Protein AF-0000000076212019 (afdb_homodimer)

Sequence (426 aa):
MCVYHKSEYIRFYCEECRVFICDDCISGNGKHRRCFKTKLSDYGNRTRRLLRERTKRAEDKLSKLSSELDLTMQVQKRFNEAVDESINSVVFRREIIRQKFDDLQKQLITKLDGLRNQANTQYEEFIKLHTNKYCKMKEITETIRTTETDMTEDNMMIYTSKLNTFIDTSEVVPKLEPPSYVTDDKYFSSKYLQQLFGDIEFVEFNYLPIATYMCVYHKSEYIRFYCEECRVFICDDCISGNGKHRRCFKTKLSDYGNRTRRLLRERTKRAEDKLSKLSSELDLTMQVQKRFNEAVDESINSVVFRREIIRQKFDDLQKQLITKLDGLRNQANTQYEEFIKLHTNKYCKMKEITETIRTTETDMTEDNMMIYTSKLNTFIDTSEVVPKLEPPSYVTDDKYFSSKYLQQLFGDIEFVEFNYLPIATY

Nearest PDB structures (foldseek):
  5f4y-assembly1_A  TM=5.709E-01  e=7.487E+00  Homo sapiens
  4afl-assembly1_C  TM=8.986E-01  e=8.924E+00  Homo sapiens
  5f4y-assembly1_A  TM=5.652E-01  e=6.437E+00  Homo sapiens

Solvent-accessible surface area (backbone atoms only — not comparable to full-atom values): 23476 Å² total; per-residue (Å²): 103,15,87,90,41,75,88,35,59,61,50,29,32,30,69,77,76,67,44,70,29,27,68,65,38,48,34,95,86,25,92,45,51,84,48,58,67,37,49,38,69,59,47,44,51,51,46,50,51,50,32,51,53,50,45,53,50,41,53,53,48,48,53,52,49,52,50,51,49,52,49,46,54,51,51,52,51,51,35,52,52,42,41,49,51,28,46,50,50,51,54,49,47,51,52,53,53,52,50,55,51,53,50,49,48,50,51,53,48,50,50,50,51,50,51,50,51,53,51,50,51,55,52,50,52,50,48,51,54,50,49,52,51,46,52,54,51,49,51,53,50,50,51,45,69,76,40,53,91,78,53,49,64,69,54,41,51,52,51,41,54,58,48,54,74,56,58,78,59,76,86,68,78,79,48,76,48,52,52,40,67,45,72,46,68,79,49,67,33,70,68,50,48,38,50,50,69,34,48,79,46,78,50,82,49,70,74,71,74,78,73,82,123,103,15,86,90,41,72,90,36,59,60,50,29,34,30,69,78,77,69,43,69,29,27,69,66,38,47,35,95,87,26,91,46,51,84,48,58,67,37,50,40,68,59,49,44,51,52,47,50,52,51,34,51,52,50,44,52,50,41,52,53,48,46,54,51,50,52,51,50,49,53,48,48,55,50,49,52,50,50,36,52,51,42,40,51,51,27,48,51,49,52,55,48,47,50,53,53,52,51,51,53,51,53,50,50,50,51,51,53,46,50,51,52,49,50,51,49,50,55,50,49,52,55,52,50,52,51,49,53,55,51,50,51,51,48,53,54,52,48,52,52,49,51,51,45,70,75,40,53,92,78,53,50,66,68,54,41,52,51,51,39,54,57,48,54,72,56,59,80,60,81,85,76,77,85,62,74,54,54,53,39,66,44,72,48,69,81,50,68,33,70,68,52,50,37,48,50,69,32,49,78,46,76,48,80,37,66,67,65,72,66,66,80,123

InterPro domains:
  IPR000315 B-box-type zinc finger [PF00643] (1-33)
  IPR000315 B-box-type zinc finger [PS50119] (1-43)
  IPR047153 TRIM45/56/19-like [PTHR25462] (2-142)

Radius of gyration: 57.43 Å; Cα contacts (8 Å, |Δi|>4): 471; chains: 2; bounding box: 39×172×109 Å

Organism: Mytilus galloprovincialis (NCBI:txid29158)

Foldseek 3Di:
DAPVDVVFDFFKAFPVVGDTHGPVLLPDPHPCVPTDIGTPVVVVVVVVVVVVVVVVVVVVVVVVVVVVVVVVVVVVVVVVVVVVVVVVVLVVLVVVVVVVVVVVVVVVVVVLVVLVVVVVVVQVVLCVVVVVLVVVLVVLVVVCVVCVVPDDPVRVVVSVVVNVVNVPDDRDHDDDDHDDDDDDCVCVDPVNVDVSSDDDDDPDDPPPDPPPD/DAPVDVVFDFFKAFPVVGDTHGPVLCPDPHPCVPTDIGTPVVVVVVVVVVVVVVVVVVVVVVVVVVVVVVVVVVVVVVVVVVVVVVVVVLVVLVVVVVVVVVVVVVVVVVVLVVVVVVVVVVQVVLCVVVVVLVVVLVVLVVVCVVCVVPDDPVRVVVSVVVNVVNPPDDRDRDDDDHDDDDDDCVCVDPVNVDVSSDDDDDPDDPCPDPPPD

Secondary structure (DSSP, 8-state):
--SSSTTS---EEETTTTEEE-SGGGSTT-TTTTS-EEEHHHHHHHHHHHHHHHHHHHHHHHHHHHHHHHHHHHHHHHHHHHHHHHHHHHHHHHHHHHHHHHHHHHHHHHHHHHHHHHHHHHHHHHHHHHHHHHHHHHHHHHHHHHHGGG--HHHHHHHHHHHHHHHTPPP-----PPPEEE--GGGGSHHHHHHHH-EEE------------/--SS-TTS---EEETTTTEEE-SGGGSTT-TTSSS-EEEHHHHHHHHHHHHHHHHHHHHHHHHHHHHHHHHHHHHHHHHHHHHHHHHHHHHHHHHHHHHHHHHHHHHHHHHHHHHHHHHHHHHHHHHHHHHHHHHHHHHHHHHHHHHGGG--HHHHHHHHHHHHHHHT--------PPPEEE--GGGGSHHHHHHHH-EEE------------

Structure (mmCIF, N/CA/C/O backbone):
data_AF-0000000076212019-model_v1
#
loop_
_entity.id
_entity.type
_entity.pdbx_description
1 polymer 'B box-type domain-containing protein'
#
loop_
_atom_site.group_PDB
_atom_site.id
_atom_site.type_symbol
_atom_site.label_atom_id
_atom_site.label_alt_id
_atom_site.label_comp_id
_atom_site.label_asym_id
_atom_site.label_entity_id
_atom_site.label_seq_id
_atom_site.pdbx_PDB_ins_code
_atom_site.Cartn_x
_atom_site.Cartn_y
_atom_site.Cartn_z
_atom_site.occupancy
_atom_site.B_iso_or_equiv
_atom_site.auth_seq_id
_atom_site.auth_comp_id
_atom_site.auth_asym_id
_atom_site.auth_atom_id
_atom_site.pdbx_PDB_model_num
ATOM 1 N N . MET A 1 1 ? 1.952 -75.125 -47.031 1 82.5 1 MET A N 1
ATOM 2 C CA . MET A 1 1 ? 2.842 -75.938 -47.812 1 82.5 1 MET A CA 1
ATOM 3 C C . MET A 1 1 ? 4.297 -75.562 -47.625 1 82.5 1 MET A C 1
ATOM 5 O O . MET A 1 1 ? 4.586 -74.438 -47.219 1 82.5 1 MET A O 1
ATOM 9 N N . CYS A 1 2 ? 5.074 -76.625 -47.812 1 89.56 2 CYS A N 1
ATOM 10 C CA . CYS A 1 2 ? 6.496 -76.375 -47.594 1 89.56 2 CYS A CA 1
ATOM 11 C C . CYS A 1 2 ? 7.062 -75.5 -48.719 1 89.56 2 CYS A C 1
ATOM 13 O O . CYS A 1 2 ? 6.762 -75.688 -49.875 1 89.56 2 CYS A O 1
ATOM 15 N N . VAL A 1 3 ? 7.867 -74.5 -48.375 1 86.31 3 VAL A N 1
ATOM 16 C CA . VAL A 1 3 ? 8.43 -73.562 -49.312 1 86.31 3 VAL A CA 1
ATOM 17 C C . VAL A 1 3 ? 9.453 -74.25 -50.219 1 86.31 3 VAL A C 1
ATOM 19 O O . VAL A 1 3 ? 9.586 -73.875 -51.406 1 86.31 3 VAL A O 1
ATOM 22 N N . TYR A 1 4 ? 10.07 -75.25 -49.781 1 85.25 4 TYR A N 1
ATOM 23 C CA . TYR A 1 4 ? 11.133 -75.938 -50.5 1 85.25 4 TYR A CA 1
ATOM 24 C C . TYR A 1 4 ? 10.594 -77.125 -51.25 1 85.25 4 TYR A C 1
ATOM 26 O O . TYR A 1 4 ? 11.195 -77.562 -52.219 1 85.25 4 TYR A O 1
ATOM 34 N N . HIS A 1 5 ? 9.477 -77.562 -50.75 1 89.06 5 HIS A N 1
ATOM 35 C CA . HIS A 1 5 ? 8.82 -78.75 -51.344 1 89.06 5 HIS A CA 1
ATOM 36 C C . HIS A 1 5 ? 7.328 -78.5 -51.562 1 89.06 5 HIS A C 1
ATOM 38 O O . HIS A 1 5 ? 6.516 -78.812 -50.688 1 89.06 5 HIS A O 1
ATOM 44 N N . LYS A 1 6 ? 6.957 -78 -52.594 1 88.38 6 LYS A N 1
ATOM 45 C CA . LYS A 1 6 ? 5.652 -77.375 -52.844 1 88.38 6 LYS A CA 1
ATOM 46 C C . LYS A 1 6 ? 4.531 -78.438 -52.688 1 88.38 6 LYS A C 1
ATOM 48 O O . LYS A 1 6 ? 3.395 -78.062 -52.375 1 88.38 6 LYS A O 1
ATOM 53 N N . SER A 1 7 ? 4.797 -79.625 -52.781 1 88.12 7 SER A N 1
ATOM 54 C CA . SER A 1 7 ? 3.746 -80.625 -52.719 1 88.12 7 SER A CA 1
ATOM 55 C C . SER A 1 7 ? 3.66 -81.25 -51.312 1 88.12 7 SER A C 1
ATOM 57 O O . SER A 1 7 ? 2.795 -82.125 -51.062 1 88.12 7 SER A O 1
ATOM 59 N N . GLU A 1 8 ? 4.551 -80.75 -50.438 1 91.56 8 GLU A N 1
ATOM 60 C CA . GLU A 1 8 ? 4.613 -81.375 -49.125 1 91.56 8 GLU A CA 1
ATOM 61 C C . GLU A 1 8 ? 4.012 -80.5 -48.062 1 91.56 8 GLU A C 1
ATOM 63 O O . GLU A 1 8 ? 4.18 -79.25 -48.094 1 91.56 8 GLU A O 1
ATOM 68 N N . TYR A 1 9 ? 3.369 -81.125 -47.094 1 91.44 9 TYR A N 1
ATOM 69 C CA . TYR A 1 9 ? 2.812 -80.438 -45.938 1 91.44 9 TYR A CA 1
ATOM 70 C C . TYR A 1 9 ? 3.879 -80.188 -44.906 1 91.44 9 TYR A C 1
ATOM 72 O O . TYR A 1 9 ? 4.762 -81 -44.688 1 91.44 9 TYR A O 1
ATOM 80 N N . ILE A 1 10 ? 3.645 -78.938 -44.312 1 90.12 10 ILE A N 1
ATOM 81 C CA . ILE A 1 10 ? 4.527 -78.562 -43.188 1 90.12 10 ILE A CA 1
ATOM 82 C C . ILE A 1 10 ? 4.227 -79.5 -42 1 90.12 10 ILE A C 1
ATOM 84 O O . ILE A 1 10 ? 3.062 -79.688 -41.625 1 90.12 10 ILE A O 1
ATOM 88 N N . ARG A 1 11 ? 5.387 -80.125 -41.312 1 92.94 11 ARG A N 1
ATOM 89 C CA . ARG A 1 11 ? 5.164 -81 -40.188 1 92.94 11 ARG A CA 1
ATOM 90 C C . ARG A 1 11 ? 6.055 -80.625 -39 1 92.94 11 ARG A C 1
ATOM 92 O O . ARG A 1 11 ? 5.797 -81 -37.875 1 92.94 11 ARG A O 1
ATOM 99 N N . PHE A 1 12 ? 7.074 -79.812 -39.375 1 93.44 12 PHE A N 1
ATOM 100 C CA . PHE A 1 12 ? 8.039 -79.5 -38.312 1 93.44 12 PHE A CA 1
ATOM 101 C C . PHE A 1 12 ? 8.43 -78 -38.406 1 93.44 12 PHE A C 1
ATOM 103 O O . PHE A 1 12 ? 8.148 -77.375 -39.406 1 93.44 12 PHE A O 1
ATOM 110 N N . TYR A 1 13 ? 8.883 -77.5 -37.281 1 92.62 13 TYR A N 1
ATOM 111 C CA . TYR A 1 13 ? 9.547 -76.25 -37.219 1 92.62 13 TYR A CA 1
ATOM 112 C C . TYR A 1 13 ? 11.031 -76.375 -36.875 1 92.62 13 TYR A C 1
ATOM 114 O O . TYR A 1 13 ? 11.391 -77.062 -35.906 1 92.62 13 TYR A O 1
ATOM 122 N N . CYS A 1 14 ? 11.82 -75.938 -37.812 1 93.69 14 CYS A N 1
ATOM 123 C CA . CYS A 1 14 ? 13.258 -75.938 -37.562 1 93.69 14 CYS A CA 1
ATOM 124 C C . CYS A 1 14 ? 13.656 -74.812 -36.594 1 93.69 14 CYS A C 1
ATOM 126 O O . CYS A 1 14 ? 13.594 -73.625 -36.938 1 93.69 14 CYS A O 1
ATOM 128 N N . GLU A 1 15 ? 14.18 -75.188 -35.406 1 90.88 15 GLU A N 1
ATOM 129 C CA . GLU A 1 15 ? 14.5 -74.188 -34.344 1 90.88 15 GLU A CA 1
ATOM 130 C C . GLU A 1 15 ? 15.734 -73.375 -34.688 1 90.88 15 GLU A C 1
ATOM 132 O O . GLU A 1 15 ? 15.867 -72.25 -34.25 1 90.88 15 GLU A O 1
ATOM 137 N N . GLU A 1 16 ? 16.594 -74 -35.469 1 91.5 16 GLU A N 1
ATOM 138 C CA . GLU A 1 16 ? 17.875 -73.312 -35.781 1 91.5 16 GLU A CA 1
ATOM 139 C C . GLU A 1 16 ? 17.719 -72.312 -36.906 1 91.5 16 GLU A C 1
ATOM 141 O O . GLU A 1 16 ? 18.25 -71.25 -36.844 1 91.5 16 GLU A O 1
ATOM 146 N N . CYS A 1 17 ? 16.906 -72.75 -37.844 1 90 17 CYS A N 1
ATOM 147 C CA . CYS A 1 17 ? 16.781 -71.875 -39.031 1 90 17 CYS A CA 1
ATOM 148 C C . CYS A 1 17 ? 15.516 -71.062 -38.969 1 90 17 CYS A C 1
ATOM 150 O O . CYS A 1 17 ? 15.297 -70.188 -39.844 1 90 17 CYS A O 1
ATOM 152 N N . ARG A 1 18 ? 14.742 -71.375 -38.062 1 88.81 18 ARG A N 1
ATOM 153 C CA . ARG A 1 18 ? 13.531 -70.625 -37.781 1 88.81 18 ARG A CA 1
ATOM 154 C C . ARG A 1 18 ? 12.609 -70.625 -39 1 88.81 18 ARG A C 1
ATOM 156 O O . ARG A 1 18 ? 12.109 -69.562 -39.375 1 88.81 18 ARG A O 1
ATOM 163 N N . VAL A 1 19 ? 12.383 -71.812 -39.5 1 88.5 19 VAL A N 1
ATOM 164 C CA . VAL A 1 19 ? 11.508 -71.938 -40.656 1 88.5 19 VAL A CA 1
ATOM 165 C C . VAL A 1 19 ? 10.656 -73.25 -40.531 1 88.5 19 VAL A C 1
ATOM 167 O O . VAL A 1 19 ? 11.047 -74.188 -39.812 1 88.5 19 VAL A O 1
ATOM 170 N N . PHE A 1 20 ? 9.531 -73.188 -41.062 1 89.81 20 PHE A N 1
ATOM 171 C CA . PHE A 1 20 ? 8.664 -74.375 -41.156 1 89.81 20 PHE A CA 1
ATOM 172 C C . PHE A 1 20 ? 9.141 -75.312 -42.219 1 89.81 20 PHE A C 1
ATOM 174 O O . PHE A 1 20 ? 9.469 -74.938 -43.344 1 89.81 20 PHE A O 1
ATOM 181 N N . ILE A 1 21 ? 9.141 -76.625 -41.875 1 92.19 21 ILE A N 1
ATOM 182 C CA . ILE A 1 21 ? 9.734 -77.562 -42.781 1 92.19 21 ILE A CA 1
ATOM 183 C C . ILE A 1 21 ? 8.859 -78.812 -42.875 1 92.19 21 ILE A C 1
ATOM 185 O O . ILE A 1 21 ? 8.008 -79.062 -42 1 92.19 21 ILE A O 1
ATOM 189 N N . CYS A 1 22 ? 9.086 -79.562 -43.969 1 92.94 22 CYS A N 1
ATOM 190 C CA . CYS A 1 22 ? 8.359 -80.812 -44.219 1 92.94 22 CYS A CA 1
ATOM 191 C C . CYS A 1 22 ? 9.273 -82.062 -44.031 1 92.94 22 CYS A C 1
ATOM 193 O O . CYS A 1 22 ? 10.406 -81.875 -43.562 1 92.94 22 CYS A O 1
ATOM 195 N N . ASP A 1 23 ? 8.781 -83.25 -44.312 1 92.31 23 ASP A N 1
ATOM 196 C CA . ASP A 1 23 ? 9.516 -84.5 -44.156 1 92.31 23 ASP A CA 1
ATOM 197 C C . ASP A 1 23 ? 10.695 -84.562 -45.125 1 92.31 23 ASP A C 1
ATOM 199 O O . ASP A 1 23 ? 11.773 -85.062 -44.75 1 92.31 23 ASP A O 1
ATOM 203 N N . ASP A 1 24 ? 10.492 -84 -46.25 1 91.56 24 ASP A N 1
ATOM 204 C CA . ASP A 1 24 ? 11.539 -84.062 -47.25 1 91.56 24 ASP A CA 1
ATOM 205 C C . ASP A 1 24 ? 12.719 -83.125 -46.875 1 91.56 24 ASP A C 1
ATOM 207 O O . ASP A 1 24 ? 13.859 -83.438 -47.25 1 91.56 24 ASP A O 1
ATOM 211 N N . CYS A 1 25 ? 12.438 -82.125 -46.188 1 93.38 25 CYS A N 1
ATOM 212 C CA . CYS A 1 25 ? 13.469 -81.188 -45.781 1 93.38 25 CYS A CA 1
ATOM 213 C C . CYS A 1 25 ? 14.438 -81.812 -44.812 1 93.38 25 CYS A C 1
ATOM 215 O O . CYS A 1 25 ? 15.555 -81.375 -44.594 1 93.38 25 CYS A O 1
ATOM 217 N N . ILE A 1 26 ? 13.992 -83 -44.188 1 92.12 26 ILE A N 1
ATOM 218 C CA . ILE A 1 26 ? 14.828 -83.562 -43.156 1 92.12 26 ILE A CA 1
ATOM 219 C C . ILE A 1 26 ? 15.273 -85 -43.594 1 92.12 26 ILE A C 1
ATOM 221 O O . ILE A 1 26 ? 15.891 -85.75 -42.844 1 92.12 26 ILE A O 1
ATOM 225 N N . SER A 1 27 ? 14.828 -85.375 -44.781 1 89.31 27 SER A N 1
ATOM 226 C CA . SER A 1 27 ? 15.18 -86.688 -45.281 1 89.31 27 SER A CA 1
ATOM 227 C C . SER A 1 27 ? 16.297 -86.625 -46.312 1 89.31 27 SER A C 1
ATOM 229 O O . SER A 1 27 ? 16.484 -85.625 -46.969 1 89.31 27 SER A O 1
ATOM 231 N N . GLY A 1 28 ? 16.938 -87.75 -46.438 1 86.62 28 GLY A N 1
ATOM 232 C CA . GLY A 1 28 ? 17.984 -87.875 -47.469 1 86.62 28 GLY A CA 1
ATOM 233 C C . GLY A 1 28 ? 19.031 -86.812 -47.344 1 86.62 28 GLY A C 1
ATOM 234 O O . GLY A 1 28 ? 19.719 -86.688 -46.344 1 86.62 28 GLY A O 1
ATOM 235 N N . ASN A 1 29 ? 19.031 -85.875 -48.406 1 85.12 29 ASN A N 1
ATOM 236 C CA . ASN A 1 29 ? 19.984 -84.75 -48.469 1 85.12 29 ASN A CA 1
ATOM 237 C C . ASN A 1 29 ? 19.328 -83.438 -48.094 1 85.12 29 ASN A C 1
ATOM 239 O O . ASN A 1 29 ? 19.719 -82.375 -48.562 1 85.12 29 ASN A O 1
ATOM 243 N N . GLY A 1 30 ? 18.422 -83.5 -47.281 1 85.94 30 GLY A N 1
ATOM 244 C CA . GLY A 1 30 ? 17.703 -82.312 -46.906 1 85.94 30 GLY A CA 1
ATOM 245 C C . GLY A 1 30 ? 18.547 -81.312 -46.125 1 85.94 30 GLY A C 1
ATOM 246 O O . GLY A 1 30 ? 19.438 -81.688 -45.344 1 85.94 30 GLY A O 1
ATOM 247 N N . LYS A 1 31 ? 18.312 -80.062 -46.25 1 89.69 31 LYS A N 1
ATOM 248 C CA . LYS A 1 31 ? 19.094 -78.938 -45.688 1 89.69 31 LYS A CA 1
ATOM 249 C C . LYS A 1 31 ? 18.938 -78.875 -44.188 1 89.69 31 LYS A C 1
ATOM 251 O O . LYS A 1 31 ? 19.781 -78.25 -43.5 1 89.69 31 LYS A O 1
ATOM 256 N N . HIS A 1 32 ? 17.938 -79.5 -43.594 1 91.44 32 HIS A N 1
ATOM 257 C CA . HIS A 1 32 ? 17.656 -79.375 -42.188 1 91.44 32 HIS A CA 1
ATOM 258 C C . HIS A 1 32 ? 17.781 -80.688 -41.438 1 91.44 32 HIS A C 1
ATOM 260 O O . HIS A 1 32 ? 17.219 -80.875 -40.375 1 91.44 32 HIS A O 1
ATOM 266 N N . ARG A 1 33 ? 18.359 -81.625 -42.094 1 90.75 33 ARG A N 1
ATOM 267 C CA . ARG A 1 33 ? 18.484 -83 -41.531 1 90.75 33 ARG A CA 1
ATOM 268 C C . ARG A 1 33 ? 19.125 -82.938 -40.156 1 90.75 33 ARG A C 1
ATOM 270 O O . ARG A 1 33 ? 18.719 -83.688 -39.25 1 90.75 33 ARG A O 1
ATOM 277 N N . ARG A 1 34 ? 20.125 -82.062 -39.906 1 93.06 34 ARG A N 1
ATOM 278 C CA . ARG A 1 34 ? 20.906 -82.062 -38.688 1 93.06 34 ARG A CA 1
ATOM 279 C C . ARG A 1 34 ? 20.406 -81 -37.719 1 93.06 34 ARG A C 1
ATOM 281 O O . ARG A 1 34 ? 20.906 -80.875 -36.594 1 93.06 34 ARG A O 1
ATOM 288 N N . CYS A 1 35 ? 19.453 -80.25 -38.188 1 92 35 CYS A N 1
ATOM 289 C CA . CYS A 1 35 ? 18.938 -79.188 -37.344 1 92 35 CYS A CA 1
ATOM 290 C C . CYS A 1 35 ? 18.062 -79.75 -36.25 1 92 35 CYS A C 1
ATOM 292 O O . CYS A 1 35 ? 17.531 -80.812 -36.375 1 92 35 CYS A O 1
ATOM 294 N N . PHE A 1 36 ? 18.031 -79.062 -35.125 1 93.81 36 PHE A N 1
ATOM 295 C CA . PHE A 1 36 ? 17.016 -79.375 -34.094 1 93.81 36 PHE A CA 1
ATOM 296 C C . PHE A 1 36 ? 15.633 -78.938 -34.594 1 93.81 36 PHE A C 1
ATOM 298 O O . PHE A 1 36 ? 15.422 -77.812 -34.969 1 93.81 36 PHE A O 1
ATOM 305 N N . LYS A 1 37 ? 14.719 -80 -34.688 1 93.5 37 LYS A N 1
ATOM 306 C CA . LYS A 1 37 ? 13.383 -79.75 -35.219 1 93.5 37 LYS A CA 1
ATOM 307 C C . LYS A 1 37 ? 12.305 -80.062 -34.188 1 93.5 37 LYS A C 1
ATOM 309 O O . LYS A 1 37 ? 12.492 -81 -33.375 1 93.5 37 LYS A O 1
ATOM 314 N N . THR A 1 38 ? 11.266 -79.25 -34.094 1 92.88 38 THR A N 1
ATOM 315 C CA . THR A 1 38 ? 10.102 -79.5 -33.25 1 92.88 38 THR A CA 1
ATOM 316 C C . THR A 1 38 ? 8.875 -79.812 -34.125 1 92.88 38 THR A C 1
ATOM 318 O O . THR A 1 38 ? 8.672 -79.188 -35.156 1 92.88 38 THR A O 1
ATOM 321 N N . LYS A 1 39 ? 8.117 -80.938 -33.656 1 94.06 39 LYS A N 1
ATOM 322 C CA . LYS A 1 39 ? 6.871 -81.188 -34.344 1 94.06 39 LYS A CA 1
ATOM 323 C C . LYS A 1 39 ? 5.973 -80 -34.406 1 94.06 39 LYS A C 1
ATOM 325 O O . LYS A 1 39 ? 5.922 -79.188 -33.469 1 94.06 39 LYS A O 1
ATOM 330 N N . LEU A 1 40 ? 5.297 -79.812 -35.438 1 89.12 40 LEU A N 1
ATOM 331 C CA . LEU A 1 40 ? 4.453 -78.688 -35.656 1 89.12 40 LEU A CA 1
ATOM 332 C C . LEU A 1 40 ? 3.447 -78.5 -34.5 1 89.12 40 LEU A C 1
ATOM 334 O O . LEU A 1 40 ? 3.211 -77.375 -34.031 1 89.12 40 LEU A O 1
ATOM 338 N N . SER A 1 41 ? 2.848 -79.562 -34.094 1 88.19 41 SER A N 1
ATOM 339 C CA . SER A 1 41 ? 1.868 -79.5 -33.031 1 88.19 41 SER A CA 1
ATOM 340 C C . SER A 1 41 ? 2.492 -79 -31.734 1 88.19 41 SER A C 1
ATOM 342 O O . SER A 1 41 ? 1.9 -78.188 -31.047 1 88.19 41 SER A O 1
ATOM 344 N N . ASP A 1 42 ? 3.691 -79.5 -31.406 1 92.06 42 ASP A N 1
ATOM 345 C CA . ASP A 1 42 ? 4.391 -79.062 -30.188 1 92.06 42 ASP A CA 1
ATOM 346 C C . ASP A 1 42 ? 4.789 -77.562 -30.281 1 92.06 42 ASP A C 1
ATOM 348 O O . ASP A 1 42 ? 4.684 -76.875 -29.312 1 92.06 42 ASP A O 1
ATOM 352 N N . TYR A 1 43 ? 5.238 -77.25 -31.453 1 90.56 43 TYR A N 1
ATOM 353 C CA . TYR A 1 43 ? 5.598 -75.875 -31.672 1 90.56 43 TYR A CA 1
ATOM 354 C C . TYR A 1 43 ? 4.391 -74.938 -31.5 1 90.56 43 TYR A C 1
ATOM 356 O O . TYR A 1 43 ? 4.484 -73.938 -30.828 1 90.56 43 TYR A O 1
ATOM 364 N N . GLY A 1 44 ? 3.291 -75.312 -32.062 1 87.94 44 GLY A N 1
ATOM 365 C CA . GLY A 1 44 ? 2.057 -74.562 -31.906 1 87.94 44 GLY A CA 1
ATOM 366 C C . GLY A 1 44 ? 1.618 -74.438 -30.453 1 87.94 44 GLY A C 1
ATOM 367 O O . GLY A 1 44 ? 1.265 -73.312 -30.031 1 87.94 44 GLY A O 1
ATOM 368 N N . ASN A 1 45 ? 1.691 -75.562 -29.719 1 90.81 45 ASN A N 1
ATOM 369 C CA . ASN A 1 45 ? 1.298 -75.5 -28.312 1 90.81 45 ASN A CA 1
ATOM 370 C C . ASN A 1 45 ? 2.209 -74.625 -27.5 1 90.81 45 ASN A C 1
ATOM 372 O O . ASN A 1 45 ? 1.735 -73.812 -26.656 1 90.81 45 ASN A O 1
ATOM 376 N N . ARG A 1 46 ? 3.42 -74.75 -27.75 1 92.06 46 ARG A N 1
ATOM 377 C CA . ARG A 1 46 ? 4.395 -73.938 -27.047 1 92.06 46 ARG A CA 1
ATOM 378 C C . ARG A 1 46 ? 4.176 -72.438 -27.344 1 92.06 46 ARG A C 1
ATOM 380 O O . ARG A 1 46 ? 4.172 -71.625 -26.422 1 92.06 46 ARG A O 1
ATOM 387 N N . THR A 1 47 ? 3.959 -72.062 -28.594 1 91.06 47 THR A N 1
ATOM 388 C CA . THR A 1 47 ? 3.758 -70.688 -29.016 1 91.06 47 THR A CA 1
ATOM 389 C C . THR A 1 47 ? 2.459 -70.125 -28.438 1 91.06 47 THR A C 1
ATOM 391 O O . THR A 1 47 ? 2.41 -69 -28 1 91.06 47 THR A O 1
ATOM 394 N N . ARG A 1 48 ? 1.485 -71 -28.391 1 92.81 48 ARG A N 1
ATOM 395 C CA . ARG A 1 48 ? 0.204 -70.562 -27.828 1 92.81 48 ARG A CA 1
ATOM 396 C C . ARG A 1 48 ? 0.326 -70.312 -26.344 1 92.81 48 ARG A C 1
ATOM 398 O O . ARG A 1 48 ? -0.22 -69.312 -25.828 1 92.81 48 ARG A O 1
ATOM 405 N N . ARG A 1 49 ? 1.047 -71.125 -25.688 1 93.81 49 ARG A N 1
ATOM 406 C CA . ARG A 1 49 ? 1.268 -70.938 -24.266 1 93.81 49 ARG A CA 1
ATOM 407 C C . ARG A 1 49 ? 2.018 -69.688 -24 1 93.81 49 ARG A C 1
ATOM 409 O O . ARG A 1 49 ? 1.656 -68.875 -23.094 1 93.81 49 ARG A O 1
ATOM 416 N N . LEU A 1 50 ? 3.018 -69.375 -24.828 1 94.06 50 LEU A N 1
ATOM 417 C CA . LEU A 1 50 ? 3.805 -68.188 -24.688 1 94.06 50 LEU A CA 1
ATOM 418 C C . LEU A 1 50 ? 2.945 -66.938 -24.938 1 94.06 50 LEU A C 1
ATOM 420 O O . LEU A 1 50 ? 3.027 -66 -24.188 1 94.06 50 LEU A O 1
ATOM 424 N N . LEU A 1 51 ? 2.15 -67 -25.922 1 95.19 51 LEU A N 1
ATOM 425 C CA . LEU A 1 51 ? 1.254 -65.938 -26.25 1 95.19 51 LEU A CA 1
ATOM 426 C C . LEU A 1 51 ? 0.296 -65.625 -25.094 1 95.19 51 LEU A C 1
ATOM 428 O O . LEU A 1 51 ? 0.096 -64.5 -24.719 1 95.19 51 LEU A O 1
ATOM 432 N N . ARG A 1 52 ? -0.23 -66.688 -24.516 1 94.31 52 ARG A N 1
ATOM 433 C CA . ARG A 1 52 ? -1.175 -66.562 -23.422 1 94.31 52 ARG A CA 1
ATOM 434 C C . ARG A 1 52 ? -0.496 -65.938 -22.203 1 94.31 52 ARG A C 1
ATOM 436 O O . ARG A 1 52 ? -1.075 -65.062 -21.516 1 94.31 52 ARG A O 1
ATOM 443 N N . GLU A 1 53 ? 0.718 -66.375 -21.953 1 94.94 53 GLU A N 1
ATOM 444 C CA . GLU A 1 53 ? 1.486 -65.812 -20.844 1 94.94 53 GLU A CA 1
ATOM 445 C C . GLU A 1 53 ? 1.759 -64.312 -21.047 1 94.94 53 GLU A C 1
ATOM 447 O O . GLU A 1 53 ? 1.582 -63.5 -20.125 1 94.94 53 GLU A O 1
ATOM 452 N N . ARG A 1 54 ? 2.18 -63.969 -22.25 1 94.12 54 ARG A N 1
ATOM 453 C CA . ARG A 1 54 ? 2.482 -62.562 -22.547 1 94.12 54 ARG A CA 1
ATOM 454 C C . ARG A 1 54 ? 1.218 -61.719 -22.531 1 94.12 54 ARG A C 1
ATOM 456 O O . ARG A 1 54 ? 1.255 -60.562 -22.125 1 94.12 54 ARG A O 1
ATOM 463 N N . THR A 1 55 ? 0.13 -62.312 -22.969 1 94.88 55 THR A N 1
ATOM 464 C CA . THR A 1 55 ? -1.141 -61.594 -22.938 1 94.88 55 THR A CA 1
ATOM 465 C C . THR A 1 55 ? -1.559 -61.281 -21.5 1 94.88 55 THR A C 1
ATOM 467 O O . THR A 1 55 ? -2 -60.188 -21.203 1 94.88 55 THR A O 1
ATOM 470 N N . LYS A 1 56 ? -1.385 -62.281 -20.641 1 94.62 56 LYS A N 1
ATOM 471 C CA . LYS A 1 56 ? -1.712 -62.062 -19.234 1 94.62 56 LYS A CA 1
ATOM 472 C C . LYS A 1 56 ? -0.841 -60.938 -18.641 1 94.62 56 LYS A C 1
ATOM 474 O O . LYS A 1 56 ? -1.338 -60.094 -17.906 1 94.62 56 LYS A O 1
ATOM 479 N N . ARG A 1 57 ? 0.405 -60.969 -18.906 1 94.31 57 ARG A N 1
ATOM 480 C CA . ARG A 1 57 ? 1.314 -59.938 -18.422 1 94.31 57 ARG A CA 1
ATOM 481 C C . ARG A 1 57 ? 0.927 -58.562 -18.953 1 94.31 57 ARG A C 1
ATOM 483 O O . ARG A 1 57 ? 1.006 -57.562 -18.234 1 94.31 57 ARG A O 1
ATOM 490 N N . ALA A 1 58 ? 0.562 -58.531 -20.219 1 93.81 58 ALA A N 1
ATOM 491 C CA . ALA A 1 58 ? 0.122 -57.281 -20.828 1 93.81 58 ALA A CA 1
ATOM 492 C C . ALA A 1 58 ? -1.126 -56.75 -20.141 1 93.81 58 ALA A C 1
ATOM 494 O O . ALA A 1 58 ? -1.248 -55.531 -19.922 1 93.81 58 ALA A O 1
ATOM 495 N N . GLU A 1 59 ? -2.031 -57.594 -19.766 1 94.12 59 GLU A N 1
ATOM 496 C CA . GLU A 1 59 ? -3.244 -57.188 -19.062 1 94.12 59 GLU A CA 1
ATOM 497 C C . GLU A 1 59 ? -2.914 -56.594 -17.703 1 94.12 59 GLU A C 1
ATOM 499 O O . GLU A 1 59 ? -3.512 -55.625 -17.297 1 94.12 59 GLU A O 1
ATOM 504 N N . ASP A 1 60 ? -1.965 -57.219 -17.047 1 93.56 60 ASP A N 1
ATOM 505 C CA . ASP A 1 60 ? -1.499 -56.688 -15.773 1 93.56 60 ASP A CA 1
ATOM 506 C C . ASP A 1 60 ? -0.89 -55.312 -15.961 1 93.56 60 ASP A C 1
ATOM 508 O O . ASP A 1 60 ? -1.146 -54.406 -15.164 1 93.56 60 ASP A O 1
ATOM 512 N N . LYS A 1 61 ? -0.124 -55.156 -17.016 1 93 61 LYS A N 1
ATOM 513 C CA . LYS A 1 61 ? 0.504 -53.875 -17.312 1 93 61 LYS A CA 1
ATOM 514 C C . LYS A 1 61 ? -0.542 -52.812 -17.672 1 93 61 LYS A C 1
ATOM 516 O O . LYS A 1 61 ? -0.4 -51.656 -17.297 1 93 61 LYS A O 1
ATOM 521 N N . LEU A 1 62 ? -1.572 -53.25 -18.359 1 93.94 62 LEU A N 1
ATOM 522 C CA . LEU A 1 62 ? -2.654 -52.344 -18.703 1 93.94 62 LEU A CA 1
ATOM 523 C C . LEU A 1 62 ? -3.332 -51.812 -17.453 1 93.94 62 LEU A C 1
ATOM 525 O O . LEU A 1 62 ? -3.621 -50.594 -17.359 1 93.94 62 LEU A O 1
ATOM 529 N N . SER A 1 63 ? -3.531 -52.688 -16.531 1 93.44 63 SER A N 1
ATOM 530 C CA . SER A 1 63 ? -4.145 -52.281 -15.266 1 93.44 63 SER A CA 1
ATOM 531 C C . SER A 1 63 ? -3.258 -51.281 -14.516 1 93.44 63 SER A C 1
ATOM 533 O O . SER A 1 63 ? -3.742 -50.281 -14 1 93.44 63 SER A O 1
ATOM 535 N N . LYS A 1 64 ? -1.97 -51.562 -14.492 1 90.69 64 LYS A N 1
ATOM 536 C CA . LYS A 1 64 ? -1.019 -50.688 -13.82 1 90.69 64 LYS A CA 1
ATOM 537 C C . LYS A 1 64 ? -0.955 -49.312 -14.508 1 90.69 64 LYS A C 1
ATOM 539 O O . LYS A 1 64 ? -0.956 -48.281 -13.836 1 90.69 64 LYS A O 1
ATOM 544 N N . LEU A 1 65 ? -0.956 -49.344 -15.867 1 91.5 65 LEU A N 1
ATOM 545 C CA . LEU A 1 65 ? -0.902 -48.125 -16.641 1 91.5 65 LEU A CA 1
ATOM 546 C C . LEU A 1 65 ? -2.141 -47.25 -16.391 1 91.5 65 LEU A C 1
ATOM 548 O O . LEU A 1 65 ? -2.037 -46.031 -16.234 1 91.5 65 LEU A O 1
ATOM 552 N N . SER A 1 66 ? -3.262 -47.906 -16.344 1 93.31 66 SER A N 1
ATOM 553 C CA . SER A 1 66 ? -4.508 -47.188 -16.078 1 93.31 66 SER A CA 1
ATOM 554 C C . SER A 1 66 ? -4.461 -46.5 -14.711 1 93.31 66 SER A C 1
ATOM 556 O O . SER A 1 66 ? -4.855 -45.344 -14.578 1 93.31 66 SER A O 1
ATOM 558 N N . SER A 1 67 ? -3.943 -47.219 -13.734 1 91.94 67 SER A N 1
ATOM 559 C CA . SER A 1 67 ? -3.84 -46.656 -12.383 1 91.94 67 SER A CA 1
ATOM 560 C C . SER A 1 67 ? -2.867 -45.5 -12.336 1 91.94 67 SER A C 1
ATOM 562 O O . SER A 1 67 ? -3.129 -44.5 -11.672 1 91.94 67 SER A O 1
ATOM 564 N N . GLU A 1 68 ? -1.747 -45.594 -13.031 1 90.19 68 GLU A N 1
ATOM 565 C CA . GLU A 1 68 ? -0.75 -44.531 -13.062 1 90.19 68 GLU A CA 1
ATOM 566 C C . GLU A 1 68 ? -1.295 -43.281 -13.758 1 90.19 68 GLU A C 1
ATOM 568 O O . GLU A 1 68 ? -1.002 -42.156 -13.344 1 90.19 68 GLU A O 1
ATOM 573 N N . LEU A 1 69 ? -2.057 -43.531 -14.828 1 93.56 69 LEU A N 1
ATOM 574 C CA . LEU A 1 69 ? -2.684 -42.438 -15.531 1 93.56 69 LEU A CA 1
ATOM 575 C C . LEU A 1 69 ? -3.662 -41.688 -14.617 1 93.56 69 LEU A C 1
ATOM 577 O O . LEU A 1 69 ? -3.648 -40.469 -14.547 1 93.56 69 LEU A O 1
ATOM 581 N N . ASP A 1 70 ? -4.445 -42.438 -13.852 1 93.75 70 ASP A N 1
ATOM 582 C CA . ASP A 1 70 ? -5.379 -41.844 -12.898 1 93.75 70 ASP A CA 1
ATOM 583 C C . ASP A 1 70 ? -4.637 -41.062 -11.82 1 93.75 70 ASP A C 1
ATOM 585 O O . ASP A 1 70 ? -5.035 -39.938 -11.477 1 93.75 70 ASP A O 1
ATOM 589 N N . LEU A 1 71 ? -3.598 -41.625 -11.281 1 92 71 LEU A N 1
ATOM 590 C CA . LEU A 1 71 ? -2.797 -40.938 -10.258 1 92 71 LEU A CA 1
ATOM 591 C C . LEU A 1 71 ? -2.203 -39.656 -10.797 1 92 71 LEU A C 1
ATOM 593 O O . LEU A 1 71 ? -2.209 -38.625 -10.102 1 92 71 LEU A O 1
ATOM 597 N N . THR A 1 72 ? -1.725 -39.688 -12.023 1 93.06 72 THR A N 1
ATOM 598 C CA . THR A 1 72 ? -1.134 -38.5 -12.625 1 93.06 72 THR A CA 1
ATOM 599 C C . THR A 1 72 ? -2.16 -37.375 -12.727 1 93.06 72 THR A C 1
ATOM 601 O O . THR A 1 72 ? -1.855 -36.219 -12.414 1 93.06 72 THR A O 1
ATOM 604 N N . MET A 1 73 ? -3.367 -37.75 -13.133 1 94.75 73 MET A N 1
ATOM 605 C CA . MET A 1 73 ? -4.426 -36.75 -13.258 1 94.75 73 MET A CA 1
ATOM 606 C C . MET A 1 73 ? -4.77 -36.156 -11.906 1 94.75 73 MET A C 1
ATOM 608 O O . MET A 1 73 ? -5.012 -34.938 -11.797 1 94.75 73 MET A O 1
ATOM 612 N N . GLN A 1 74 ? -4.73 -36.969 -10.914 1 93.94 74 GLN A N 1
ATOM 613 C CA . GLN A 1 74 ? -5.023 -36.469 -9.562 1 93.94 74 GLN A CA 1
ATOM 614 C C . GLN A 1 74 ? -3.908 -35.562 -9.055 1 93.94 74 GLN A C 1
ATOM 616 O O . GLN A 1 74 ? -4.18 -34.531 -8.469 1 93.94 74 GLN A O 1
ATOM 621 N N . VAL A 1 75 ? -2.676 -35.938 -9.25 1 92.31 75 VAL A N 1
ATOM 622 C CA . VAL A 1 75 ? -1.53 -35.156 -8.797 1 92.31 75 VAL A CA 1
ATOM 623 C C . VAL A 1 75 ? -1.497 -33.812 -9.523 1 92.31 75 VAL A C 1
ATOM 625 O O . VAL A 1 75 ? -1.219 -32.781 -8.914 1 92.31 75 VAL A O 1
ATOM 628 N N . GLN A 1 76 ? -1.79 -33.875 -10.836 1 94.31 76 GLN A N 1
ATOM 629 C CA . GLN A 1 76 ? -1.875 -32.656 -11.609 1 94.31 76 GLN A CA 1
ATOM 630 C C . GLN A 1 76 ? -2.92 -31.703 -11.023 1 94.31 76 GLN A C 1
ATOM 632 O O . GLN A 1 76 ? -2.664 -30.5 -10.867 1 94.31 76 GLN A O 1
ATOM 637 N N . LYS A 1 77 ? -4.07 -32.25 -10.734 1 95.94 77 LYS A N 1
ATOM 638 C CA . LYS A 1 77 ? -5.137 -31.453 -10.141 1 95.94 77 LYS A CA 1
ATOM 639 C C . LYS A 1 77 ? -4.699 -30.844 -8.805 1 95.94 77 LYS A C 1
ATOM 641 O O . LYS A 1 77 ? -4.914 -29.656 -8.555 1 95.94 77 LYS A O 1
ATOM 646 N N . ARG A 1 78 ? -4.117 -31.625 -7.977 1 94.81 78 ARG A N 1
ATOM 647 C CA . ARG A 1 78 ? -3.648 -31.156 -6.676 1 94.81 78 ARG A CA 1
ATOM 648 C C . ARG A 1 78 ? -2.578 -30.078 -6.836 1 94.81 78 ARG A C 1
ATOM 650 O O . ARG A 1 78 ? -2.537 -29.109 -6.066 1 94.81 78 ARG A O 1
ATOM 657 N N . PHE A 1 79 ? -1.719 -30.281 -7.777 1 94.44 79 PHE A N 1
ATOM 658 C CA . PHE A 1 79 ? -0.687 -29.297 -8.07 1 94.44 79 PHE A CA 1
ATOM 659 C C . PHE A 1 79 ? -1.308 -27.938 -8.414 1 94.44 79 PHE A C 1
ATOM 661 O O . PHE A 1 79 ? -0.924 -26.922 -7.844 1 94.44 79 PHE A O 1
ATOM 668 N N . ASN A 1 80 ? -2.285 -27.969 -9.273 1 96.56 80 ASN A N 1
ATOM 669 C CA . ASN A 1 80 ? -2.953 -26.734 -9.695 1 96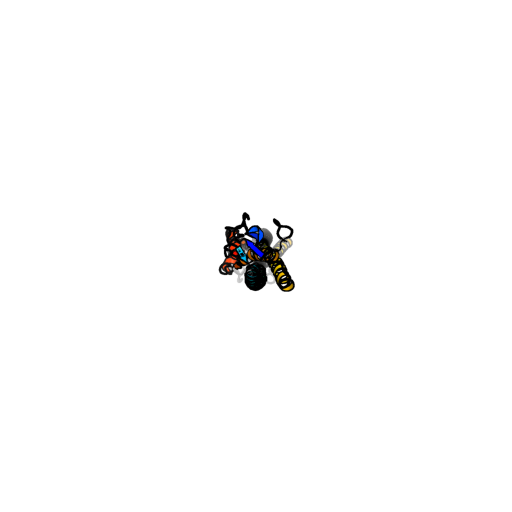.56 80 ASN A CA 1
ATOM 670 C C . ASN A 1 80 ? -3.699 -26.078 -8.539 1 96.56 80 ASN A C 1
ATOM 672 O O . ASN A 1 80 ? -3.699 -24.859 -8.414 1 96.56 80 ASN A O 1
ATOM 676 N N . GLU A 1 81 ? -4.309 -26.844 -7.719 1 97.12 81 GLU A N 1
ATOM 677 C CA . GLU A 1 81 ? -4.996 -26.312 -6.543 1 97.12 81 GLU A CA 1
ATOM 678 C C . GLU A 1 81 ? -4.016 -25.641 -5.586 1 97.12 81 GLU A C 1
ATOM 680 O O . GLU A 1 81 ? -4.332 -24.609 -4.988 1 97.12 81 GLU A O 1
ATOM 685 N N . ALA A 1 82 ? -2.893 -26.25 -5.43 1 95 82 ALA A N 1
ATOM 686 C CA . ALA A 1 82 ? -1.864 -25.688 -4.562 1 95 82 ALA A CA 1
ATOM 687 C C . ALA A 1 82 ? -1.366 -24.344 -5.102 1 95 82 ALA A C 1
ATOM 689 O O . ALA A 1 82 ? -1.139 -23.406 -4.34 1 95 82 ALA A O 1
ATOM 690 N N . VAL A 1 83 ? -1.215 -24.266 -6.359 1 96.06 83 VAL A N 1
ATOM 691 C CA . VAL A 1 83 ? -0.79 -23.016 -6.98 1 96.06 83 VAL A CA 1
ATOM 692 C C . VAL A 1 83 ? -1.866 -21.953 -6.789 1 96.06 83 VAL A C 1
ATOM 694 O O . VAL A 1 83 ? -1.56 -20.797 -6.465 1 96.06 83 VAL A O 1
ATOM 697 N N . ASP A 1 84 ? -3.092 -22.328 -6.965 1 97.69 84 ASP A N 1
ATOM 698 C CA . ASP A 1 84 ? -4.203 -21.406 -6.738 1 97.69 84 ASP A CA 1
ATOM 699 C C . ASP A 1 84 ? -4.184 -20.859 -5.309 1 97.69 84 ASP A C 1
ATOM 701 O O . ASP A 1 84 ? -4.422 -19.672 -5.086 1 97.69 84 ASP A O 1
ATOM 705 N N . GLU A 1 85 ? -3.926 -21.719 -4.41 1 97 85 GLU A N 1
ATOM 706 C CA . GLU A 1 85 ? -3.861 -21.312 -3.014 1 97 85 GLU A CA 1
ATOM 707 C C . GLU A 1 85 ? -2.744 -20.297 -2.789 1 97 85 GLU A C 1
ATOM 709 O O . GLU A 1 85 ? -2.922 -19.312 -2.064 1 97 85 GLU A O 1
ATOM 714 N N . SER A 1 86 ? -1.656 -20.547 -3.402 1 96.38 86 SER A N 1
ATOM 715 C CA . SER A 1 86 ? -0.535 -19.625 -3.291 1 96.38 86 SER A CA 1
ATOM 716 C C . SER A 1 86 ? -0.875 -18.266 -3.908 1 96.38 86 SER A C 1
ATOM 718 O O . SER A 1 86 ? -0.572 -17.219 -3.328 1 96.38 86 SER A O 1
ATOM 720 N N . ILE A 1 87 ? -1.539 -18.281 -5.055 1 97.88 87 ILE A N 1
ATOM 721 C CA . ILE A 1 87 ? -1.937 -17.047 -5.715 1 97.88 87 ILE A CA 1
ATOM 722 C C . ILE A 1 87 ? -2.912 -16.281 -4.828 1 97.88 87 ILE A C 1
ATOM 724 O O . ILE A 1 87 ? -2.781 -15.062 -4.656 1 97.88 87 ILE A O 1
ATOM 728 N N . ASN A 1 88 ? -3.818 -16.953 -4.242 1 97.88 88 ASN A N 1
ATOM 729 C CA . ASN A 1 88 ? -4.773 -16.328 -3.336 1 97.88 88 ASN A CA 1
ATOM 730 C C . ASN A 1 88 ? -4.074 -15.711 -2.125 1 97.88 88 ASN A C 1
ATOM 732 O O . ASN A 1 88 ? -4.457 -14.633 -1.665 1 97.88 88 ASN A O 1
ATOM 736 N N . SER A 1 89 ? -3.111 -16.422 -1.656 1 96.88 89 SER A N 1
ATOM 737 C CA . SER A 1 89 ? -2.359 -15.922 -0.511 1 96.88 89 SER A CA 1
ATOM 738 C C . SER A 1 89 ? -1.602 -14.648 -0.862 1 96.88 89 SER A C 1
ATOM 740 O O . SER A 1 89 ? -1.513 -13.727 -0.046 1 96.88 89 SER A O 1
ATOM 742 N N . VAL A 1 90 ? -1.096 -14.594 -2.043 1 97.12 90 VAL A N 1
ATOM 743 C CA . VAL A 1 90 ? -0.4 -13.406 -2.525 1 97.12 90 VAL A CA 1
ATOM 744 C C . VAL A 1 90 ? -1.368 -12.227 -2.58 1 97.12 90 VAL A C 1
ATOM 746 O O . VAL A 1 90 ? -1.054 -11.133 -2.104 1 97.12 90 VAL A O 1
ATOM 749 N N . VAL A 1 91 ? -2.555 -12.406 -3.131 1 97.81 91 VAL A N 1
ATOM 750 C CA . VAL A 1 91 ? -3.564 -11.367 -3.273 1 97.81 91 VAL A CA 1
ATOM 751 C C . VAL A 1 91 ? -4.016 -10.891 -1.895 1 97.81 91 VAL A C 1
ATOM 753 O O . VAL A 1 91 ? -4.148 -9.688 -1.659 1 97.81 91 VAL A O 1
ATOM 756 N N . PHE A 1 92 ? -4.176 -11.828 -1.033 1 97.06 92 PHE A N 1
ATOM 757 C CA . PHE A 1 92 ? -4.613 -11.508 0.319 1 97.06 92 PHE A CA 1
ATOM 758 C C . PHE A 1 92 ? -3.561 -10.672 1.044 1 97.06 92 PHE A C 1
ATOM 760 O O . PHE A 1 92 ? -3.891 -9.695 1.716 1 97.06 92 PHE A O 1
ATOM 767 N N . ARG A 1 93 ? -2.363 -11.055 0.904 1 95.88 93 ARG A N 1
ATOM 768 C CA . ARG A 1 93 ? -1.261 -10.32 1.514 1 95.88 93 ARG A CA 1
ATOM 769 C C . ARG A 1 93 ? -1.232 -8.875 1.026 1 95.88 93 ARG A C 1
ATOM 771 O O . ARG A 1 93 ? -1.056 -7.945 1.822 1 95.88 93 ARG A O 1
ATOM 778 N N . ARG A 1 94 ? -1.425 -8.727 -0.224 1 96.12 94 ARG A N 1
ATOM 779 C CA . ARG A 1 94 ? -1.449 -7.391 -0.816 1 96.12 94 ARG A CA 1
ATOM 780 C C . ARG A 1 94 ? -2.578 -6.551 -0.229 1 96.12 94 ARG A C 1
ATOM 782 O O . ARG A 1 94 ? -2.395 -5.371 0.064 1 96.12 94 ARG A O 1
ATOM 789 N N . GLU A 1 95 ? -3.689 -7.152 -0.051 1 96.69 95 GLU A N 1
ATOM 790 C CA . GLU A 1 95 ? -4.84 -6.438 0.49 1 96.69 95 GLU A CA 1
ATOM 791 C C . GLU A 1 95 ? -4.594 -6.008 1.934 1 96.69 95 GLU A C 1
ATOM 793 O O . GLU A 1 95 ? -4.926 -4.883 2.316 1 96.69 95 GLU A O 1
ATOM 798 N N . ILE A 1 96 ? -3.992 -6.859 2.674 1 95.38 96 ILE A N 1
ATOM 799 C CA . ILE A 1 96 ? -3.688 -6.527 4.062 1 95.38 96 ILE A CA 1
ATOM 800 C C . ILE A 1 96 ? -2.705 -5.359 4.109 1 95.38 96 ILE A C 1
ATOM 802 O O . ILE A 1 96 ? -2.879 -4.426 4.895 1 95.38 96 ILE A O 1
ATOM 806 N N . ILE A 1 97 ? -1.707 -5.418 3.281 1 94.38 97 ILE A N 1
ATOM 807 C CA . ILE A 1 97 ? -0.692 -4.371 3.215 1 94.38 97 ILE A CA 1
ATOM 808 C C . ILE A 1 97 ? -1.342 -3.047 2.818 1 94.38 97 ILE A C 1
ATOM 810 O O . ILE A 1 97 ? -1.085 -2.012 3.438 1 94.38 97 ILE A O 1
ATOM 814 N N . ARG A 1 98 ? -2.172 -3.078 1.829 1 95.75 98 ARG A N 1
ATOM 815 C CA . ARG A 1 98 ? -2.881 -1.884 1.381 1 95.75 98 ARG A CA 1
ATOM 816 C C . ARG A 1 98 ? -3.676 -1.258 2.523 1 95.75 98 ARG A C 1
ATOM 818 O O . ARG A 1 98 ? -3.604 -0.048 2.746 1 95.75 98 ARG A O 1
ATOM 825 N N . GLN A 1 99 ? -4.371 -2.072 3.238 1 96.31 99 GLN A N 1
ATOM 826 C CA . GLN A 1 99 ? -5.207 -1.58 4.328 1 96.31 99 GLN A CA 1
ATOM 827 C C . GLN A 1 99 ? -4.359 -0.944 5.43 1 96.31 99 GLN A C 1
ATOM 829 O O . GLN A 1 99 ? -4.719 0.106 5.965 1 96.31 99 GLN A O 1
ATOM 834 N N . LYS A 1 100 ? -3.297 -1.546 5.738 1 95 100 LYS A N 1
ATOM 835 C CA . LYS A 1 100 ? -2.426 -1.031 6.789 1 95 100 LYS A CA 1
ATOM 836 C C . LYS A 1 100 ? -1.864 0.338 6.418 1 95 100 LYS A C 1
ATOM 838 O O . LYS A 1 100 ? -1.837 1.25 7.246 1 95 100 LYS A O 1
ATOM 843 N N . PHE A 1 101 ? -1.491 0.486 5.219 1 96 101 PHE A N 1
ATOM 844 C CA . PHE A 1 101 ? -0.914 1.757 4.797 1 96 101 PHE A CA 1
ATOM 845 C C . PHE A 1 101 ? -2 2.811 4.613 1 96 101 PHE A C 1
ATOM 847 O O . PHE A 1 101 ? -1.765 3.998 4.844 1 96 101 PHE A O 1
ATOM 854 N N . ASP A 1 102 ? -3.256 2.418 4.23 1 96.81 102 ASP A N 1
ATOM 855 C CA . ASP A 1 102 ? -4.387 3.344 4.219 1 96.81 102 ASP A CA 1
ATOM 856 C C . ASP A 1 102 ? -4.664 3.891 5.617 1 96.81 102 ASP A C 1
ATOM 858 O O . ASP A 1 102 ? -4.906 5.086 5.785 1 96.81 102 ASP A O 1
ATOM 862 N N . ASP A 1 103 ? -4.547 3.014 6.539 1 96.56 103 ASP A N 1
ATOM 863 C CA . ASP A 1 103 ? -4.773 3.414 7.926 1 96.56 103 ASP A CA 1
ATOM 864 C C . ASP A 1 103 ? -3.678 4.363 8.406 1 96.56 103 ASP A C 1
ATOM 866 O O . ASP A 1 103 ? -3.961 5.355 9.078 1 96.56 103 ASP A O 1
ATOM 870 N N . LEU A 1 104 ? -2.484 4.09 8.109 1 95.94 104 LEU A N 1
ATOM 871 C CA . LEU A 1 104 ? -1.36 4.938 8.5 1 95.94 104 LEU A CA 1
ATOM 872 C C . LEU A 1 104 ? -1.479 6.32 7.871 1 95.94 104 LEU A C 1
ATOM 874 O O . LEU A 1 104 ? -1.241 7.332 8.539 1 95.94 104 LEU A O 1
ATOM 878 N N . GLN A 1 105 ? -1.847 6.371 6.605 1 97.44 105 GLN A N 1
ATOM 879 C CA . GLN A 1 105 ? -2.066 7.645 5.926 1 97.44 105 GLN A CA 1
ATOM 880 C C . GLN A 1 105 ? -3.123 8.477 6.648 1 97.44 105 GLN A C 1
ATOM 882 O O . GLN A 1 105 ? -2.916 9.664 6.906 1 97.44 105 GLN A O 1
ATOM 887 N N . LYS A 1 106 ? -4.211 7.836 6.93 1 97.88 106 LYS A N 1
ATOM 888 C CA . LYS A 1 106 ? -5.309 8.523 7.605 1 97.88 106 LYS A CA 1
ATOM 889 C C . LYS A 1 106 ? -4.867 9.07 8.961 1 97.88 106 LYS A C 1
ATOM 891 O O . LYS A 1 106 ? -5.195 10.203 9.312 1 97.88 106 LYS A O 1
ATOM 896 N N . GLN A 1 107 ? -4.137 8.273 9.641 1 96.56 107 GLN A N 1
ATOM 897 C CA . GLN A 1 107 ? -3.66 8.672 10.961 1 96.56 107 GLN A CA 1
ATOM 898 C C . GLN A 1 107 ? -2.73 9.883 10.859 1 96.56 107 GLN A C 1
ATOM 900 O O . GLN A 1 107 ? -2.875 10.844 11.617 1 96.56 107 GLN A O 1
ATOM 905 N N . LEU A 1 108 ? -1.81 9.844 9.969 1 96.56 108 LEU A N 1
ATOM 906 C CA . LEU A 1 108 ? -0.838 10.922 9.828 1 96.56 108 LEU A CA 1
ATOM 907 C C . LEU A 1 108 ? -1.516 12.203 9.352 1 96.56 108 LEU A C 1
ATOM 909 O O . LEU A 1 108 ? -1.225 13.289 9.867 1 96.56 108 LEU A O 1
ATOM 913 N N . ILE A 1 109 ? -2.496 12.07 8.406 1 97.88 109 ILE A N 1
ATOM 914 C CA . ILE A 1 109 ? -3.205 13.242 7.895 1 97.88 109 ILE A CA 1
ATOM 915 C C . ILE A 1 109 ? -4.047 13.859 9.008 1 97.88 109 ILE A C 1
ATOM 917 O O . ILE A 1 109 ? -4.086 15.078 9.164 1 97.88 109 ILE A O 1
ATOM 921 N N . THR A 1 110 ? -4.66 13.008 9.844 1 97.44 110 THR A N 1
ATOM 922 C CA . THR A 1 110 ? -5.449 13.484 10.977 1 97.44 110 THR A CA 1
ATOM 923 C C . THR A 1 110 ? -4.562 14.227 11.977 1 97.44 110 THR A C 1
ATOM 925 O O . THR A 1 110 ? -4.945 15.281 12.484 1 97.44 110 THR A O 1
ATOM 928 N N . LYS A 1 111 ? -3.424 13.711 12.203 1 95.56 111 LYS A N 1
ATOM 929 C CA . LYS A 1 111 ? -2.477 14.352 13.117 1 95.56 111 LYS A CA 1
ATOM 930 C C . LYS A 1 111 ? -2.025 15.703 12.578 1 95.56 111 LYS A C 1
ATOM 932 O O . LYS A 1 111 ? -1.986 16.688 13.312 1 95.56 111 LYS A O 1
ATOM 937 N N . LEU A 1 112 ? -1.727 15.742 11.312 1 95.94 112 LEU A N 1
ATOM 938 C CA . LEU A 1 112 ? -1.302 16.984 10.672 1 95.94 112 LEU A CA 1
ATOM 939 C C . LEU A 1 112 ? -2.408 18.031 10.719 1 95.94 112 LEU A C 1
ATOM 941 O O . LEU A 1 112 ? -2.156 19.188 11.055 1 95.94 112 LEU A O 1
ATOM 945 N N . ASP A 1 113 ? -3.592 17.641 10.477 1 96.25 113 ASP A N 1
ATOM 946 C CA . ASP A 1 113 ? -4.738 18.547 10.539 1 96.25 113 ASP A CA 1
ATOM 947 C C . ASP A 1 113 ? -4.98 19.031 11.961 1 96.25 113 ASP A C 1
ATOM 949 O O . ASP A 1 113 ? -5.355 20.188 12.172 1 96.25 113 ASP A O 1
ATOM 953 N N . GLY A 1 114 ? -4.777 18.094 12.883 1 95 114 GLY A N 1
ATOM 954 C CA . GLY A 1 114 ? -4.898 18.5 14.273 1 95 114 GLY A CA 1
ATOM 955 C C . GLY A 1 114 ? -3.904 19.578 14.672 1 95 114 GLY A C 1
ATOM 956 O O . GLY A 1 114 ? -4.27 20.547 15.328 1 95 114 GLY A O 1
ATOM 957 N N . LEU A 1 115 ? -2.738 19.438 14.242 1 92.56 115 LEU A N 1
ATOM 958 C CA . LEU A 1 115 ? -1.689 20.406 14.523 1 92.56 115 LEU A CA 1
ATOM 959 C C . LEU A 1 115 ? -1.978 21.734 13.82 1 92.56 115 LEU A C 1
ATOM 961 O O . LEU A 1 115 ? -1.773 22.797 14.398 1 92.56 115 LEU A O 1
ATOM 965 N N . ARG A 1 116 ? -2.465 21.656 12.602 1 94.38 116 ARG A N 1
ATOM 966 C CA . ARG A 1 116 ? -2.865 22.859 11.859 1 94.38 116 ARG A CA 1
ATOM 967 C C . ARG A 1 116 ? -3.934 23.641 12.617 1 94.38 116 ARG A C 1
ATOM 969 O O . ARG A 1 116 ? -3.812 24.844 12.789 1 94.38 116 ARG A O 1
ATOM 976 N N . ASN A 1 117 ? -4.895 22.938 13.086 1 95.44 117 ASN A N 1
ATOM 977 C CA . ASN A 1 117 ? -6.004 23.578 13.789 1 95.44 117 ASN A CA 1
ATOM 978 C C . ASN A 1 117 ? -5.543 24.219 15.094 1 95.44 117 ASN A C 1
ATOM 980 O O . ASN A 1 117 ? -5.977 25.312 15.438 1 95.44 117 ASN A O 1
ATOM 984 N N . GLN A 1 118 ? -4.727 23.547 15.781 1 93.31 118 GLN A N 1
ATOM 985 C CA . GLN A 1 118 ? -4.184 24.094 17.016 1 93.31 118 GLN A CA 1
ATOM 986 C C . GLN A 1 118 ? -3.4 25.375 16.766 1 93.31 118 GLN A C 1
ATOM 988 O O . GLN A 1 118 ? -3.588 26.375 17.469 1 93.31 118 GLN A O 1
ATOM 993 N N . ALA A 1 119 ? -2.549 25.344 15.773 1 92.56 119 ALA A N 1
ATOM 994 C CA . ALA A 1 119 ? -1.75 26.516 15.422 1 92.56 119 ALA A CA 1
ATOM 995 C C . ALA A 1 119 ? -2.639 27.672 14.977 1 92.56 119 ALA A C 1
ATOM 997 O O . ALA A 1 119 ? -2.457 28.812 15.43 1 92.56 119 ALA A O 1
ATOM 998 N N . ASN A 1 120 ? -3.566 27.359 14.148 1 94.25 120 ASN A N 1
ATOM 999 C CA . ASN A 1 120 ? -4.449 28.406 13.641 1 94.25 120 ASN A CA 1
ATOM 1000 C C . ASN A 1 120 ? -5.27 29.031 14.758 1 94.25 120 ASN A C 1
ATOM 1002 O O . ASN A 1 120 ? -5.543 30.234 14.727 1 94.25 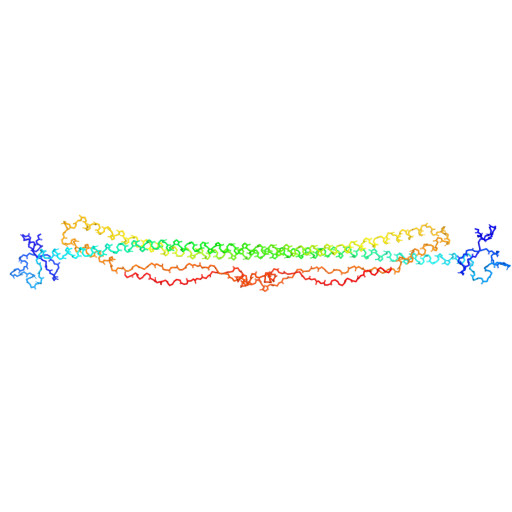120 ASN A O 1
ATOM 1006 N N . THR A 1 121 ? -5.66 28.219 15.742 1 94.5 121 THR A N 1
ATOM 1007 C CA . THR A 1 121 ? -6.371 28.766 16.906 1 94.5 121 THR A CA 1
ATOM 1008 C C . THR A 1 121 ? -5.5 29.781 17.641 1 94.5 121 THR A C 1
ATOM 1010 O O . THR A 1 121 ? -5.973 30.859 18.016 1 94.5 121 THR A O 1
ATOM 1013 N N . GLN A 1 122 ? -4.25 29.547 17.797 1 91.69 122 GLN A N 1
ATOM 1014 C CA . GLN A 1 122 ? -3.32 30.438 18.469 1 91.69 122 GLN A CA 1
ATOM 1015 C C . GLN A 1 122 ? -3.107 31.719 17.672 1 91.69 122 GLN A C 1
ATOM 1017 O O . GLN A 1 122 ? -3.133 32.812 18.234 1 91.69 122 GLN A O 1
ATOM 1022 N N . TYR A 1 123 ? -2.934 31.562 16.344 1 93.12 123 TYR A N 1
ATOM 1023 C CA . TYR A 1 123 ? -2.77 32.75 15.484 1 93.12 123 TYR A CA 1
ATOM 1024 C C . TYR A 1 123 ? -4.012 33.625 15.523 1 93.12 123 TYR A C 1
ATOM 1026 O O . TYR A 1 123 ? -3.908 34.844 15.648 1 93.12 123 TYR A O 1
ATOM 1034 N N . GLU A 1 124 ? -5.164 33.031 15.453 1 94.81 124 GLU A N 1
ATOM 1035 C CA . GLU A 1 124 ? -6.422 33.75 15.422 1 94.81 124 GLU A CA 1
ATOM 1036 C C . GLU A 1 124 ? -6.664 34.5 16.734 1 94.81 124 GLU A C 1
ATOM 1038 O O . GLU A 1 124 ? -7.137 35.625 16.734 1 94.81 124 GLU A O 1
ATOM 1043 N N . GLU A 1 125 ? -6.34 33.875 17.844 1 92.75 125 GLU A N 1
ATOM 1044 C CA . GLU A 1 125 ? -6.453 34.531 19.141 1 92.75 125 GLU A CA 1
ATOM 1045 C C . GLU A 1 125 ? -5.535 35.75 19.234 1 92.75 125 GLU A C 1
ATOM 1047 O O . GLU A 1 125 ? -5.945 36.812 19.703 1 92.75 125 GLU A O 1
ATOM 1052 N N . PHE A 1 126 ? -4.316 35.656 18.781 1 91.94 126 PHE A N 1
ATOM 1053 C CA . PHE A 1 126 ? -3.361 36.75 18.734 1 91.94 126 PHE A CA 1
ATOM 1054 C C . PHE A 1 126 ? -3.885 37.875 17.875 1 91.94 126 PHE A C 1
ATOM 1056 O O . PHE A 1 126 ? -3.873 39.062 18.297 1 91.94 126 PHE A O 1
ATOM 1063 N N . ILE A 1 127 ? -4.324 37.531 16.656 1 94.25 127 ILE A N 1
ATOM 1064 C CA . ILE A 1 127 ? -4.797 38.531 15.695 1 94.25 127 ILE A CA 1
ATOM 1065 C C . ILE A 1 127 ? -6 39.25 16.266 1 94.25 127 ILE A C 1
ATOM 1067 O O . ILE A 1 127 ? -6.07 40.5 16.188 1 94.25 127 ILE A O 1
ATOM 1071 N N . LYS A 1 128 ? -6.895 38.531 16.891 1 95.06 128 LYS A N 1
ATOM 1072 C CA . LYS A 1 128 ? -8.094 39.156 17.469 1 95.06 128 LYS A CA 1
ATOM 1073 C C . LYS A 1 128 ? -7.73 40.094 18.609 1 95.06 128 LYS A C 1
ATOM 1075 O O . LYS A 1 128 ? -8.195 41.25 18.625 1 95.06 128 LYS A O 1
ATOM 1080 N N . LEU A 1 129 ? -6.902 39.656 19.484 1 92.56 129 LEU A N 1
ATOM 1081 C CA . LEU A 1 129 ? -6.496 40.469 20.641 1 92.56 129 LEU A CA 1
ATOM 1082 C C . LEU A 1 129 ? -5.797 41.75 20.203 1 92.56 129 LEU A C 1
ATOM 1084 O O . LEU A 1 129 ? -6.141 42.844 20.656 1 92.56 129 LEU A O 1
ATOM 1088 N N . HIS A 1 130 ? -4.922 41.656 19.266 1 92 130 HIS A N 1
ATOM 1089 C CA . HIS A 1 130 ? -4.09 42.781 18.891 1 92 130 HIS A CA 1
ATOM 1090 C C . HIS A 1 130 ? -4.824 43.719 17.922 1 92 130 HIS A C 1
ATOM 1092 O O . HIS A 1 130 ? -4.586 44.938 17.906 1 92 130 HIS A O 1
ATOM 1098 N N . THR A 1 131 ? -5.723 43.125 17.125 1 94.75 131 THR A N 1
ATOM 1099 C CA . THR A 1 131 ? -6.59 43.969 16.297 1 94.75 131 THR A CA 1
ATOM 1100 C C . THR A 1 131 ? -7.473 44.844 17.172 1 94.75 131 THR A C 1
ATOM 1102 O O . THR A 1 131 ? -7.641 46.031 16.906 1 94.75 131 THR A O 1
ATOM 1105 N N . ASN A 1 132 ? -8.008 44.25 18.266 1 94.06 132 ASN A N 1
ATOM 1106 C CA . ASN A 1 132 ? -8.812 45.031 19.203 1 94.06 132 ASN A CA 1
ATOM 1107 C C . ASN A 1 132 ? -8 46.156 19.859 1 94.06 132 ASN A C 1
ATOM 1109 O O . ASN A 1 132 ? -8.461 47.281 19.938 1 94.06 132 ASN A O 1
ATOM 1113 N N . LYS A 1 133 ? -6.82 45.844 20.234 1 92 133 LYS A N 1
ATOM 1114 C CA . LYS A 1 133 ? -5.922 46.844 20.812 1 92 133 LYS A CA 1
ATOM 1115 C C . LYS A 1 133 ? -5.625 47.969 19.828 1 92 133 LYS A C 1
ATOM 1117 O O . LYS A 1 133 ? -5.664 49.156 20.172 1 92 133 LYS A O 1
ATOM 1122 N N . TYR A 1 134 ? -5.316 47.5 18.625 1 94.31 134 TYR A N 1
ATOM 1123 C CA . TYR A 1 134 ? -5.031 48.469 17.547 1 94.31 134 TYR A CA 1
ATOM 1124 C C . TYR A 1 134 ? -6.199 49.406 17.344 1 94.31 134 TYR A C 1
ATOM 1126 O O . TYR A 1 134 ? -6.008 50.625 17.297 1 94.31 134 TYR A O 1
ATOM 1134 N N . CYS A 1 135 ? -7.43 48.938 17.281 1 95.94 135 CYS A N 1
ATOM 1135 C CA . CYS A 1 135 ? -8.617 49.719 17.016 1 95.94 135 CYS A CA 1
ATOM 1136 C C . CYS A 1 135 ? -8.875 50.719 18.156 1 95.94 135 CYS A C 1
ATOM 1138 O O . CYS A 1 135 ? -9.141 51.875 17.922 1 95.94 135 CYS A O 1
ATOM 1140 N N . LYS A 1 136 ? -8.727 50.281 19.375 1 94.5 136 LYS A N 1
ATOM 1141 C CA . LYS A 1 136 ? -8.961 51.125 20.531 1 94.5 136 LYS A CA 1
ATOM 1142 C C . LYS A 1 136 ? -7.938 52.25 20.594 1 94.5 136 LYS A C 1
ATOM 1144 O O . LYS A 1 136 ? -8.297 53.406 20.797 1 94.5 136 LYS A O 1
ATOM 1149 N N . MET A 1 137 ? -6.715 51.938 20.359 1 94.12 137 MET A N 1
ATOM 1150 C CA . MET A 1 137 ? -5.648 52.938 20.375 1 94.12 137 MET A CA 1
ATOM 1151 C C . MET A 1 137 ? -5.824 53.938 19.25 1 94.12 137 MET A C 1
ATOM 1153 O O . MET A 1 137 ? -5.637 55.156 19.453 1 94.12 137 MET A O 1
ATOM 1157 N N . LYS A 1 138 ? -6.145 53.469 18.156 1 95.81 138 LYS A N 1
ATOM 1158 C CA . LYS A 1 138 ? -6.367 54.312 17.016 1 95.81 138 LYS A CA 1
ATOM 1159 C C . LYS A 1 138 ? -7.516 55.281 17.266 1 95.81 138 LYS A C 1
ATOM 1161 O O . LYS A 1 138 ? -7.418 56.469 16.953 1 95.81 138 LYS A O 1
ATOM 1166 N N . GLU A 1 139 ? -8.562 54.781 17.812 1 95.75 139 GLU A N 1
ATOM 1167 C CA . GLU A 1 139 ? -9.711 55.625 18.125 1 95.75 139 GLU A CA 1
ATOM 1168 C C . GLU A 1 139 ? -9.328 56.75 19.094 1 95.75 139 GLU A C 1
ATOM 1170 O O . GLU A 1 139 ? -9.695 57.906 18.875 1 95.75 139 GLU A O 1
ATOM 1175 N N . ILE A 1 140 ? -8.578 56.406 20.094 1 95.25 140 ILE A N 1
ATOM 1176 C CA . ILE A 1 140 ? -8.164 57.375 21.094 1 95.25 140 ILE A CA 1
ATOM 1177 C C . ILE A 1 140 ? -7.254 58.438 20.453 1 95.25 140 ILE A C 1
ATOM 1179 O O . ILE A 1 140 ? -7.445 59.625 20.641 1 95.25 140 ILE A O 1
ATOM 1183 N N . THR A 1 141 ? -6.309 58 19.656 1 95.25 141 THR A N 1
ATOM 1184 C CA . THR A 1 141 ? -5.359 58.906 19.016 1 95.25 141 THR A CA 1
ATOM 1185 C C . THR A 1 141 ? -6.07 59.844 18.047 1 95.25 141 THR A C 1
ATOM 1187 O O . THR A 1 141 ? -5.77 61.031 18 1 95.25 141 THR A O 1
ATOM 1190 N N . GLU A 1 142 ? -7.004 59.312 17.344 1 95.38 142 GLU A N 1
ATOM 1191 C CA . GLU A 1 142 ? -7.762 60.125 16.406 1 95.38 142 GLU A CA 1
ATOM 1192 C C . GLU A 1 142 ? -8.617 61.156 17.141 1 95.38 142 GLU A C 1
ATOM 1194 O O . GLU A 1 142 ? -8.711 62.312 16.719 1 95.38 142 GLU A O 1
ATOM 1199 N N . THR A 1 143 ? -9.219 60.75 18.234 1 94.62 143 THR A N 1
ATOM 1200 C CA . THR A 1 143 ? -10.008 61.656 19.047 1 94.62 143 THR A CA 1
ATOM 1201 C C . THR A 1 143 ? -9.148 62.812 19.578 1 94.62 143 THR A C 1
ATOM 1203 O O . THR A 1 143 ? -9.547 63.969 19.516 1 94.62 143 THR A O 1
ATOM 1206 N N . ILE A 1 144 ? -7.977 62.5 20 1 94.69 144 ILE A N 1
ATOM 1207 C CA . ILE A 1 144 ? -7.059 63.5 20.531 1 94.69 144 ILE A CA 1
ATOM 1208 C C . ILE A 1 144 ? -6.672 64.5 19.422 1 94.69 144 ILE A C 1
ATOM 1210 O O . ILE A 1 144 ? -6.699 65.688 19.609 1 94.69 144 ILE A O 1
ATOM 1214 N N . ARG A 1 145 ? -6.406 64 18.281 1 91.69 145 ARG A N 1
ATOM 1215 C CA . ARG A 1 145 ? -5.984 64.812 17.156 1 91.69 145 ARG A CA 1
ATOM 1216 C C . ARG A 1 145 ? -7.086 65.812 16.734 1 91.69 145 ARG A C 1
ATOM 1218 O O . ARG A 1 145 ? -6.816 66.938 16.406 1 91.69 145 ARG A O 1
ATOM 1225 N N . THR A 1 146 ? -8.234 65.375 16.812 1 93.19 146 THR A N 1
ATOM 1226 C CA . THR A 1 146 ? -9.336 66.125 16.297 1 93.19 146 THR A CA 1
ATOM 1227 C C . THR A 1 146 ? -9.844 67.125 17.344 1 93.19 146 THR A C 1
ATOM 1229 O O . THR A 1 146 ? -10.43 68.188 17.016 1 93.19 146 THR A O 1
ATOM 1232 N N . THR A 1 147 ? -9.578 66.875 18.688 1 91.94 147 THR A N 1
ATOM 1233 C CA . THR A 1 147 ? -10.211 67.688 19.734 1 91.94 147 THR A CA 1
ATOM 1234 C C . THR A 1 147 ? -9.156 68.375 20.578 1 91.94 147 THR A C 1
ATOM 1236 O O . THR A 1 147 ? -9.492 69.062 21.547 1 91.94 147 THR A O 1
ATOM 1239 N N . GLU A 1 148 ? -7.863 68.25 20.203 1 87.12 148 GLU A N 1
ATOM 1240 C CA . GLU A 1 148 ? -6.785 68.688 21.078 1 87.12 148 GLU A CA 1
ATOM 1241 C C . GLU A 1 148 ? -6.914 70.188 21.359 1 87.12 148 GLU A C 1
ATOM 1243 O O . GLU A 1 148 ? -6.727 70.625 22.5 1 87.12 148 GLU A O 1
ATOM 1248 N N . THR A 1 149 ? -7.316 71 20.391 1 86.31 149 THR A N 1
ATOM 1249 C CA . THR A 1 149 ? -7.34 72.438 20.5 1 86.31 149 THR A CA 1
ATOM 1250 C C . THR A 1 149 ? -8.367 72.875 21.531 1 86.31 149 THR A C 1
ATOM 1252 O O . THR A 1 149 ? -8.164 73.875 22.234 1 86.31 149 THR A O 1
ATOM 1255 N N . ASP A 1 150 ? -9.406 72.188 21.781 1 89.38 150 ASP A N 1
ATOM 1256 C CA . ASP A 1 150 ? -10.492 72.562 22.672 1 89.38 150 ASP A CA 1
ATOM 1257 C C . ASP A 1 150 ? -10.562 71.688 23.891 1 89.38 150 ASP A C 1
ATOM 1259 O O . ASP A 1 150 ? -11.547 71.688 24.625 1 89.38 150 ASP A O 1
ATOM 1263 N N . MET A 1 151 ? -9.5 70.938 24.141 1 89.19 151 MET A N 1
ATOM 1264 C CA . MET A 1 151 ? -9.547 69.938 25.188 1 89.19 151 MET A CA 1
ATOM 1265 C C . MET A 1 151 ? -9.234 70.562 26.547 1 89.19 151 MET A C 1
ATOM 1267 O O . MET A 1 151 ? -8.32 71.375 26.672 1 89.19 151 MET A O 1
ATOM 1271 N N . THR A 1 152 ? -10.117 70.188 27.469 1 86.75 152 THR A N 1
ATOM 1272 C CA . THR A 1 152 ? -9.875 70.625 28.828 1 86.75 152 THR A CA 1
ATOM 1273 C C . THR A 1 152 ? -8.688 69.875 29.438 1 86.75 152 THR A C 1
ATOM 1275 O O . THR A 1 152 ? -8.289 68.812 28.969 1 86.75 152 THR A O 1
ATOM 1278 N N . GLU A 1 153 ? -8.109 70.438 30.422 1 82.88 153 GLU A N 1
ATOM 1279 C CA . GLU A 1 153 ? -6.98 69.875 31.109 1 82.88 153 GLU A CA 1
ATOM 1280 C C . GLU A 1 153 ? -7.359 68.5 31.688 1 82.88 153 GLU A C 1
ATOM 1282 O O . GLU A 1 153 ? -6.559 67.562 31.656 1 82.88 153 GLU A O 1
ATOM 1287 N N . ASP A 1 154 ? -8.539 68.375 32.219 1 82.88 154 ASP A N 1
ATOM 1288 C CA . ASP A 1 154 ? -9.039 67.125 32.75 1 82.88 154 ASP A CA 1
ATOM 1289 C C . ASP A 1 154 ? -9.07 66 31.688 1 82.88 154 ASP A C 1
ATOM 1291 O O . ASP A 1 154 ? -8.617 64.875 31.922 1 82.88 154 ASP A O 1
ATOM 1295 N N . ASN A 1 155 ? -9.555 66.375 30.531 1 89.38 155 ASN A N 1
ATOM 1296 C CA . ASN A 1 155 ? -9.625 65.438 29.422 1 89.38 155 ASN A CA 1
ATOM 1297 C C . ASN A 1 155 ? -8.234 65.062 28.938 1 89.38 155 ASN A C 1
ATOM 1299 O O . ASN A 1 155 ? -8 63.875 28.594 1 89.38 155 ASN A O 1
ATOM 1303 N N . MET A 1 156 ? -7.352 66 28.938 1 91.06 156 MET A N 1
ATOM 1304 C CA . MET A 1 156 ? -5.984 65.688 28.531 1 91.06 156 MET A CA 1
ATOM 1305 C C . MET A 1 156 ? -5.363 64.625 29.438 1 91.06 156 MET A C 1
ATOM 1307 O O . MET A 1 156 ? -4.672 63.75 28.969 1 91.06 156 MET A O 1
ATOM 1311 N N . MET A 1 157 ? -5.648 64.688 30.672 1 88.06 157 MET A N 1
ATOM 1312 C CA . MET A 1 157 ? -5.121 63.75 31.641 1 88.06 157 MET A CA 1
ATOM 1313 C C . MET A 1 157 ? -5.734 62.375 31.422 1 88.06 157 MET A C 1
ATOM 1315 O O . MET A 1 157 ? -5.039 61.375 31.5 1 88.06 157 MET A O 1
ATOM 1319 N N . ILE A 1 158 ? -7.027 62.375 31.234 1 91.56 158 ILE A N 1
ATOM 1320 C CA . ILE A 1 158 ? -7.746 61.125 31.031 1 91.56 158 ILE A CA 1
ATOM 1321 C C . ILE A 1 158 ? -7.191 60.406 29.797 1 91.56 158 ILE A C 1
ATOM 1323 O O . ILE A 1 158 ? -6.867 59.219 29.859 1 91.56 158 ILE A O 1
ATOM 1327 N N . TYR A 1 159 ? -7.039 61.156 28.719 1 93.62 159 TYR A N 1
ATOM 1328 C CA . TYR A 1 159 ? -6.547 60.562 27.484 1 93.62 159 TYR A CA 1
ATOM 1329 C C . TYR A 1 159 ? -5.094 60.125 27.641 1 93.62 159 TYR A C 1
ATOM 1331 O O . TYR A 1 159 ? -4.688 59.094 27.094 1 93.62 159 TYR A O 1
ATOM 1339 N N . THR A 1 160 ? -4.336 60.906 28.328 1 91 160 THR A N 1
ATOM 1340 C CA . THR A 1 160 ? -2.957 60.5 28.594 1 91 160 THR A CA 1
ATOM 1341 C C . THR A 1 160 ? -2.902 59.188 29.328 1 91 160 THR A C 1
ATOM 1343 O O . THR A 1 160 ? -2.111 58.312 28.984 1 91 160 THR A O 1
ATOM 1346 N N . SER A 1 161 ? -3.764 59 30.297 1 90.38 161 SER A N 1
ATOM 1347 C CA . SER A 1 161 ? -3.84 57.781 31.078 1 90.38 161 SER A CA 1
ATOM 1348 C C . SER A 1 161 ? -4.262 56.594 30.203 1 90.38 161 SER A C 1
ATOM 1350 O O . SER A 1 161 ? -3.686 55.5 30.281 1 90.38 161 SER A O 1
ATOM 1352 N N . LYS A 1 162 ? -5.207 56.781 29.359 1 90.75 162 LYS A N 1
ATOM 1353 C CA . LYS A 1 162 ? -5.684 55.75 28.453 1 90.75 162 LYS A CA 1
ATOM 1354 C C . LYS A 1 162 ? -4.578 55.281 27.516 1 90.75 162 LYS A C 1
ATOM 1356 O O . LYS A 1 162 ? -4.391 54.094 27.297 1 90.75 162 LYS A O 1
ATOM 1361 N N . LEU A 1 163 ? -3.857 56.25 27 1 92.25 163 LEU A N 1
ATOM 1362 C CA . LEU A 1 163 ? -2.777 55.938 26.078 1 92.25 163 LEU A CA 1
ATOM 1363 C C . LEU A 1 163 ? -1.683 55.125 26.781 1 92.25 163 LEU A C 1
ATOM 1365 O O . LEU A 1 163 ? -1.085 54.219 26.188 1 92.25 163 LEU A O 1
ATOM 1369 N N . ASN A 1 164 ? -1.418 55.438 28.047 1 88.75 164 ASN A N 1
ATOM 1370 C CA . ASN A 1 164 ? -0.371 54.781 28.812 1 88.75 164 ASN A CA 1
ATOM 1371 C C . ASN A 1 164 ? -0.658 53.281 28.969 1 88.75 164 ASN A C 1
ATOM 1373 O O . ASN A 1 164 ? 0.267 52.469 29.016 1 88.75 164 ASN A O 1
ATOM 1377 N N . THR A 1 165 ? -1.886 52.875 28.984 1 86.75 165 THR A N 1
ATOM 1378 C CA . THR A 1 165 ? -2.258 51.469 29.141 1 86.75 165 THR A CA 1
ATOM 1379 C C . THR A 1 165 ? -1.886 50.688 27.906 1 86.75 165 THR A C 1
ATOM 1381 O O . THR A 1 165 ? -1.722 49.438 27.969 1 86.75 165 THR A O 1
ATOM 1384 N N . PHE A 1 166 ? -1.726 51.406 26.812 1 85.38 166 PHE A N 1
ATOM 1385 C CA . PHE A 1 166 ? -1.462 50.75 25.562 1 85.38 166 PHE A CA 1
ATOM 1386 C C . PHE A 1 166 ? 0.027 50.75 25.234 1 85.38 166 PHE A C 1
ATOM 1388 O O . PHE A 1 166 ? 0.551 49.812 24.625 1 85.38 166 PHE A O 1
ATOM 1395 N N . ILE A 1 167 ? 0.719 51.781 25.531 1 82.06 167 ILE A N 1
ATOM 1396 C CA . ILE A 1 167 ? 2.07 52.062 25.062 1 82.06 167 ILE A CA 1
ATOM 1397 C C . ILE A 1 167 ? 3.057 51.094 25.703 1 82.06 167 ILE A C 1
ATOM 1399 O O . ILE A 1 167 ? 4 50.656 25.062 1 82.06 167 ILE A O 1
ATOM 1403 N N . ASP A 1 168 ? 2.889 50.625 26.859 1 74.88 168 ASP A N 1
ATOM 1404 C CA . ASP A 1 168 ? 3.91 49.875 27.578 1 74.88 168 ASP A CA 1
ATOM 1405 C C . ASP A 1 168 ? 3.725 48.375 27.391 1 74.88 168 ASP A C 1
ATOM 1407 O O . ASP A 1 168 ? 4.492 47.562 27.938 1 74.88 168 ASP A O 1
ATOM 1411 N N . THR A 1 169 ? 2.951 47.969 26.438 1 72.56 169 THR A N 1
ATOM 1412 C CA . THR A 1 169 ? 2.721 46.531 26.266 1 72.56 169 THR A CA 1
ATOM 1413 C C . THR A 1 169 ? 3.553 45.969 25.125 1 72.56 169 THR A C 1
ATOM 1415 O O . THR A 1 169 ? 3.811 46.688 24.141 1 72.56 169 THR A O 1
ATOM 1418 N N . SER A 1 170 ? 4.324 44.906 25.391 1 69.06 170 SER A N 1
ATOM 1419 C CA . SER A 1 170 ? 5.098 44.25 24.344 1 69.06 170 SER A CA 1
ATOM 1420 C C . SER A 1 170 ? 4.285 43.156 23.672 1 69.06 170 SER A C 1
ATOM 1422 O O . SER A 1 170 ? 3.479 42.469 24.328 1 69.06 170 SER A O 1
ATOM 1424 N N . GLU A 1 171 ? 4.32 43.219 22.266 1 70.75 171 GLU A N 1
ATOM 1425 C CA . GLU A 1 171 ? 3.623 42.188 21.484 1 70.75 171 GLU A CA 1
ATOM 1426 C C . GLU A 1 171 ? 4.59 41.125 20.984 1 70.75 171 GLU A C 1
ATOM 1428 O O . GLU A 1 171 ? 5.68 41.438 20.5 1 70.75 171 GLU A O 1
ATOM 1433 N N . VAL A 1 172 ? 4.383 39.906 21.422 1 73.94 172 VAL A N 1
ATOM 1434 C CA . VAL A 1 172 ? 5.223 38.844 20.859 1 73.94 172 VAL A CA 1
ATOM 1435 C C . VAL A 1 172 ? 4.395 37.969 19.922 1 73.94 172 VAL A C 1
ATOM 1437 O O . VAL A 1 172 ? 3.371 37.406 20.328 1 73.94 172 VAL A O 1
ATOM 1440 N N . VAL A 1 173 ? 4.777 37.875 18.641 1 76.94 173 VAL A N 1
ATOM 1441 C CA . VAL A 1 173 ? 4.145 37.031 17.641 1 76.94 173 VAL A CA 1
ATOM 1442 C C . VAL A 1 173 ? 4.402 35.562 17.969 1 76.94 173 VAL A C 1
ATOM 1444 O O . VAL A 1 173 ? 5.539 35.188 18.25 1 76.94 173 VAL A O 1
ATOM 1447 N N . PRO A 1 174 ? 3.393 34.75 17.953 1 76.44 174 PRO A N 1
ATOM 1448 C CA . PRO A 1 174 ? 3.609 33.312 18.188 1 76.44 174 PRO A CA 1
ATOM 1449 C C . PRO A 1 174 ? 4.543 32.688 17.172 1 76.44 174 PRO A C 1
ATOM 1451 O O . PRO A 1 174 ? 4.43 32.969 15.969 1 76.44 174 PRO A O 1
ATOM 1454 N N . LYS A 1 175 ? 5.555 32.062 17.688 1 80.12 175 LYS A N 1
ATOM 1455 C CA . LYS A 1 175 ? 6.465 31.312 16.812 1 80.12 175 LYS A CA 1
ATOM 1456 C C . LYS A 1 175 ? 6.137 29.828 16.828 1 80.12 175 LYS A C 1
ATOM 1458 O O . LYS A 1 175 ? 6.473 29.125 17.781 1 80.12 175 LYS A O 1
ATOM 1463 N N . LEU A 1 176 ? 5.402 29.391 15.781 1 81.38 176 LEU A N 1
ATOM 1464 C CA . LEU A 1 176 ? 5.02 27.984 15.648 1 81.38 176 LEU A CA 1
ATOM 1465 C C . LEU A 1 176 ? 5.715 27.344 14.453 1 81.38 176 LEU A C 1
ATOM 1467 O O . LEU A 1 176 ? 5.75 27.922 13.367 1 81.38 176 LEU A O 1
ATOM 1471 N N . GLU A 1 177 ? 6.422 26.266 14.727 1 85.38 177 GLU A N 1
ATOM 1472 C CA . GLU A 1 177 ? 7.059 25.516 13.648 1 85.38 177 GLU A CA 1
ATOM 1473 C C . GLU A 1 177 ? 6.098 24.484 13.047 1 85.38 177 GLU A C 1
ATOM 1475 O O . GLU A 1 177 ? 5.484 23.703 13.773 1 85.38 177 GLU A O 1
ATOM 1480 N N . PRO A 1 178 ? 6.059 24.578 11.75 1 87.25 178 PRO A N 1
ATOM 1481 C CA . PRO A 1 178 ? 5.168 23.594 11.133 1 87.25 178 PRO A CA 1
ATOM 1482 C C . PRO A 1 178 ? 5.711 22.156 11.227 1 87.25 178 PRO A C 1
ATOM 1484 O O . PRO A 1 178 ? 6.926 21.953 11.25 1 87.25 178 PRO A O 1
ATOM 1487 N N . PRO A 1 179 ? 4.746 21.219 11.367 1 88.12 179 PRO A N 1
ATOM 1488 C CA . PRO A 1 179 ? 5.164 19.812 11.312 1 88.12 179 PRO A CA 1
ATOM 1489 C C . PRO A 1 179 ? 5.684 19.406 9.938 1 88.12 179 PRO A C 1
ATOM 1491 O O . PRO A 1 179 ? 5.285 19.984 8.93 1 88.12 179 PRO A O 1
ATOM 1494 N N . SER A 1 180 ? 6.688 18.469 10.047 1 91.25 180 SER A N 1
ATOM 1495 C CA . SER A 1 180 ? 7.242 17.984 8.789 1 91.25 180 SER A CA 1
ATOM 1496 C C . SER A 1 180 ? 7.133 16.469 8.695 1 91.25 180 SER A C 1
ATOM 1498 O O . SER A 1 180 ? 7.293 15.758 9.695 1 91.25 180 SER A O 1
ATOM 1500 N N . TYR A 1 181 ? 6.758 16.094 7.492 1 94.25 181 TYR A N 1
ATOM 1501 C CA . TYR A 1 181 ? 6.742 14.656 7.195 1 94.25 181 TYR A CA 1
ATOM 1502 C C . TYR A 1 181 ? 8.133 14.164 6.824 1 94.25 181 TYR A C 1
ATOM 1504 O O . TYR A 1 181 ? 8.789 14.727 5.941 1 94.25 181 TYR A O 1
ATOM 1512 N N . VAL A 1 182 ? 8.57 13.094 7.566 1 93.44 182 VAL A N 1
ATOM 1513 C CA . VAL A 1 182 ? 9.914 12.57 7.355 1 93.44 182 VAL A CA 1
ATOM 1514 C C . VAL A 1 182 ? 9.844 11.086 7.016 1 93.44 182 VAL A C 1
ATOM 1516 O O . VAL A 1 182 ? 9.055 10.344 7.602 1 93.44 182 VAL A O 1
ATOM 1519 N N . THR A 1 183 ? 10.656 10.766 5.992 1 92.5 183 THR A N 1
ATOM 1520 C CA . THR A 1 183 ? 10.75 9.367 5.578 1 92.5 183 THR A CA 1
ATOM 1521 C C . THR A 1 183 ? 12.203 8.898 5.586 1 92.5 183 THR A C 1
ATOM 1523 O O . THR A 1 183 ? 13.125 9.719 5.609 1 92.5 183 THR A O 1
ATOM 1526 N N . ASP A 1 184 ? 12.375 7.613 5.711 1 87.88 184 ASP A N 1
ATOM 1527 C CA . ASP A 1 184 ? 13.68 6.965 5.57 1 87.88 184 ASP A CA 1
ATOM 1528 C C . ASP A 1 184 ? 13.695 6.027 4.363 1 87.88 184 ASP A C 1
ATOM 1530 O O . ASP A 1 184 ? 13.102 4.949 4.398 1 87.88 184 ASP A O 1
ATOM 1534 N N . ASP A 1 185 ? 14.477 6.285 3.393 1 85.56 185 ASP A N 1
ATOM 1535 C CA . ASP A 1 185 ? 14.445 5.598 2.105 1 85.56 185 ASP A CA 1
ATOM 1536 C C . ASP A 1 185 ? 15.117 4.23 2.195 1 85.56 185 ASP A C 1
ATOM 1538 O O . ASP A 1 185 ? 14.961 3.393 1.306 1 85.56 185 ASP A O 1
ATOM 1542 N N . LYS A 1 186 ? 15.844 4.059 3.26 1 84.38 186 LYS A N 1
ATOM 1543 C CA . LYS A 1 186 ? 16.5 2.76 3.404 1 84.38 186 LYS A CA 1
ATOM 1544 C C . LYS A 1 186 ? 15.469 1.634 3.463 1 84.38 186 LYS A C 1
ATOM 1546 O O . LYS A 1 186 ? 15.734 0.515 3.021 1 84.38 186 LYS A O 1
ATOM 1551 N N . TYR A 1 187 ? 14.289 1.96 3.912 1 81.5 187 TYR A N 1
ATOM 1552 C CA . TYR A 1 187 ? 13.25 0.948 4.062 1 81.5 187 TYR A CA 1
ATOM 1553 C C . TYR A 1 187 ? 12.477 0.758 2.762 1 81.5 187 TYR A C 1
ATOM 1555 O O . TYR A 1 187 ? 11.641 -0.142 2.654 1 81.5 187 TYR A O 1
ATOM 1563 N N . PHE A 1 188 ? 12.891 1.477 1.779 1 85.38 188 PHE A N 1
ATOM 1564 C CA . PHE A 1 188 ? 12.219 1.408 0.487 1 85.38 188 PHE A CA 1
ATOM 1565 C C . PHE A 1 188 ? 13.039 0.602 -0.51 1 85.38 188 PHE A C 1
ATOM 1567 O O . PHE A 1 188 ? 12.734 0.579 -1.703 1 85.38 188 PHE A O 1
ATOM 1574 N N . SER A 1 189 ? 13.867 -0.073 0.041 1 85.56 189 SER A N 1
ATOM 1575 C CA . SER A 1 189 ? 14.672 -0.926 -0.833 1 85.56 189 SER A CA 1
ATOM 1576 C C . SER A 1 189 ? 13.875 -2.143 -1.296 1 85.56 189 SER A C 1
ATOM 1578 O O . SER A 1 189 ? 12.969 -2.598 -0.599 1 85.56 189 SER A O 1
ATOM 1580 N N . SER A 1 190 ? 14.344 -2.65 -2.49 1 85.31 190 SER A N 1
ATOM 1581 C CA . SER A 1 190 ? 13.672 -3.811 -3.066 1 85.31 190 SER A CA 1
ATOM 1582 C C . SER A 1 190 ? 13.742 -5.012 -2.129 1 85.31 190 SER A C 1
ATOM 1584 O O . SER A 1 190 ? 12.773 -5.766 -2.01 1 85.31 190 SER A O 1
ATOM 1586 N N . LYS A 1 191 ? 14.812 -5.156 -1.515 1 85.94 191 LYS A N 1
ATOM 1587 C CA . LYS A 1 191 ? 15.008 -6.273 -0.594 1 85.94 191 LYS A CA 1
ATOM 1588 C C . LYS A 1 191 ? 14.023 -6.207 0.568 1 85.94 191 LYS A C 1
ATOM 1590 O O . LYS A 1 191 ? 13.383 -7.203 0.906 1 85.94 191 LYS A O 1
ATOM 1595 N N . TYR A 1 192 ? 13.867 -5.02 1.096 1 87.19 192 TYR A N 1
ATOM 1596 C CA . TYR A 1 192 ? 12.977 -4.852 2.238 1 87.19 192 TYR A CA 1
ATOM 1597 C C . TYR A 1 192 ? 11.523 -5.051 1.83 1 87.19 192 TYR A C 1
ATOM 1599 O O . TYR A 1 192 ? 10.758 -5.707 2.537 1 87.19 192 TYR A O 1
ATOM 1607 N N . LEU A 1 193 ? 11.188 -4.555 0.717 1 91.25 193 LEU A N 1
ATOM 1608 C CA . LEU A 1 193 ? 9.812 -4.668 0.233 1 91.25 193 LEU A CA 1
ATOM 1609 C C . LEU A 1 193 ? 9.461 -6.121 -0.064 1 91.25 193 LEU A C 1
ATOM 1611 O O . LEU A 1 193 ? 8.344 -6.562 0.225 1 91.25 193 LEU A O 1
ATOM 1615 N N . GLN A 1 194 ? 10.492 -6.754 -0.552 1 91.31 194 GLN A N 1
ATOM 1616 C CA . GLN A 1 194 ? 10.281 -8.172 -0.839 1 91.31 194 GLN A CA 1
ATOM 1617 C C . GLN A 1 194 ? 10.102 -8.969 0.447 1 91.31 194 GLN A C 1
ATOM 1619 O O . GLN A 1 194 ? 9.266 -9.875 0.509 1 91.31 194 GLN A O 1
ATOM 1624 N N . GLN A 1 195 ? 10.812 -8.695 1.366 1 89.75 195 GLN A N 1
ATOM 1625 C CA . GLN A 1 195 ? 10.711 -9.375 2.65 1 89.75 195 GLN A CA 1
ATOM 1626 C C . GLN A 1 195 ? 9.336 -9.148 3.281 1 89.75 195 GLN A C 1
ATOM 1628 O O . GLN A 1 195 ? 8.758 -10.07 3.865 1 89.75 195 GLN A O 1
ATOM 1633 N N . LEU A 1 196 ? 8.867 -7.941 3.16 1 91.31 196 LEU A N 1
ATOM 1634 C CA . LEU A 1 196 ? 7.555 -7.605 3.705 1 91.31 196 LEU A CA 1
ATOM 1635 C C . LEU A 1 196 ? 6.445 -8.32 2.936 1 91.31 196 LEU A C 1
ATOM 1637 O O . LEU A 1 196 ? 5.477 -8.789 3.531 1 91.31 196 LEU A O 1
ATOM 1641 N N . PHE A 1 197 ? 6.57 -8.414 1.66 1 94.38 197 PHE A N 1
ATOM 1642 C CA . PHE A 1 197 ? 5.52 -8.953 0.805 1 94.38 197 PHE A CA 1
ATOM 1643 C C . PHE A 1 197 ? 5.527 -10.477 0.827 1 94.38 197 PHE A C 1
ATOM 1645 O O . PHE A 1 197 ? 4.465 -11.102 0.833 1 94.38 197 PHE A O 1
ATOM 1652 N N . GLY A 1 198 ? 6.695 -11.07 0.82 1 92.81 198 GLY A N 1
ATOM 1653 C CA . GLY A 1 198 ? 6.848 -12.508 0.708 1 92.81 198 GLY A CA 1
ATOM 1654 C C . GLY A 1 198 ? 7.445 -12.945 -0.617 1 92.81 198 GLY A C 1
ATOM 1655 O O . GLY A 1 198 ? 7.703 -12.117 -1.49 1 92.81 198 GLY A O 1
ATOM 1656 N N . ASP A 1 199 ? 7.82 -14.266 -0.656 1 92.5 199 ASP A N 1
ATOM 1657 C CA . ASP A 1 199 ? 8.438 -14.836 -1.851 1 92.5 199 ASP A CA 1
ATOM 1658 C C . ASP A 1 199 ? 7.902 -16.25 -2.121 1 92.5 199 ASP A C 1
ATOM 1660 O O . ASP A 1 199 ? 7.105 -16.781 -1.343 1 92.5 199 ASP A O 1
ATOM 1664 N N . ILE A 1 200 ? 8.312 -16.656 -3.344 1 90.81 200 ILE A N 1
ATOM 1665 C CA . ILE A 1 200 ? 7.941 -18.016 -3.729 1 90.81 200 ILE A CA 1
ATOM 1666 C C . ILE A 1 200 ? 9.086 -18.969 -3.4 1 90.81 200 ILE A C 1
ATOM 1668 O O . ILE A 1 200 ? 10.242 -18.688 -3.709 1 90.81 200 ILE A O 1
ATOM 1672 N N . GLU A 1 201 ? 8.875 -20.062 -2.686 1 85.12 201 GLU A N 1
ATOM 1673 C CA . GLU A 1 201 ? 9.836 -21.141 -2.42 1 85.12 201 GLU A CA 1
ATOM 1674 C C . GLU A 1 201 ? 9.531 -22.375 -3.254 1 85.12 201 GLU A C 1
ATOM 1676 O O . GLU A 1 201 ? 8.359 -22.719 -3.471 1 85.12 201 GLU A O 1
ATOM 1681 N N . PHE A 1 202 ? 10.734 -22.797 -4.047 1 72 202 PHE A N 1
ATOM 1682 C CA . PHE A 1 202 ? 10.633 -24 -4.855 1 72 202 PHE A CA 1
ATOM 1683 C C . PHE A 1 202 ? 11.016 -25.234 -4.039 1 72 202 PHE A C 1
ATOM 1685 O O . PHE A 1 202 ? 11.922 -25.172 -3.201 1 72 202 PHE A O 1
ATOM 1692 N N . VAL A 1 203 ? 10.219 -26.141 -3.936 1 56.38 203 VAL A N 1
ATOM 1693 C CA . VAL A 1 203 ? 10.75 -27.453 -3.537 1 56.38 203 VAL A CA 1
ATOM 1694 C C . VAL A 1 203 ? 11.258 -28.203 -4.766 1 56.38 203 VAL A C 1
ATOM 1696 O O . VAL A 1 203 ? 10.586 -28.234 -5.801 1 56.38 203 VAL A O 1
ATOM 1699 N N . GLU A 1 204 ? 12.609 -28.203 -5.016 1 48.88 204 GLU A N 1
ATOM 1700 C CA . GLU A 1 204 ? 13.32 -28.844 -6.125 1 48.88 204 GLU A CA 1
ATOM 1701 C C . GLU A 1 204 ? 12.602 -30.109 -6.586 1 48.88 204 GLU A C 1
ATOM 1703 O O . GLU A 1 204 ? 12.273 -30.969 -5.773 1 48.88 204 GLU A O 1
ATOM 1708 N N . PHE A 1 205 ? 12.016 -30.031 -7.633 1 42.59 205 PHE A N 1
ATOM 1709 C CA . PHE A 1 205 ? 11.562 -31.25 -8.273 1 42.59 205 PHE A CA 1
ATOM 1710 C C . PHE A 1 205 ? 12.734 -32.031 -8.859 1 42.59 205 PHE A C 1
ATOM 1712 O O . PHE A 1 205 ? 13.57 -31.469 -9.57 1 42.59 205 PHE A O 1
ATOM 1719 N N . ASN A 1 206 ? 13.266 -32.969 -8.18 1 41.44 206 ASN A N 1
ATOM 1720 C CA . ASN A 1 206 ? 14.156 -33.906 -8.844 1 41.44 206 ASN A CA 1
ATOM 1721 C C . ASN A 1 206 ? 13.523 -34.5 -10.102 1 41.44 206 ASN A C 1
ATOM 1723 O O . ASN A 1 206 ? 12.469 -35.156 -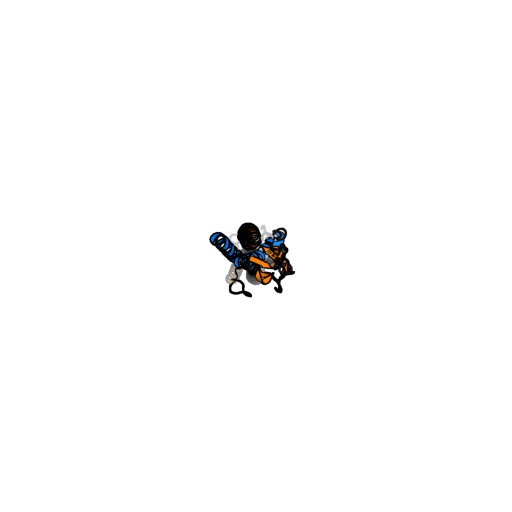10.031 1 41.44 206 ASN A O 1
ATOM 1727 N N . TYR A 1 207 ? 13.672 -33.938 -11.195 1 38.34 207 TYR A N 1
ATOM 1728 C CA . TYR A 1 207 ? 13.328 -34.438 -12.523 1 38.34 207 TYR A CA 1
ATOM 1729 C C . TYR A 1 207 ? 13.883 -35.844 -12.734 1 38.34 207 TYR A C 1
ATOM 1731 O O . TYR A 1 207 ? 15.102 -36.031 -12.766 1 38.34 207 TYR A O 1
ATOM 1739 N N . LEU A 1 208 ? 13.469 -36.812 -12.172 1 40.59 208 LEU A N 1
ATOM 1740 C CA . LEU A 1 208 ? 14.008 -38.031 -12.781 1 40.59 208 LEU A CA 1
ATOM 1741 C C . LEU A 1 208 ? 13.555 -38.156 -14.234 1 40.59 208 LEU A C 1
ATOM 1743 O O . LEU A 1 208 ? 12.352 -38.125 -14.516 1 40.59 208 LEU A O 1
ATOM 1747 N N . PRO A 1 209 ? 14.414 -37.875 -15.164 1 40.59 209 PRO A N 1
ATOM 1748 C CA . PRO A 1 209 ? 14.141 -38.062 -16.594 1 40.59 209 PRO A CA 1
ATOM 1749 C C . PRO A 1 209 ? 13.453 -39.375 -16.891 1 40.59 209 PRO A C 1
ATOM 1751 O O . PRO A 1 209 ? 13.664 -40.375 -16.188 1 40.59 209 PRO A O 1
ATOM 1754 N N . ILE A 1 210 ? 12.289 -39.344 -17.484 1 39.69 210 ILE A N 1
ATOM 1755 C CA . ILE A 1 210 ? 11.68 -40.562 -18.078 1 39.69 210 ILE A CA 1
ATOM 1756 C C . ILE A 1 210 ? 12.711 -41.312 -18.906 1 39.69 210 ILE A C 1
ATOM 1758 O O . ILE A 1 210 ? 13.289 -40.75 -19.844 1 39.69 210 ILE A O 1
ATOM 1762 N N . ALA A 1 211 ? 13.352 -42.25 -18.375 1 38.78 211 ALA A N 1
ATOM 1763 C CA . ALA A 1 211 ? 14.234 -43.094 -19.172 1 38.78 211 ALA A CA 1
ATOM 1764 C C . ALA A 1 211 ? 13.477 -43.75 -20.328 1 38.78 211 ALA A C 1
ATOM 1766 O O . ALA A 1 211 ? 12.469 -44.438 -20.109 1 38.78 211 ALA A O 1
ATOM 1767 N N . THR A 1 212 ? 13.414 -43.125 -21.484 1 34.53 212 THR A N 1
ATOM 1768 C CA . THR A 1 212 ? 13.039 -43.844 -22.703 1 34.53 212 THR A CA 1
ATOM 1769 C C . THR A 1 212 ? 14.031 -44.938 -23 1 34.53 212 THR A C 1
ATOM 1771 O O . THR A 1 212 ? 15.195 -44.688 -23.328 1 34.53 212 THR A O 1
ATOM 1774 N N . TYR A 1 213 ? 14.008 -46.031 -22.375 1 29.11 213 TYR A N 1
ATOM 1775 C CA . TYR A 1 213 ? 14.773 -47.125 -22.953 1 29.11 213 TYR A CA 1
ATOM 1776 C C . TYR A 1 213 ? 14.117 -47.625 -24.234 1 29.11 213 TYR A C 1
ATOM 1778 O O . TYR A 1 213 ? 12.898 -47.562 -24.391 1 29.11 213 TYR A O 1
ATOM 1786 N N . MET B 1 1 ? -15.242 77.25 37.469 1 82.38 1 MET B N 1
ATOM 1787 C CA . MET B 1 1 ? -15.289 77.938 38.75 1 82.38 1 MET B CA 1
ATOM 1788 C C . MET B 1 1 ? -14.742 77 39.875 1 82.38 1 MET B C 1
ATOM 1790 O O . MET B 1 1 ? -14.695 75.812 39.688 1 82.38 1 MET B O 1
ATOM 1794 N N . CYS B 1 2 ? -14.25 77.812 40.875 1 89.56 2 CYS B N 1
ATOM 1795 C CA . CYS B 1 2 ? -13.656 77 41.969 1 89.56 2 CYS B CA 1
ATOM 1796 C C . CYS B 1 2 ? -14.727 76.25 42.75 1 89.56 2 CYS B C 1
ATOM 1798 O O . CYS B 1 2 ? -15.797 76.812 43.031 1 89.56 2 CYS B O 1
ATOM 1800 N N . VAL B 1 3 ? -14.508 75 43.094 1 86 3 VAL B N 1
ATOM 1801 C CA . VAL B 1 3 ? -15.453 74.188 43.781 1 86 3 VAL B CA 1
ATOM 1802 C C . VAL B 1 3 ? -15.648 74.688 45.219 1 86 3 VAL B C 1
ATOM 1804 O O . VAL B 1 3 ? -16.75 74.562 45.781 1 86 3 VAL B O 1
ATOM 1807 N N . TYR B 1 4 ? -14.688 75.25 45.781 1 85.38 4 TYR B N 1
ATOM 1808 C CA . TYR B 1 4 ? -14.719 75.688 47.156 1 85.38 4 TYR B CA 1
ATOM 1809 C C . TYR B 1 4 ? -15.156 77.125 47.281 1 85.38 4 TYR B C 1
ATOM 1811 O O . TYR B 1 4 ? -15.648 77.562 48.344 1 85.38 4 TYR B O 1
ATOM 1819 N N . HIS B 1 5 ? -14.938 77.875 46.188 1 89.12 5 HIS B N 1
ATOM 1820 C CA . HIS B 1 5 ? -15.305 79.25 46.125 1 89.12 5 HIS B CA 1
ATOM 1821 C C . HIS B 1 5 ? -16.094 79.562 44.844 1 89.12 5 HIS B C 1
ATOM 1823 O O . HIS B 1 5 ? -15.508 79.938 43.844 1 89.12 5 HIS B O 1
ATOM 1829 N N . LYS B 1 6 ? -17.266 79.5 44.875 1 88.5 6 LYS B N 1
ATOM 1830 C CA . LYS B 1 6 ? -18.156 79.438 43.719 1 88.5 6 LYS B CA 1
ATOM 1831 C C . LYS B 1 6 ? -18.078 80.688 42.875 1 88.5 6 LYS B C 1
ATOM 1833 O O . LYS B 1 6 ? -18.328 80.688 41.688 1 88.5 6 LYS B O 1
ATOM 1838 N N . SER B 1 7 ? -17.641 81.75 43.438 1 88 7 SER B N 1
ATOM 1839 C CA . SER B 1 7 ? -17.609 83 42.719 1 88 7 SER B CA 1
ATOM 1840 C C . SER B 1 7 ? -16.219 83.312 42.156 1 88 7 SER B C 1
ATOM 1842 O O . SER B 1 7 ? -16 84.312 41.469 1 88 7 SER B O 1
ATOM 1844 N N . GLU B 1 8 ? -15.297 82.375 42.438 1 91.44 8 GLU B N 1
ATOM 1845 C CA . GLU B 1 8 ? -13.914 82.625 42.031 1 91.44 8 GLU B CA 1
ATOM 1846 C C . GLU B 1 8 ? -13.516 81.75 40.844 1 91.44 8 GLU B C 1
ATOM 1848 O O . GLU B 1 8 ? -13.922 80.562 40.75 1 91.44 8 GLU B O 1
ATOM 1853 N N . TYR B 1 9 ? -12.672 82.312 40 1 91.38 9 TYR B N 1
ATOM 1854 C CA . TYR B 1 9 ? -12.133 81.562 38.844 1 91.38 9 TYR B CA 1
ATOM 1855 C C . TYR B 1 9 ? -10.93 80.75 39.281 1 91.38 9 TYR B C 1
ATOM 1857 O O . TYR B 1 9 ? -10.133 81.188 40.125 1 91.38 9 TYR B O 1
ATOM 1865 N N . ILE B 1 10 ? -10.914 79.562 38.562 1 89.94 10 ILE B N 1
ATOM 1866 C CA . ILE B 1 10 ? -9.758 78.688 38.75 1 89.94 10 ILE B CA 1
ATOM 1867 C C . ILE B 1 10 ? -8.516 79.375 38.156 1 89.94 10 ILE B C 1
ATOM 1869 O O . ILE B 1 10 ? -8.539 79.812 37.031 1 89.94 10 ILE B O 1
ATOM 1873 N N . ARG B 1 11 ? -7.293 79.375 39.031 1 92.75 11 ARG B N 1
ATOM 1874 C CA . ARG B 1 11 ? -6.078 80 38.531 1 92.75 11 ARG B CA 1
ATOM 1875 C C . ARG B 1 11 ? -4.871 79.062 38.688 1 92.75 11 ARG B C 1
ATOM 1877 O O . ARG B 1 11 ? -3.836 79.312 38.062 1 92.75 11 ARG B O 1
ATOM 1884 N N . PHE B 1 12 ? -5.09 78.125 39.562 1 93.25 12 PHE B N 1
ATOM 1885 C CA . PHE B 1 12 ? -3.959 77.25 39.875 1 93.25 12 PHE B CA 1
ATOM 1886 C C . PHE B 1 12 ? -4.395 75.812 39.938 1 93.25 12 PHE B C 1
ATOM 1888 O O . PHE B 1 12 ? -5.59 75.5 39.969 1 93.25 12 PHE B O 1
ATOM 1895 N N . TYR B 1 13 ? -3.42 74.938 39.75 1 92.62 13 TYR B N 1
ATOM 1896 C CA . TYR B 1 13 ? -3.557 73.5 40 1 92.62 13 TYR B CA 1
ATOM 1897 C C . TYR B 1 13 ? -2.703 73.062 41.188 1 92.62 13 TYR B C 1
ATOM 1899 O O . TYR B 1 13 ? -1.498 73.375 41.219 1 92.62 13 TYR B O 1
ATOM 1907 N N . CYS B 1 14 ? -3.371 72.562 42.188 1 93.5 14 CYS B N 1
ATOM 1908 C CA . CYS B 1 14 ? -2.645 72.062 43.344 1 93.5 14 CYS B CA 1
ATOM 1909 C C . CYS B 1 14 ? -2.033 70.688 43.031 1 93.5 14 CYS B C 1
ATOM 1911 O O . CYS B 1 14 ? -2.752 69.688 42.875 1 93.5 14 CYS B O 1
ATOM 1913 N N . GLU B 1 15 ? -0.736 70.562 43.062 1 90.81 15 GLU B N 1
ATOM 1914 C CA . GLU B 1 15 ? -0.029 69.375 42.656 1 90.81 15 GLU B CA 1
ATOM 1915 C C . GLU B 1 15 ? -0.173 68.25 43.719 1 90.81 15 GLU B C 1
AT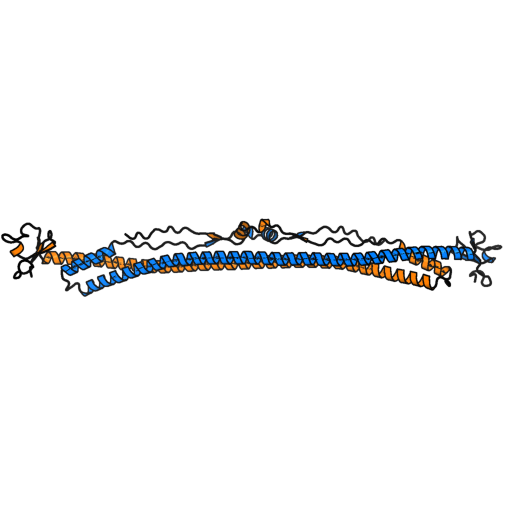OM 1917 O O . GLU B 1 15 ? -0.156 67.062 43.375 1 90.81 15 GLU B O 1
ATOM 1922 N N . GLU B 1 16 ? -0.306 68.688 44.906 1 91.31 16 GLU B N 1
ATOM 1923 C CA . GLU B 1 16 ? -0.34 67.75 46.031 1 91.31 16 GLU B CA 1
ATOM 1924 C C . GLU B 1 16 ? -1.727 67.125 46.188 1 91.31 16 GLU B C 1
ATOM 1926 O O . GLU B 1 16 ? -1.854 65.875 46.375 1 91.31 16 GLU B O 1
ATOM 1931 N N . CYS B 1 17 ? -2.707 67.938 45.969 1 89.94 17 CYS B N 1
ATOM 1932 C CA . CYS B 1 17 ? -4.07 67.5 46.188 1 89.94 17 CYS B CA 1
ATOM 1933 C C . CYS B 1 17 ? -4.758 67.125 44.875 1 89.94 17 CYS B C 1
ATOM 1935 O O . CYS B 1 17 ? -5.883 66.625 44.875 1 89.94 17 CYS B O 1
ATOM 1937 N N . ARG B 1 18 ? -4.129 67.5 43.875 1 88.88 18 ARG B N 1
ATOM 1938 C CA . ARG B 1 18 ? -4.586 67.188 42.531 1 88.88 18 ARG B CA 1
ATOM 1939 C C . ARG B 1 18 ? -5.973 67.75 42.281 1 88.88 18 ARG B C 1
ATOM 1941 O O . ARG B 1 18 ? -6.859 67.062 41.781 1 88.88 18 ARG B O 1
ATOM 1948 N N . VAL B 1 19 ? -6.09 69.062 42.562 1 88.31 19 VAL B N 1
ATOM 1949 C CA . VAL B 1 19 ? -7.355 69.75 42.344 1 88.31 19 VAL B CA 1
ATOM 1950 C C . VAL B 1 19 ? -7.094 71.125 41.812 1 88.31 19 VAL B C 1
ATOM 1952 O O . VAL B 1 19 ? -6.023 71.688 42.031 1 88.31 19 VAL B O 1
ATOM 1955 N N . PHE B 1 20 ? -7.992 71.625 41.062 1 89.62 20 PHE B N 1
ATOM 1956 C CA . PHE B 1 20 ? -7.953 73 40.562 1 89.62 20 PHE B CA 1
ATOM 1957 C C . PHE B 1 20 ? -8.406 73.938 41.656 1 89.62 20 PHE B C 1
ATOM 1959 O O . PHE B 1 20 ? -9.398 73.688 42.344 1 89.62 20 PHE B O 1
ATOM 1966 N N . ILE B 1 21 ? -7.66 75.062 41.781 1 92.06 21 ILE B N 1
ATOM 1967 C CA . ILE B 1 21 ? -7.922 75.938 42.938 1 92.06 21 ILE B CA 1
ATOM 1968 C C . ILE B 1 21 ? -7.867 77.438 42.469 1 92.06 21 ILE B C 1
ATOM 1970 O O . ILE B 1 21 ? -7.336 77.688 41.375 1 92.06 21 ILE B O 1
ATOM 1974 N N . CYS B 1 22 ? -8.5 78.25 43.281 1 92.81 22 CYS B N 1
ATOM 1975 C CA . CYS B 1 22 ? -8.531 79.688 43.031 1 92.81 22 CYS B CA 1
ATOM 1976 C C . CYS B 1 22 ? -7.629 80.5 44 1 92.81 22 CYS B C 1
ATOM 1978 O O . CYS B 1 22 ? -6.875 79.875 44.75 1 92.81 22 CYS B O 1
ATOM 1980 N N . ASP B 1 23 ? -7.656 81.812 43.969 1 92.31 23 ASP B N 1
ATOM 1981 C CA . ASP B 1 23 ? -6.828 82.688 44.812 1 92.31 23 ASP B CA 1
ATOM 1982 C C . ASP B 1 23 ? -7.23 82.562 46.281 1 92.31 23 ASP B C 1
ATOM 1984 O O . ASP B 1 23 ? -6.375 82.562 47.156 1 92.31 23 ASP B O 1
ATOM 1988 N N . ASP B 1 24 ? -8.484 82.375 46.438 1 91.38 24 ASP B N 1
ATOM 1989 C CA . ASP B 1 24 ? -8.977 82.312 47.812 1 91.38 24 ASP B CA 1
ATOM 1990 C C . ASP B 1 24 ? -8.555 81 48.5 1 91.38 24 ASP B C 1
ATOM 1992 O O . ASP B 1 24 ? -8.391 80.938 49.719 1 91.38 24 ASP B O 1
ATOM 1996 N N . CYS B 1 25 ? -8.383 79.938 47.719 1 93.44 25 CYS B N 1
ATOM 1997 C CA . CYS B 1 25 ? -7.969 78.688 48.25 1 93.44 25 CYS B CA 1
ATOM 1998 C C . CYS B 1 25 ? -6.559 78.75 48.812 1 93.44 25 CYS B C 1
ATOM 2000 O O . CYS B 1 25 ? -6.156 77.875 49.594 1 93.44 25 CYS B O 1
ATOM 2002 N N . ILE B 1 26 ? -5.777 79.812 48.406 1 92 26 ILE B N 1
ATOM 2003 C CA . ILE B 1 26 ? -4.379 79.875 48.812 1 92 26 ILE B CA 1
ATOM 2004 C C . ILE B 1 26 ? -4.148 81.062 49.719 1 92 26 ILE B C 1
ATOM 2006 O O . ILE B 1 26 ? -3.012 81.375 50.094 1 92 26 ILE B O 1
ATOM 2010 N N . SER B 1 27 ? -5.188 81.875 49.906 1 89.25 27 SER B N 1
ATOM 2011 C CA . SER B 1 27 ? -5.055 83.062 50.719 1 89.25 27 SER B CA 1
ATOM 2012 C C . SER B 1 27 ? -5.578 82.875 52.156 1 89.25 27 SER B C 1
ATOM 2014 O O . SER B 1 27 ? -6.418 82 52.375 1 89.25 27 SER B O 1
ATOM 2016 N N . GLY B 1 28 ? -5.078 83.688 53 1 86.5 28 GLY B N 1
ATOM 2017 C CA . GLY B 1 28 ? -5.547 83.625 54.375 1 86.5 28 GLY B CA 1
ATOM 2018 C C . GLY B 1 28 ? -5.473 82.25 55 1 86.5 28 GLY B C 1
ATOM 2019 O O . GLY B 1 28 ? -4.387 81.688 55.125 1 86.5 28 GLY B O 1
ATOM 2020 N N . ASN B 1 29 ? -6.719 81.625 55.25 1 84.75 29 ASN B N 1
ATOM 2021 C CA . ASN B 1 29 ? -6.816 80.312 55.875 1 84.75 29 ASN B CA 1
ATOM 2022 C C . ASN B 1 29 ? -7.168 79.25 54.844 1 84.75 29 ASN B C 1
ATOM 2024 O O . ASN B 1 29 ? -7.828 78.25 55.156 1 84.75 29 ASN B O 1
ATOM 2028 N N . GLY B 1 30 ? -6.746 79.438 53.719 1 85.69 30 GLY B N 1
ATOM 2029 C CA . GLY B 1 30 ? -7.074 78.5 52.656 1 85.69 30 GLY B CA 1
ATOM 2030 C C . GLY B 1 30 ? -6.434 77.125 52.844 1 85.69 30 GLY B C 1
ATOM 2031 O O . GLY B 1 30 ? -5.32 77.062 53.375 1 85.69 30 GLY B O 1
ATOM 2032 N N . LYS B 1 31 ? -7.051 76.125 52.406 1 89.56 31 LYS B N 1
ATOM 2033 C CA . LYS B 1 31 ? -6.676 74.75 52.625 1 89.56 31 LYS B CA 1
ATOM 2034 C C . LYS B 1 31 ? -5.43 74.375 51.812 1 89.56 31 LYS B C 1
ATOM 2036 O O . LYS B 1 31 ? -4.734 73.375 52.125 1 89.56 31 LYS B O 1
ATOM 2041 N N . HIS B 1 32 ? -5.059 75.188 50.844 1 91.31 32 HIS B N 1
ATOM 2042 C CA . HIS B 1 32 ? -3.969 74.812 49.938 1 91.31 32 HIS B CA 1
ATOM 2043 C C . HIS B 1 32 ? -2.828 75.812 50 1 91.31 32 HIS B C 1
ATOM 2045 O O . HIS B 1 32 ? -2.035 75.938 49.062 1 91.31 32 HIS B O 1
ATOM 2051 N N . ARG B 1 33 ? -2.836 76.625 51 1 90.44 33 ARG B N 1
ATOM 2052 C CA . ARG B 1 33 ? -1.857 77.688 51.156 1 90.44 33 ARG B CA 1
ATOM 2053 C C . ARG B 1 33 ? -0.435 77.125 51.125 1 90.44 33 ARG B C 1
ATOM 2055 O O . ARG B 1 33 ? 0.454 77.75 50.531 1 90.44 33 ARG B O 1
ATOM 2062 N N . ARG B 1 34 ? -0.163 75.875 51.656 1 92.31 34 ARG B N 1
ATOM 2063 C CA . ARG B 1 34 ? 1.187 75.312 51.812 1 92.31 34 ARG B CA 1
ATOM 2064 C C . ARG B 1 34 ? 1.49 74.312 50.719 1 92.31 34 ARG B C 1
ATOM 2066 O O . ARG B 1 34 ? 2.611 73.812 50.625 1 92.31 34 ARG B O 1
ATOM 2073 N N . CYS B 1 35 ? 0.453 74.062 49.969 1 92 35 CYS B N 1
ATOM 2074 C CA . CYS B 1 35 ? 0.65 73.062 48.906 1 92 35 CYS B CA 1
ATOM 2075 C C . CYS B 1 35 ? 1.493 73.625 47.781 1 92 35 CYS B C 1
ATOM 2077 O O . CYS B 1 35 ? 1.56 74.875 47.594 1 92 35 CYS B O 1
ATOM 2079 N N . PHE B 1 36 ? 2.232 72.812 47.094 1 93.69 36 PHE B N 1
ATOM 2080 C CA . PHE B 1 36 ? 2.857 73.25 45.844 1 93.69 36 PHE B CA 1
ATOM 2081 C C . PHE B 1 36 ? 1.812 73.438 44.75 1 93.69 36 PHE B C 1
ATOM 2083 O O . PHE B 1 36 ? 1.014 72.5 44.5 1 93.69 36 PHE B O 1
ATOM 2090 N N . LYS B 1 37 ? 1.736 74.688 44.219 1 93.38 37 LYS B N 1
ATOM 2091 C CA . LYS B 1 37 ? 0.72 75 43.219 1 93.38 37 LYS B CA 1
ATOM 2092 C C . LYS B 1 37 ? 1.357 75.5 41.906 1 93.38 37 LYS B C 1
ATOM 2094 O O . LYS B 1 37 ? 2.43 76.062 41.938 1 93.38 37 LYS B O 1
ATOM 2099 N N . THR B 1 38 ? 0.793 75.062 40.812 1 92.69 38 THR B N 1
ATOM 2100 C CA . THR B 1 38 ? 1.197 75.5 39.469 1 92.69 38 THR B CA 1
ATOM 2101 C C . THR B 1 38 ? 0.119 76.375 38.844 1 92.69 38 THR B C 1
ATOM 2103 O O . THR B 1 38 ? -1.074 76.125 38.969 1 92.69 38 THR B O 1
ATOM 2106 N N . LYS B 1 39 ? 0.634 77.562 38.188 1 93.94 39 LYS B N 1
ATOM 2107 C CA . LYS B 1 39 ? -0.321 78.375 37.469 1 93.94 39 LYS B CA 1
ATOM 2108 C C . LYS B 1 39 ? -1.104 77.562 36.469 1 93.94 39 LYS B C 1
ATOM 2110 O O . LYS B 1 39 ? -0.556 76.688 35.844 1 93.94 39 LYS B O 1
ATOM 2115 N N . LEU B 1 40 ? -2.271 77.875 36.281 1 88.69 40 LEU B N 1
ATOM 2116 C CA . LEU B 1 40 ? -3.146 77.125 35.375 1 88.69 40 LEU B CA 1
ATOM 2117 C C . LEU B 1 40 ? -2.562 77.062 33.969 1 88.69 40 LEU B C 1
ATOM 2119 O O . LEU B 1 40 ? -2.609 76 33.312 1 88.69 40 LEU B O 1
ATOM 2123 N N . SER B 1 41 ? -2.049 78.125 33.5 1 88.12 41 SER B N 1
ATOM 2124 C CA . SER B 1 41 ? -1.46 78.188 32.188 1 88.12 41 SER B CA 1
ATOM 2125 C C . SER B 1 41 ? -0.296 77.188 32.062 1 88.12 41 SER B C 1
ATOM 2127 O O . SER B 1 41 ? -0.184 76.5 31.047 1 88.12 41 SER B O 1
ATOM 2129 N N . ASP B 1 42 ? 0.588 77.188 33.062 1 92 42 ASP B N 1
ATOM 2130 C CA . ASP B 1 42 ? 1.739 76.312 33.062 1 92 42 ASP B CA 1
ATOM 2131 C C . ASP B 1 42 ? 1.297 74.812 33.156 1 92 42 ASP B C 1
ATOM 2133 O O . ASP B 1 42 ? 1.864 74 32.469 1 92 42 ASP B O 1
ATOM 2137 N N . TYR B 1 43 ? 0.312 74.625 33.969 1 90.5 43 TYR B N 1
ATOM 2138 C CA . TYR B 1 43 ? -0.236 73.25 34.094 1 90.5 43 TYR B CA 1
ATOM 2139 C C . TYR B 1 43 ? -0.808 72.812 32.75 1 90.5 43 TYR B C 1
ATOM 2141 O O . TYR B 1 43 ? -0.546 71.688 32.344 1 90.5 43 TYR B O 1
ATOM 2149 N N . GLY B 1 44 ? -1.556 73.625 32.125 1 87.88 44 GLY B N 1
ATOM 2150 C CA . GLY B 1 44 ? -2.117 73.312 30.812 1 87.88 44 GLY B CA 1
ATOM 2151 C C . GLY B 1 44 ? -1.063 73 29.766 1 87.88 44 GLY B C 1
ATOM 2152 O O . GLY B 1 44 ? -1.179 72.062 29.031 1 87.88 44 GLY B O 1
ATOM 2153 N N . ASN B 1 45 ? -0.008 73.875 29.734 1 90.81 45 ASN B N 1
ATOM 2154 C CA . ASN B 1 45 ? 1.07 73.688 28.766 1 90.81 45 ASN B CA 1
ATOM 2155 C C . ASN B 1 45 ? 1.801 72.375 29.016 1 90.81 45 ASN B C 1
ATOM 2157 O O . ASN B 1 45 ? 2.111 71.625 28.062 1 90.81 45 ASN B O 1
ATOM 2161 N N . ARG B 1 46 ? 2.035 72.125 30.234 1 92.25 46 ARG B N 1
ATOM 2162 C CA . ARG B 1 46 ? 2.721 70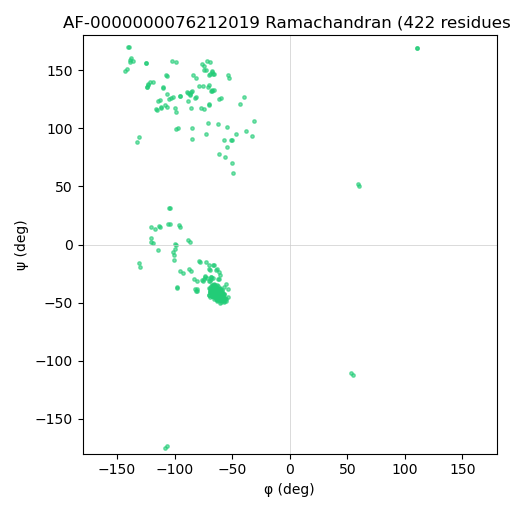.875 30.594 1 92.25 46 ARG B CA 1
ATOM 2163 C C . ARG B 1 46 ? 1.886 69.688 30.203 1 92.25 46 ARG B C 1
ATOM 2165 O O . ARG B 1 46 ? 2.402 68.688 29.625 1 92.25 46 ARG B O 1
ATOM 2172 N N . THR B 1 47 ? 0.592 69.688 30.5 1 91.12 47 THR B N 1
ATOM 2173 C CA . THR B 1 47 ? -0.31 68.562 30.219 1 91.12 47 THR B CA 1
ATOM 2174 C C . THR B 1 47 ? -0.458 68.375 28.719 1 91.12 47 THR B C 1
ATOM 2176 O O . THR B 1 47 ? -0.491 67.25 28.234 1 91.12 47 THR B O 1
ATOM 2179 N N . ARG B 1 48 ? -0.472 69.5 28.016 1 92.81 48 ARG B N 1
ATOM 2180 C CA . ARG B 1 48 ? -0.578 69.375 26.562 1 92.81 48 ARG B CA 1
ATOM 2181 C C . ARG B 1 48 ? 0.677 68.812 25.953 1 92.81 48 ARG B C 1
ATOM 2183 O O . ARG B 1 48 ? 0.59 67.938 25.047 1 92.81 48 ARG B O 1
ATOM 2190 N N . ARG B 1 49 ? 1.794 69.188 26.484 1 93.81 49 ARG B N 1
ATOM 2191 C CA . ARG B 1 49 ? 3.053 68.625 26.016 1 93.81 49 ARG B CA 1
ATOM 2192 C C . ARG B 1 49 ? 3.113 67.125 26.266 1 93.81 49 ARG B C 1
ATOM 2194 O O . ARG B 1 49 ? 3.518 66.375 25.391 1 93.81 49 ARG B O 1
ATOM 2201 N N . LEU B 1 50 ? 2.641 66.75 27.453 1 94.12 50 LEU B N 1
ATOM 2202 C CA . LEU B 1 50 ? 2.637 65.312 27.812 1 94.12 50 LEU B CA 1
ATOM 2203 C C . LEU B 1 50 ? 1.702 64.5 26.906 1 94.12 50 LEU B C 1
ATOM 2205 O O . LEU B 1 50 ? 2.057 63.438 26.438 1 94.12 50 LEU B O 1
ATOM 2209 N N . LEU B 1 51 ? 0.575 65.062 26.672 1 95.31 51 LEU B N 1
ATOM 2210 C CA . LEU B 1 51 ? -0.396 64.438 25.797 1 95.31 51 LEU B CA 1
ATOM 2211 C C . LEU B 1 51 ? 0.175 64.25 24.391 1 95.31 51 LEU B C 1
ATOM 2213 O O . LEU B 1 51 ? 0.05 63.156 23.812 1 95.31 51 LEU B O 1
ATOM 2217 N N . ARG B 1 52 ? 0.854 65.25 23.906 1 94.44 52 ARG B N 1
ATOM 2218 C CA . ARG B 1 52 ? 1.426 65.188 22.562 1 94.44 52 ARG B CA 1
ATOM 2219 C C . ARG B 1 52 ? 2.527 64.125 22.484 1 94.44 52 ARG B C 1
ATOM 2221 O O . ARG B 1 52 ? 2.627 63.406 21.5 1 94.44 52 ARG B O 1
ATOM 2228 N N . GLU B 1 53 ? 3.32 64.062 23.531 1 95 53 GLU B N 1
ATOM 2229 C CA . GLU B 1 53 ? 4.375 63.062 23.594 1 95 53 GLU B CA 1
ATOM 2230 C C . GLU B 1 53 ? 3.793 61.656 23.609 1 95 53 GLU B C 1
ATOM 2232 O O . GLU B 1 53 ? 4.27 60.781 22.891 1 95 53 GLU B O 1
ATOM 2237 N N . ARG B 1 54 ? 2.775 61.469 24.422 1 94.38 54 ARG B N 1
ATOM 2238 C CA . ARG B 1 54 ? 2.154 60.125 24.516 1 94.38 54 ARG B CA 1
ATOM 2239 C C . ARG B 1 54 ? 1.44 59.781 23.219 1 94.38 54 ARG B C 1
ATOM 2241 O O . ARG B 1 54 ? 1.418 58.594 22.828 1 94.38 54 ARG B O 1
ATOM 2248 N N . THR B 1 55 ? 0.856 60.781 22.594 1 95.12 55 THR B N 1
ATOM 2249 C CA . THR B 1 55 ? 0.188 60.531 21.328 1 95.12 55 THR B CA 1
ATOM 2250 C C . THR B 1 55 ? 1.19 60.094 20.266 1 95.12 55 THR B C 1
ATOM 2252 O O . THR B 1 55 ? 0.924 59.125 19.5 1 95.12 55 THR B O 1
ATOM 2255 N N . LYS B 1 56 ? 2.328 60.75 20.25 1 94.94 56 LYS B N 1
ATOM 2256 C CA . LYS B 1 56 ? 3.367 60.344 19.297 1 94.94 56 LYS B CA 1
ATOM 2257 C C . LYS B 1 56 ? 3.834 58.906 19.547 1 94.94 56 LYS B C 1
ATOM 2259 O O . LYS B 1 56 ? 3.998 58.125 18.609 1 94.94 56 LYS B O 1
ATOM 2264 N N . ARG B 1 57 ? 4.027 58.562 20.766 1 94.56 57 ARG B N 1
ATOM 2265 C CA . ARG B 1 57 ? 4.438 57.188 21.125 1 94.56 57 ARG B CA 1
ATOM 2266 C C . ARG B 1 57 ? 3.373 56.188 20.719 1 94.56 57 ARG B C 1
ATOM 2268 O O . ARG B 1 57 ? 3.695 55.094 20.266 1 94.56 57 ARG B O 1
ATOM 2275 N N . ALA B 1 58 ? 2.145 56.562 20.953 1 94.19 58 ALA B N 1
ATOM 2276 C CA . ALA B 1 58 ? 1.033 55.688 20.578 1 94.19 58 ALA B CA 1
ATOM 2277 C C . ALA B 1 58 ? 1.009 55.469 19.062 1 94.19 58 ALA B C 1
ATOM 2279 O O . ALA B 1 58 ? 0.749 54.344 18.609 1 94.19 58 ALA B O 1
ATOM 2280 N N . GLU B 1 59 ? 1.282 56.5 18.297 1 94.38 59 GLU B N 1
ATOM 2281 C CA . GLU B 1 59 ? 1.328 56.375 16.844 1 94.38 59 GLU B CA 1
ATOM 2282 C C . GLU B 1 59 ? 2.436 55.438 16.406 1 94.38 59 GLU B C 1
ATOM 2284 O O . GLU B 1 59 ? 2.242 54.625 15.484 1 94.38 59 GLU B O 1
ATOM 2289 N N . ASP B 1 60 ? 3.555 55.531 17.094 1 93.75 60 ASP B N 1
ATOM 2290 C CA . ASP B 1 60 ? 4.648 54.594 16.828 1 93.75 60 ASP B CA 1
ATOM 2291 C C . ASP B 1 60 ? 4.234 53.156 17.141 1 93.75 60 ASP B C 1
ATOM 2293 O O . ASP B 1 60 ? 4.531 52.25 16.359 1 93.75 60 ASP B O 1
ATOM 2297 N N . LYS B 1 61 ? 3.543 53 18.25 1 93.19 61 LYS B N 1
ATOM 2298 C CA . LYS B 1 61 ? 3.074 51.688 18.641 1 93.19 61 LYS B CA 1
ATOM 2299 C C . LYS B 1 61 ? 2.045 51.125 17.656 1 93.19 61 LYS B C 1
ATOM 2301 O O . LYS B 1 61 ? 2.025 49.938 17.375 1 93.19 61 LYS B O 1
ATOM 2306 N N . LEU B 1 62 ? 1.214 52.031 17.172 1 94.12 62 LEU B N 1
ATOM 2307 C CA . LEU B 1 62 ? 0.219 51.625 16.172 1 94.12 62 LEU B CA 1
ATOM 2308 C C . LEU B 1 62 ? 0.89 51.094 14.922 1 94.12 62 LEU B C 1
ATOM 2310 O O . LEU B 1 62 ? 0.464 50.062 14.375 1 94.12 62 LEU B O 1
ATOM 2314 N N . SER B 1 63 ? 1.931 51.75 14.508 1 93.56 63 SER B N 1
ATOM 2315 C CA . SER B 1 63 ? 2.674 51.312 13.336 1 93.56 63 SER B CA 1
ATOM 2316 C C . SER B 1 63 ? 3.307 49.938 13.57 1 93.56 63 SER B C 1
ATOM 2318 O O . SER B 1 63 ? 3.24 49.062 12.703 1 93.56 63 SER B O 1
ATOM 2320 N N . LYS B 1 64 ? 3.855 49.75 14.758 1 90.75 64 LYS B N 1
ATOM 2321 C CA . LYS B 1 64 ? 4.48 48.469 15.102 1 90.75 64 LYS B CA 1
ATOM 2322 C C . LYS B 1 64 ? 3.445 47.344 15.172 1 90.75 64 LYS B C 1
ATOM 2324 O O . LYS B 1 64 ? 3.674 46.25 14.648 1 90.75 64 LYS B O 1
ATOM 2329 N N . LEU B 1 65 ? 2.277 47.688 15.781 1 91.38 65 LEU B N 1
ATOM 2330 C CA . LEU B 1 65 ? 1.205 46.688 15.914 1 91.38 65 LEU B CA 1
ATOM 2331 C C . LEU B 1 65 ? 0.692 46.281 14.539 1 91.38 65 LEU B C 1
ATOM 2333 O O . LEU B 1 65 ? 0.445 45.094 14.305 1 91.38 65 LEU B O 1
ATOM 2337 N N . SER B 1 66 ? 0.558 47.219 13.688 1 93.38 66 SER B N 1
ATOM 2338 C CA . SER B 1 66 ? 0.113 46.938 12.328 1 93.38 66 SER B CA 1
ATOM 2339 C C . SER B 1 66 ? 1.082 46 11.617 1 93.38 66 SER B C 1
ATOM 2341 O O . SER B 1 66 ? 0.661 45.031 10.977 1 93.38 66 SER B O 1
ATOM 2343 N N . SER B 1 67 ? 2.34 46.25 11.781 1 91.75 67 SER B N 1
ATOM 2344 C CA . SER B 1 67 ? 3.367 45.438 11.156 1 91.75 67 SER B CA 1
ATOM 2345 C C . SER B 1 67 ? 3.365 44 11.742 1 91.75 67 SER B C 1
ATOM 2347 O O . SER B 1 67 ? 3.514 43.031 11.008 1 91.75 67 SER B O 1
ATOM 2349 N N . GLU B 1 68 ? 3.195 43.906 13.039 1 90.12 68 GLU B N 1
ATOM 2350 C CA . GLU B 1 68 ? 3.17 42.594 13.703 1 90.12 68 GLU B CA 1
ATOM 2351 C C . GLU B 1 68 ? 1.953 41.781 13.266 1 90.12 68 GLU B C 1
ATOM 2353 O O . GLU B 1 68 ? 2.041 40.562 13.109 1 90.12 68 GLU B O 1
ATOM 2358 N N . LEU B 1 69 ? 0.837 42.5 13.141 1 93.31 69 LEU B N 1
ATOM 2359 C CA . LEU B 1 69 ? -0.37 41.844 12.664 1 93.31 69 LEU B CA 1
ATOM 2360 C C . LEU B 1 69 ? -0.173 41.281 11.258 1 93.31 69 LEU B C 1
ATOM 2362 O O . LEU B 1 69 ? -0.518 40.125 10.977 1 93.31 69 LEU B O 1
ATOM 2366 N N . ASP B 1 70 ? 0.459 42.062 10.391 1 93.5 70 ASP B N 1
ATOM 2367 C CA . ASP B 1 70 ? 0.755 41.625 9.031 1 93.5 70 ASP B CA 1
ATOM 2368 C C . ASP B 1 70 ? 1.696 40.406 9.031 1 93.5 70 ASP B C 1
ATOM 2370 O O . ASP B 1 70 ? 1.478 39.438 8.305 1 93.5 70 ASP B O 1
ATOM 2374 N N . LEU B 1 71 ? 2.719 40.469 9.828 1 91.75 71 LEU B N 1
ATOM 2375 C CA . LEU B 1 71 ? 3.68 39.375 9.93 1 91.75 71 LEU B CA 1
ATOM 2376 C C . LEU B 1 71 ? 2.998 38.094 10.406 1 91.75 71 LEU B C 1
ATOM 2378 O O . LEU B 1 71 ? 3.258 37.031 9.883 1 91.75 71 LEU B O 1
ATOM 2382 N N . THR B 1 72 ? 2.123 38.25 11.383 1 92.56 72 THR B N 1
ATOM 2383 C CA . THR B 1 72 ? 1.414 37.094 11.914 1 92.56 72 THR B CA 1
ATOM 2384 C C . THR B 1 72 ? 0.581 36.438 10.828 1 92.56 72 THR B C 1
ATOM 2386 O O . THR B 1 72 ? 0.58 35.188 10.703 1 92.56 72 THR B O 1
ATOM 2389 N N . MET B 1 73 ? -0.087 37.25 10.039 1 94.44 73 MET B N 1
ATOM 2390 C CA . MET B 1 73 ? -0.913 36.719 8.969 1 94.44 73 MET B CA 1
ATOM 2391 C C . MET B 1 73 ? -0.057 36 7.941 1 94.44 73 MET B C 1
ATOM 2393 O O . MET B 1 73 ? -0.456 34.938 7.43 1 94.44 73 MET B O 1
ATOM 2397 N N . GLN B 1 74 ? 1.095 36.5 7.688 1 93.56 74 GLN B N 1
ATOM 2398 C CA . GLN B 1 74 ? 2.002 35.844 6.738 1 93.56 74 GLN B CA 1
ATOM 2399 C C . GLN B 1 74 ? 2.543 34.531 7.293 1 93.56 74 GLN B C 1
ATOM 2401 O O . GLN B 1 74 ? 2.609 33.531 6.574 1 93.56 74 GLN B O 1
ATOM 2406 N N . VAL B 1 75 ? 2.918 34.531 8.531 1 92.12 75 VAL B N 1
ATOM 2407 C CA . VAL B 1 75 ? 3.469 33.312 9.164 1 92.12 75 VAL B CA 1
ATOM 2408 C C . VAL B 1 75 ? 2.4 32.219 9.234 1 92.12 75 VAL B C 1
ATOM 2410 O O . VAL B 1 75 ? 2.686 31.062 8.992 1 92.12 75 VAL B O 1
ATOM 2413 N N . GLN B 1 76 ? 1.181 32.688 9.594 1 93.88 76 GLN B N 1
ATOM 2414 C CA . GLN B 1 76 ? 0.066 31.734 9.594 1 93.88 76 GLN B CA 1
ATOM 2415 C C . GLN B 1 76 ? -0.11 31.094 8.227 1 93.88 76 GLN B C 1
ATOM 2417 O O . GLN B 1 76 ? -0.281 29.875 8.133 1 93.88 76 GLN B O 1
ATOM 2422 N N . LYS B 1 77 ? -0.093 31.906 7.184 1 95.62 77 LYS B N 1
ATOM 2423 C CA . LYS B 1 77 ? -0.222 31.391 5.824 1 95.62 77 LYS B CA 1
ATOM 2424 C C . LYS B 1 77 ? 0.896 30.406 5.496 1 95.62 77 LYS B C 1
ATOM 2426 O O . LYS B 1 77 ? 0.643 29.328 4.949 1 95.62 77 LYS B O 1
ATOM 2431 N N . ARG B 1 78 ? 2.084 30.766 5.797 1 94.62 78 ARG B N 1
ATOM 2432 C CA . ARG B 1 78 ? 3.229 29.891 5.531 1 94.62 78 ARG B CA 1
ATOM 2433 C C . ARG B 1 78 ? 3.119 28.578 6.309 1 94.62 78 ARG B C 1
ATOM 2435 O O . ARG B 1 78 ? 3.488 27.531 5.801 1 94.62 78 ARG B O 1
ATOM 2442 N N . PHE B 1 79 ? 2.668 28.672 7.523 1 93.94 79 PHE B N 1
ATOM 2443 C CA . PHE B 1 79 ? 2.457 27.5 8.344 1 93.94 79 PHE B CA 1
ATOM 2444 C C . PHE B 1 79 ? 1.487 26.531 7.668 1 93.94 79 PHE B C 1
ATOM 2446 O O . PHE B 1 79 ? 1.776 25.344 7.539 1 93.94 79 PHE B O 1
ATOM 2453 N N . ASN B 1 80 ? 0.401 27.062 7.211 1 96.31 80 ASN B N 1
ATOM 2454 C CA . ASN B 1 80 ? -0.613 26.234 6.555 1 96.31 80 ASN B CA 1
ATOM 2455 C C . ASN B 1 80 ? -0.088 25.625 5.258 1 96.31 80 ASN B C 1
ATOM 2457 O O . ASN B 1 80 ? -0.383 24.469 4.945 1 96.31 80 ASN B O 1
ATOM 2461 N N . GLU B 1 81 ? 0.654 26.359 4.504 1 97 81 GLU B N 1
ATOM 2462 C CA . GLU B 1 81 ? 1.26 25.844 3.279 1 97 81 GLU B CA 1
ATOM 2463 C C . GLU B 1 81 ? 2.225 24.703 3.574 1 97 81 GLU B C 1
ATOM 2465 O O . GLU B 1 81 ? 2.291 23.734 2.82 1 97 81 GLU B O 1
ATOM 2470 N N . ALA B 1 82 ? 2.973 24.859 4.629 1 94.62 82 ALA B N 1
ATOM 2471 C CA . ALA B 1 82 ? 3.91 23.812 5.023 1 94.62 82 ALA B CA 1
ATOM 2472 C C . ALA B 1 82 ? 3.172 22.531 5.41 1 94.62 82 ALA B C 1
ATOM 2474 O O . ALA B 1 82 ? 3.609 21.438 5.07 1 94.62 82 ALA B O 1
ATOM 2475 N N . VAL B 1 83 ? 2.1 22.688 6.078 1 96 83 VAL B N 1
ATOM 2476 C CA . VAL B 1 83 ? 1.296 21.531 6.453 1 96 83 VAL B CA 1
ATOM 2477 C C . VAL B 1 83 ? 0.729 20.859 5.203 1 96 83 VAL B C 1
ATOM 2479 O O . VAL B 1 83 ? 0.743 19.625 5.082 1 96 83 VAL B O 1
ATOM 2482 N N . ASP B 1 84 ? 0.26 21.641 4.289 1 97.69 84 ASP B N 1
ATOM 2483 C CA . ASP B 1 84 ? -0.243 21.109 3.027 1 97.69 84 ASP B CA 1
ATOM 2484 C C . ASP B 1 84 ? 0.832 20.297 2.303 1 97.69 84 ASP B C 1
ATOM 2486 O O . ASP B 1 84 ? 0.549 19.234 1.748 1 97.69 84 ASP B O 1
ATOM 2490 N N . GLU B 1 85 ? 1.986 20.828 2.322 1 97 85 GLU B N 1
ATOM 2491 C CA . GLU B 1 85 ? 3.092 20.125 1.678 1 97 85 GLU B CA 1
ATOM 2492 C C . GLU B 1 85 ? 3.354 18.766 2.344 1 97 85 GLU B C 1
ATOM 2494 O O . GLU B 1 85 ? 3.592 17.781 1.66 1 97 85 GLU B O 1
ATOM 2499 N N . SER B 1 86 ? 3.295 18.781 3.605 1 96.44 86 SER B N 1
ATOM 2500 C CA . SER B 1 86 ? 3.488 17.531 4.34 1 96.44 86 SER B CA 1
ATOM 2501 C C . SER B 1 86 ? 2.383 16.531 4.027 1 96.44 86 SER B C 1
ATOM 2503 O O . SER B 1 86 ? 2.654 15.344 3.814 1 96.44 86 SER B O 1
ATOM 2505 N N . ILE B 1 87 ? 1.15 17 3.967 1 97.94 87 ILE B N 1
ATOM 2506 C CA . ILE B 1 87 ? 0.024 16.125 3.648 1 97.94 87 ILE B CA 1
ATOM 2507 C C . ILE B 1 87 ? 0.199 15.547 2.246 1 97.94 87 ILE B C 1
ATOM 2509 O O . ILE B 1 87 ? -0.001 14.352 2.033 1 97.94 87 ILE B O 1
ATOM 2513 N N . ASN B 1 88 ? 0.602 16.359 1.326 1 97.94 88 ASN B N 1
ATOM 2514 C CA . ASN B 1 88 ? 0.846 15.891 -0.035 1 97.94 88 ASN B CA 1
ATOM 2515 C C . ASN B 1 88 ? 1.95 14.836 -0.08 1 97.94 88 ASN B C 1
ATOM 2517 O O . ASN B 1 88 ? 1.857 13.867 -0.834 1 97.94 88 ASN B O 1
ATOM 2521 N N . SER B 1 89 ? 2.945 15.078 0.696 1 97.06 89 SER B N 1
ATOM 2522 C CA . SER B 1 89 ? 4.051 14.125 0.744 1 97.06 89 SER B CA 1
ATOM 2523 C C . SER B 1 89 ? 3.6 12.773 1.292 1 97.06 89 SER B C 1
ATOM 2525 O O . SER B 1 89 ? 4.043 11.727 0.818 1 97.06 89 SER B O 1
ATOM 2527 N N . VAL B 1 90 ? 2.734 12.805 2.248 1 97.25 90 VAL B N 1
ATOM 2528 C CA . VAL B 1 90 ? 2.178 11.586 2.816 1 97.25 90 VAL B CA 1
ATOM 2529 C C . VAL B 1 90 ? 1.396 10.828 1.745 1 97.25 90 VAL B C 1
ATOM 2531 O O . VAL B 1 90 ? 1.572 9.617 1.579 1 97.25 90 VAL B O 1
ATOM 2534 N N . VAL B 1 91 ? 0.542 11.5 1 1 97.88 91 VAL B N 1
ATOM 2535 C CA . VAL B 1 91 ? -0.285 10.898 -0.04 1 97.88 91 VAL B CA 1
ATOM 2536 C C . VAL B 1 91 ? 0.605 10.312 -1.135 1 97.88 91 VAL B C 1
ATOM 2538 O O . VAL B 1 91 ? 0.369 9.203 -1.606 1 97.88 91 VAL B O 1
ATOM 2541 N N . PHE B 1 92 ? 1.615 11.047 -1.462 1 97.25 92 PHE B N 1
ATOM 2542 C CA . PHE B 1 92 ? 2.533 10.602 -2.506 1 97.25 92 PHE B CA 1
ATOM 2543 C C . PHE B 1 92 ? 3.277 9.344 -2.074 1 97.25 92 PHE B C 1
ATOM 2545 O O . PHE B 1 92 ? 3.428 8.406 -2.859 1 97.25 92 PHE B O 1
ATOM 2552 N N . ARG B 1 93 ? 3.713 9.352 -0.883 1 95.81 93 ARG B N 1
ATOM 2553 C CA . ARG B 1 93 ? 4.402 8.18 -0.344 1 95.81 93 ARG B CA 1
ATOM 2554 C C . ARG B 1 93 ? 3.514 6.945 -0.409 1 95.81 93 ARG B C 1
ATOM 2556 O O . ARG B 1 93 ? 3.971 5.867 -0.797 1 95.81 93 ARG B O 1
ATOM 2563 N N . ARG B 1 94 ? 2.301 7.133 -0.056 1 96.12 94 ARG B N 1
ATOM 2564 C CA . ARG B 1 94 ? 1.342 6.035 -0.101 1 96.12 94 ARG B CA 1
ATOM 2565 C C . ARG B 1 94 ? 1.176 5.512 -1.523 1 96.12 94 ARG B C 1
ATOM 2567 O O . ARG B 1 94 ? 1.112 4.297 -1.741 1 96.12 94 ARG B O 1
ATOM 2574 N N . GLU B 1 95 ? 1.104 6.391 -2.447 1 96.75 95 GLU B N 1
ATOM 2575 C CA . GLU B 1 95 ? 0.925 5.992 -3.84 1 96.75 95 GLU B CA 1
ATOM 2576 C C . GLU B 1 95 ? 2.133 5.211 -4.352 1 96.75 95 GLU B C 1
ATOM 2578 O O . GLU B 1 95 ? 1.98 4.207 -5.047 1 96.75 95 GLU B O 1
ATOM 2583 N N . ILE B 1 96 ? 3.291 5.66 -3.971 1 95.38 96 ILE B N 1
ATOM 2584 C CA . ILE B 1 96 ? 4.504 4.961 -4.383 1 95.38 96 ILE B CA 1
ATOM 2585 C C . ILE B 1 96 ? 4.516 3.555 -3.791 1 95.38 96 ILE B C 1
ATOM 2587 O O . ILE B 1 96 ? 4.836 2.586 -4.484 1 95.38 96 ILE B O 1
ATOM 2591 N N . ILE B 1 97 ? 4.176 3.428 -2.545 1 94.31 97 ILE B N 1
ATOM 2592 C CA . ILE B 1 97 ? 4.141 2.146 -1.852 1 94.31 97 ILE B CA 1
ATOM 2593 C C . ILE B 1 97 ? 3.125 1.224 -2.523 1 94.31 97 ILE B C 1
ATOM 2595 O O . ILE B 1 97 ? 3.418 0.056 -2.791 1 94.31 97 ILE B O 1
ATOM 2599 N N . ARG B 1 98 ? 1.971 1.73 -2.793 1 95.75 98 ARG B N 1
ATOM 2600 C CA . ARG B 1 98 ? 0.935 0.953 -3.467 1 95.75 98 ARG B CA 1
ATOM 2601 C C . ARG B 1 98 ? 1.443 0.396 -4.793 1 95.75 98 ARG B C 1
ATOM 2603 O O . ARG B 1 98 ? 1.271 -0.791 -5.078 1 95.75 98 ARG B O 1
ATOM 2610 N N . GLN B 1 99 ? 2.074 1.224 -5.555 1 96.31 99 GLN B N 1
ATOM 2611 C CA . GLN B 1 99 ? 2.562 0.813 -6.867 1 96.31 99 GLN B CA 1
ATOM 2612 C C . GLN B 1 99 ? 3.619 -0.28 -6.746 1 96.31 99 GLN B C 1
ATOM 2614 O O . GLN B 1 99 ? 3.617 -1.243 -7.512 1 96.31 99 GLN B O 1
ATOM 2619 N N . LYS B 1 100 ? 4.473 -0.133 -5.828 1 94.81 100 LYS B N 1
ATOM 2620 C CA . LYS B 1 100 ? 5.539 -1.114 -5.641 1 94.81 100 LYS B CA 1
ATOM 2621 C C . LYS B 1 100 ? 4.965 -2.48 -5.27 1 94.81 100 LYS B C 1
ATOM 2623 O O . LYS B 1 100 ? 5.398 -3.506 -5.801 1 94.81 100 LYS B O 1
ATOM 2628 N N . PHE B 1 101 ? 4.023 -2.477 -4.441 1 95.94 101 PHE B N 1
ATOM 2629 C CA . PHE B 1 101 ? 3.443 -3.746 -4.02 1 95.94 101 PHE B CA 1
ATOM 2630 C C . PHE B 1 101 ? 2.551 -4.324 -5.113 1 95.94 101 PHE B C 1
ATOM 2632 O O . PHE B 1 101 ? 2.447 -5.543 -5.258 1 95.94 101 PHE B O 1
ATOM 2639 N N . ASP B 1 102 ? 1.882 -3.471 -5.949 1 96.75 102 ASP B N 1
ATOM 2640 C CA . ASP B 1 102 ? 1.161 -3.953 -7.125 1 96.75 102 ASP B CA 1
ATOM 2641 C C . ASP B 1 102 ? 2.105 -4.66 -8.094 1 96.75 102 ASP B C 1
ATOM 2643 O O . ASP B 1 102 ? 1.773 -5.719 -8.633 1 96.75 102 ASP B O 1
ATOM 2647 N N . ASP B 1 103 ? 3.238 -4.078 -8.219 1 96.5 103 ASP B N 1
ATOM 2648 C CA . ASP B 1 103 ? 4.234 -4.664 -9.109 1 96.5 103 ASP B CA 1
ATOM 2649 C C . ASP B 1 103 ? 4.738 -6 -8.562 1 96.5 103 ASP B C 1
ATOM 2651 O O . ASP B 1 103 ? 4.891 -6.965 -9.312 1 96.5 103 ASP B O 1
ATOM 2655 N N . LEU B 1 104 ? 5.008 -6.074 -7.328 1 95.88 104 LEU B N 1
ATOM 2656 C CA . LEU B 1 104 ? 5.477 -7.305 -6.695 1 95.88 104 LEU B CA 1
ATOM 2657 C C . LEU B 1 104 ? 4.43 -8.406 -6.816 1 95.88 104 LEU B C 1
ATOM 2659 O O . LEU B 1 104 ? 4.762 -9.555 -7.109 1 95.88 104 LEU B O 1
ATOM 2663 N N . GLN B 1 105 ? 3.172 -8.062 -6.59 1 97.38 105 GLN B N 1
ATOM 2664 C CA . GLN B 1 105 ? 2.086 -9.023 -6.75 1 97.38 105 GLN B CA 1
ATOM 2665 C C . GLN B 1 105 ? 2.062 -9.602 -8.164 1 97.38 105 GLN B C 1
ATOM 2667 O O . GLN B 1 105 ? 1.977 -10.812 -8.352 1 97.38 105 GLN B O 1
ATOM 2672 N N . LYS B 1 106 ? 2.113 -8.719 -9.109 1 97.81 106 LYS B N 1
ATOM 2673 C CA . LYS B 1 106 ? 2.082 -9.141 -10.508 1 97.81 106 LYS B CA 1
ATOM 2674 C C . LYS B 1 106 ? 3.248 -10.07 -10.828 1 97.81 106 LYS B C 1
ATOM 2676 O O . LYS B 1 106 ? 3.068 -11.086 -11.508 1 97.81 106 LYS B O 1
ATOM 2681 N N . GLN B 1 107 ? 4.367 -9.703 -10.336 1 96.56 107 GLN B N 1
ATOM 2682 C CA . GLN B 1 107 ? 5.559 -10.508 -10.578 1 96.56 107 GLN B CA 1
ATOM 2683 C C . GLN B 1 107 ? 5.414 -11.906 -9.984 1 96.56 107 GLN B C 1
ATOM 2685 O O . GLN B 1 107 ? 5.703 -12.906 -10.641 1 96.56 107 GLN B O 1
ATOM 2690 N N . LEU B 1 108 ? 4.984 -11.984 -8.766 1 96.5 108 LEU B N 1
ATOM 2691 C CA . LEU B 1 108 ? 4.855 -13.266 -8.086 1 96.5 108 LEU B CA 1
ATOM 2692 C C . LEU B 1 108 ? 3.781 -14.125 -8.742 1 96.5 108 LEU B C 1
ATOM 2694 O O . LEU B 1 108 ? 3.979 -15.328 -8.938 1 96.5 108 LEU B O 1
ATOM 2698 N N . ILE B 1 109 ? 2.645 -13.477 -9.141 1 97.75 109 ILE B N 1
ATOM 2699 C CA . ILE B 1 109 ? 1.562 -14.219 -9.781 1 97.75 109 ILE B CA 1
ATOM 2700 C C . ILE B 1 109 ? 2.025 -14.734 -11.141 1 97.75 109 ILE B C 1
ATOM 2702 O O . ILE B 1 109 ? 1.746 -15.883 -11.5 1 97.75 109 ILE B O 1
ATOM 2706 N N . THR B 1 110 ? 2.803 -13.906 -11.859 1 97.5 110 THR B N 1
ATOM 2707 C CA . THR B 1 110 ? 3.348 -14.328 -13.148 1 97.5 110 THR B CA 1
ATOM 2708 C C . THR B 1 110 ? 4.293 -15.516 -12.977 1 97.5 110 THR B C 1
ATOM 2710 O O . THR B 1 110 ? 4.254 -16.469 -13.758 1 97.5 110 THR B O 1
ATOM 2713 N N . LYS B 1 111 ? 5.082 -15.469 -11.977 1 95.75 111 LYS B N 1
ATOM 2714 C CA . LYS B 1 111 ? 6.008 -16.562 -11.695 1 95.75 111 LYS B CA 1
ATOM 2715 C C . LYS B 1 111 ? 5.258 -17.844 -11.344 1 95.75 111 LYS B C 1
ATOM 2717 O O . LYS B 1 111 ? 5.59 -18.922 -11.852 1 95.75 111 LYS B O 1
ATOM 2722 N N . LEU B 1 112 ? 4.266 -17.719 -10.523 1 96 112 LEU B N 1
ATOM 2723 C CA . LEU B 1 112 ? 3.455 -18.859 -10.133 1 96 112 LEU B CA 1
ATOM 2724 C C . LEU B 1 112 ? 2.756 -19.469 -11.344 1 96 112 LEU B C 1
ATOM 2726 O O . LEU B 1 112 ? 2.754 -20.688 -11.508 1 96 112 LEU B O 1
ATOM 2730 N N . ASP B 1 113 ? 2.238 -18.672 -12.188 1 96.19 113 ASP B N 1
ATOM 2731 C CA . ASP B 1 113 ? 1.577 -19.141 -13.398 1 96.19 113 ASP B CA 1
ATOM 2732 C C . ASP B 1 113 ? 2.572 -19.812 -14.344 1 96.19 113 ASP B C 1
ATOM 2734 O O . ASP B 1 113 ? 2.242 -20.797 -15.008 1 96.19 113 ASP B O 1
ATOM 2738 N N . GLY B 1 114 ? 3.746 -19.188 -14.391 1 95.31 114 GLY B N 1
ATOM 2739 C CA . GLY B 1 114 ? 4.785 -19.812 -15.195 1 95.31 114 GLY B CA 1
ATOM 2740 C C . GLY B 1 114 ? 5.141 -21.219 -14.727 1 95.31 114 GLY B C 1
ATOM 2741 O O . GLY B 1 114 ? 5.258 -22.125 -15.539 1 95.31 114 GLY B O 1
ATOM 2742 N N . LEU B 1 115 ? 5.234 -21.375 -13.5 1 92.75 115 LEU B N 1
ATOM 2743 C CA . LEU B 1 115 ? 5.543 -22.672 -12.914 1 92.75 115 LEU B CA 1
ATOM 2744 C C . LEU B 1 115 ? 4.395 -23.656 -13.133 1 92.75 115 LEU B C 1
ATOM 2746 O O . LEU B 1 115 ? 4.625 -24.828 -13.445 1 92.75 115 LEU B O 1
ATOM 2750 N N . ARG B 1 116 ? 3.178 -23.172 -13 1 94.5 116 ARG B N 1
ATOM 2751 C CA . ARG B 1 116 ? 1.996 -23.984 -13.266 1 94.5 116 ARG B CA 1
ATOM 2752 C C . ARG B 1 116 ? 2.01 -24.516 -14.703 1 94.5 116 ARG B C 1
ATOM 2754 O O . ARG B 1 116 ? 1.805 -25.719 -14.93 1 94.5 116 ARG B O 1
ATOM 2761 N N . ASN B 1 117 ? 2.293 -23.641 -15.594 1 95.62 117 ASN B N 1
ATOM 2762 C CA . ASN B 1 117 ? 2.295 -24.016 -17 1 95.62 117 ASN B CA 1
ATOM 2763 C C . ASN B 1 117 ? 3.391 -25.031 -17.312 1 95.62 117 ASN B C 1
ATOM 2765 O O . ASN B 1 117 ? 3.168 -25.969 -18.078 1 95.62 117 ASN B O 1
ATOM 2769 N N . GLN B 1 118 ? 4.512 -24.812 -16.781 1 93.31 118 GLN B N 1
ATOM 2770 C CA . GLN B 1 118 ? 5.613 -25.75 -16.984 1 93.31 118 GLN B CA 1
ATOM 2771 C C . GLN B 1 118 ? 5.254 -27.141 -16.453 1 93.31 118 GLN B C 1
ATOM 2773 O O . GLN B 1 118 ? 5.461 -28.141 -17.141 1 93.31 118 GLN B O 1
ATOM 2778 N N . ALA B 1 119 ? 4.707 -27.203 -15.273 1 92.81 119 ALA B N 1
ATOM 2779 C CA . ALA B 1 119 ? 4.312 -28.469 -14.672 1 92.81 119 ALA B CA 1
ATOM 2780 C C . ALA B 1 119 ? 3.223 -29.156 -15.5 1 92.81 119 ALA B C 1
ATOM 2782 O O . ALA B 1 119 ? 3.307 -30.344 -15.781 1 92.81 119 ALA B O 1
ATOM 2783 N N . ASN B 1 120 ? 2.258 -28.375 -15.859 1 94.5 120 ASN B N 1
ATOM 2784 C CA . ASN B 1 120 ? 1.147 -28.938 -16.625 1 94.5 120 ASN B CA 1
ATOM 2785 C C . ASN B 1 120 ? 1.612 -29.484 -17.969 1 94.5 120 ASN B C 1
ATOM 2787 O O . ASN B 1 120 ? 1.095 -30.5 -18.438 1 94.5 120 ASN B O 1
ATOM 2791 N N . THR B 1 121 ? 2.588 -28.812 -18.578 1 95.19 121 THR B N 1
ATOM 2792 C CA . THR B 1 121 ? 3.156 -29.312 -19.828 1 95.19 121 THR B CA 1
ATOM 2793 C C . THR B 1 121 ? 3.783 -30.688 -19.609 1 95.19 121 THR B C 1
ATOM 2795 O O . THR B 1 121 ? 3.586 -31.594 -20.422 1 95.19 121 THR B O 1
ATOM 2798 N N . GLN B 1 122 ? 4.461 -30.922 -18.531 1 92.25 122 GLN B N 1
ATOM 2799 C CA . GLN B 1 122 ? 5.09 -32.188 -18.219 1 92.25 122 GLN B CA 1
ATOM 2800 C C . GLN B 1 122 ? 4.047 -33.281 -17.953 1 92.25 122 GLN B C 1
ATOM 2802 O O . GLN B 1 122 ? 4.156 -34.406 -18.469 1 92.25 122 GLN B O 1
ATOM 2807 N N . TYR B 1 123 ? 3.014 -32.906 -17.172 1 93.5 123 TYR B N 1
ATOM 2808 C CA . TYR B 1 123 ? 1.941 -33.844 -16.906 1 93.5 123 TYR B CA 1
ATOM 2809 C C . TYR B 1 123 ? 1.231 -34.25 -18.188 1 93.5 123 TYR B C 1
ATOM 2811 O O . TYR B 1 123 ? 0.973 -35.438 -18.406 1 93.5 123 TYR B O 1
ATOM 2819 N N . GLU B 1 124 ? 0.941 -33.281 -19.031 1 95.12 124 GLU B N 1
ATOM 2820 C CA . GLU B 1 124 ? 0.21 -33.562 -20.266 1 95.12 124 GLU B CA 1
ATOM 2821 C C . GLU B 1 124 ? 1.022 -34.438 -21.219 1 95.12 124 GLU B C 1
ATOM 2823 O O . GLU B 1 124 ? 0.476 -35.312 -21.875 1 95.12 124 GLU B O 1
ATOM 2828 N N . GLU B 1 125 ? 2.309 -34.188 -21.312 1 93.38 125 GLU B N 1
ATOM 2829 C CA . GLU B 1 125 ? 3.18 -35.031 -22.125 1 93.38 125 GLU B CA 1
ATOM 2830 C C . GLU B 1 125 ? 3.186 -36.469 -21.625 1 93.38 125 GLU B C 1
ATOM 2832 O O . GLU B 1 125 ? 3.092 -37.406 -22.406 1 93.38 125 GLU B O 1
ATOM 2837 N N . PHE B 1 126 ? 3.281 -36.688 -20.344 1 92.19 126 PHE B N 1
ATOM 2838 C CA . PHE B 1 126 ? 3.232 -38.031 -19.734 1 92.19 126 PHE B CA 1
ATOM 2839 C C . PHE B 1 126 ? 1.91 -38.719 -20.047 1 92.19 126 PHE B C 1
ATOM 2841 O O . PHE B 1 126 ? 1.896 -39.875 -20.469 1 92.19 126 PHE B O 1
ATOM 2848 N N . ILE B 1 127 ? 0.822 -37.969 -19.812 1 94.5 127 ILE B N 1
ATOM 2849 C CA . ILE B 1 127 ? -0.514 -38.531 -20 1 94.5 127 ILE B CA 1
ATOM 2850 C C . ILE B 1 127 ? -0.696 -38.938 -21.469 1 94.5 127 ILE B C 1
ATOM 2852 O O . ILE B 1 127 ? -1.19 -40.031 -21.766 1 94.5 127 ILE B O 1
ATOM 2856 N N . LYS B 1 128 ? -0.257 -38.094 -22.375 1 95.12 128 LYS B N 1
ATOM 2857 C CA . LYS B 1 128 ? -0.391 -38.375 -23.797 1 95.12 128 LYS B CA 1
ATOM 2858 C C . LYS B 1 128 ? 0.407 -39.625 -24.203 1 95.12 128 LYS B C 1
ATOM 2860 O O . LYS B 1 128 ? -0.118 -40.5 -24.859 1 95.12 128 LYS B O 1
ATOM 2865 N N . LEU B 1 129 ? 1.629 -39.656 -23.781 1 92.75 129 LEU B N 1
ATOM 2866 C CA . LEU B 1 129 ? 2.512 -40.781 -24.125 1 92.75 129 LEU B CA 1
ATOM 2867 C C . LEU B 1 129 ? 1.959 -42.094 -23.594 1 92.75 129 LEU B C 1
ATOM 2869 O O . LEU B 1 129 ? 1.867 -43.094 -24.328 1 92.75 129 LEU B O 1
ATOM 2873 N N . HIS B 1 130 ? 1.518 -42.125 -22.391 1 92.19 130 HIS B N 1
ATOM 2874 C CA . HIS B 1 130 ? 1.104 -43.344 -21.75 1 92.19 130 HIS B CA 1
ATOM 2875 C C . HIS B 1 130 ? -0.307 -43.75 -22.172 1 92.19 130 HIS B C 1
ATOM 2877 O O . HIS B 1 130 ? -0.631 -44.938 -22.219 1 92.19 130 HIS B O 1
ATOM 2883 N N . THR B 1 131 ? -1.132 -42.75 -22.453 1 94.62 131 THR B N 1
ATOM 2884 C CA . THR B 1 131 ? -2.436 -43.062 -23.031 1 94.62 131 THR B CA 1
ATOM 2885 C C . THR B 1 131 ? -2.281 -43.75 -24.375 1 94.62 131 THR B C 1
ATOM 2887 O O . THR B 1 131 ? -2.975 -44.719 -24.656 1 94.62 131 THR B O 1
ATOM 2890 N N . ASN B 1 132 ? -1.34 -43.25 -25.203 1 93.88 132 ASN B N 1
ATOM 2891 C CA . ASN B 1 132 ? -1.06 -43.875 -26.484 1 93.88 132 ASN B CA 1
ATOM 2892 C C . ASN B 1 132 ? -0.572 -45.312 -26.312 1 93.88 132 ASN B C 1
ATOM 2894 O O . ASN B 1 132 ? -1.04 -46.219 -27 1 93.88 132 ASN B O 1
ATOM 2898 N N . LYS B 1 133 ? 0.285 -45.531 -25.391 1 91.69 133 LYS B N 1
ATOM 2899 C CA . LYS B 1 133 ? 0.786 -46.875 -25.094 1 91.69 133 LYS B CA 1
ATOM 2900 C C . LYS B 1 133 ? -0.343 -47.781 -24.625 1 91.69 133 LYS B C 1
ATOM 2902 O O . LYS B 1 133 ? -0.439 -48.938 -25.078 1 91.69 133 LYS B O 1
ATOM 2907 N N . TYR B 1 134 ? -1.12 -47.219 -23.719 1 94.06 134 TYR B N 1
ATOM 2908 C CA . TYR B 1 134 ? -2.262 -47.969 -23.203 1 94.06 134 TYR B CA 1
ATOM 2909 C C . TYR B 1 134 ? -3.174 -48.438 -24.344 1 94.06 134 TYR B C 1
ATOM 2911 O O . TYR B 1 134 ? -3.547 -49.594 -24.422 1 94.06 134 TYR B O 1
ATOM 2919 N N . CYS B 1 135 ? -3.531 -47.531 -25.266 1 95.75 135 CYS B N 1
ATOM 2920 C CA . CYS B 1 135 ? -4.445 -47.812 -26.359 1 95.75 135 CYS B CA 1
ATOM 2921 C C .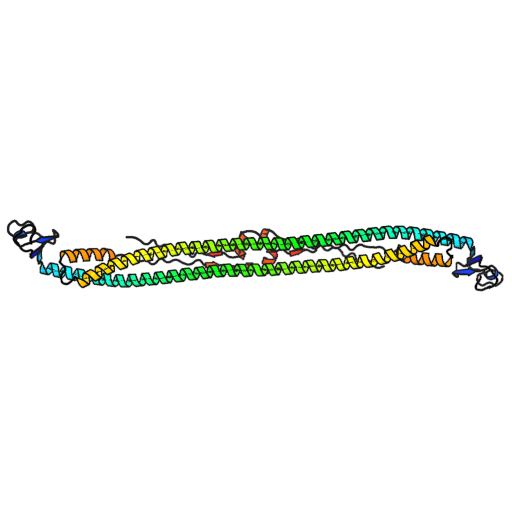 CYS B 1 135 ? -3.863 -48.875 -27.297 1 95.75 135 CYS B C 1
ATOM 2923 O O . CYS B 1 135 ? -4.551 -49.812 -27.672 1 95.75 135 CYS B O 1
ATOM 2925 N N . LYS B 1 136 ? -2.609 -48.781 -27.625 1 94.12 136 LYS B N 1
ATOM 2926 C CA . LYS B 1 136 ? -1.96 -49.719 -28.516 1 94.12 136 LYS B CA 1
ATOM 2927 C C . LYS B 1 136 ? -1.915 -51.125 -27.906 1 94.12 136 LYS B C 1
ATOM 2929 O O . LYS B 1 136 ? -2.246 -52.094 -28.562 1 94.12 136 LYS B O 1
ATOM 2934 N N . MET B 1 137 ? -1.566 -51.188 -26.672 1 93.88 137 MET B N 1
ATOM 2935 C CA . MET B 1 137 ? -1.491 -52.469 -25.969 1 93.88 137 MET B CA 1
ATOM 2936 C C . MET B 1 137 ? -2.871 -53.094 -25.844 1 93.88 137 MET B C 1
ATOM 2938 O O . MET B 1 137 ? -3.021 -54.312 -26.031 1 93.88 137 MET B O 1
ATOM 2942 N N . LYS B 1 138 ? -3.775 -52.312 -25.516 1 95.5 138 LYS B N 1
ATOM 2943 C CA . LYS B 1 138 ? -5.148 -52.781 -25.391 1 95.5 138 LYS B CA 1
ATOM 2944 C C . LYS B 1 138 ? -5.66 -53.344 -26.719 1 95.5 138 LYS B C 1
ATOM 2946 O O . LYS B 1 138 ? -6.297 -54.406 -26.75 1 95.5 138 LYS B O 1
ATOM 2951 N N . GLU B 1 139 ? -5.406 -52.625 -27.766 1 95.5 139 GLU B N 1
ATOM 2952 C CA . GLU B 1 139 ? -5.82 -53.062 -29.094 1 95.5 139 GLU B CA 1
ATOM 2953 C C . GLU B 1 139 ? -5.219 -54.438 -29.422 1 95.5 139 GLU B C 1
ATOM 2955 O O . GLU B 1 139 ? -5.922 -55.344 -29.906 1 95.5 139 GLU B O 1
ATOM 2960 N N . ILE B 1 140 ? -3.967 -54.625 -29.141 1 94.88 140 ILE B N 1
ATOM 2961 C CA . ILE B 1 140 ? -3.27 -55.875 -29.438 1 94.88 140 ILE B CA 1
ATOM 2962 C C . ILE B 1 140 ? -3.852 -57 -28.594 1 94.88 140 ILE B C 1
ATOM 2964 O O . ILE B 1 140 ? -4.152 -58.062 -29.109 1 94.88 140 ILE B O 1
ATOM 2968 N N . THR B 1 141 ? -4.055 -56.75 -27.328 1 95.06 141 THR B N 1
ATOM 2969 C CA . THR B 1 141 ? -4.57 -57.75 -26.406 1 95.06 141 THR B CA 1
ATOM 2970 C C . THR B 1 141 ? -5.984 -58.156 -26.812 1 95.06 141 THR B C 1
ATOM 2972 O O . THR B 1 141 ? -6.316 -59.344 -26.781 1 95.06 141 THR B O 1
ATOM 2975 N N . GLU B 1 142 ? -6.77 -57.188 -27.188 1 95.19 142 GLU B N 1
ATOM 2976 C CA . GLU B 1 142 ? -8.133 -57.5 -27.625 1 95.19 142 GLU B CA 1
ATOM 2977 C C . GLU B 1 142 ? -8.133 -58.312 -28.906 1 95.19 142 GLU B C 1
ATOM 2979 O O . GLU B 1 142 ? -8.922 -59.25 -29.062 1 95.19 142 GLU B O 1
ATOM 2984 N N . THR B 1 143 ? -7.242 -57.969 -29.828 1 94.5 143 THR B N 1
ATOM 2985 C CA . THR B 1 143 ? -7.117 -58.719 -31.078 1 94.5 143 THR B CA 1
ATOM 2986 C C . THR B 1 143 ? -6.73 -60.156 -30.797 1 94.5 143 THR 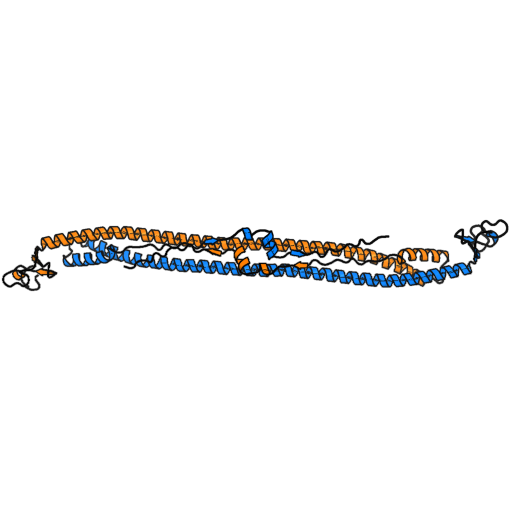B C 1
ATOM 2988 O O . THR B 1 143 ? -7.312 -61.094 -31.375 1 94.5 143 THR B O 1
ATOM 2991 N N . ILE B 1 144 ? -5.844 -60.375 -29.906 1 94.69 144 ILE B N 1
ATOM 2992 C CA . ILE B 1 144 ? -5.395 -61.719 -29.547 1 94.69 144 ILE B CA 1
ATOM 2993 C C . ILE B 1 144 ? -6.551 -62.5 -28.938 1 94.69 144 ILE B C 1
ATOM 2995 O O . ILE B 1 144 ? -6.797 -63.656 -29.312 1 94.69 144 ILE B O 1
ATOM 2999 N N . ARG B 1 145 ? -7.289 -61.906 -28.094 1 91.5 145 ARG B N 1
ATOM 3000 C CA . ARG B 1 145 ? -8.391 -62.594 -27.406 1 91.5 145 ARG B CA 1
ATOM 3001 C C . ARG B 1 145 ? -9.469 -63 -28.391 1 91.5 145 ARG B C 1
ATOM 3003 O O . ARG B 1 145 ? -10.047 -64.125 -28.266 1 91.5 145 ARG B O 1
ATOM 3010 N N . THR B 1 146 ? -9.68 -62.25 -29.344 1 93.19 146 THR B N 1
ATOM 3011 C CA . THR B 1 146 ? -10.797 -62.5 -30.25 1 93.19 146 THR B CA 1
ATOM 3012 C C . THR B 1 146 ? -10.383 -63.438 -31.359 1 93.19 146 THR B C 1
ATOM 3014 O O . THR B 1 146 ? -11.227 -64.125 -31.953 1 93.19 146 THR B O 1
ATOM 3017 N N . THR B 1 147 ? -9.031 -63.594 -31.672 1 91.62 147 THR B N 1
ATOM 3018 C CA . THR B 1 147 ? -8.617 -64.312 -32.844 1 91.62 147 THR B CA 1
ATOM 3019 C C . THR B 1 147 ? -7.73 -65.5 -32.469 1 91.62 147 THR B C 1
ATOM 3021 O O . THR B 1 147 ? -7.246 -66.25 -33.312 1 91.62 147 THR B O 1
ATOM 3024 N N . GLU B 1 148 ? -7.539 -65.688 -31.125 1 87 148 GLU B N 1
ATOM 3025 C CA . GLU B 1 148 ? -6.551 -66.688 -30.688 1 87 148 GLU B CA 1
ATOM 3026 C C . GLU B 1 148 ? -6.852 -68.062 -31.234 1 87 148 GLU B C 1
ATOM 3028 O O . GLU B 1 148 ? -5.941 -68.75 -31.672 1 87 148 GLU B O 1
ATOM 3033 N N . THR B 1 149 ? -8.125 -68.438 -31.344 1 86.31 149 THR B N 1
ATOM 3034 C CA . THR B 1 149 ? -8.523 -69.812 -31.734 1 86.31 149 THR B CA 1
ATOM 3035 C C . THR B 1 149 ? -8.141 -70.062 -33.188 1 86.31 149 THR B C 1
ATOM 3037 O O . THR B 1 149 ? -7.789 -71.188 -33.531 1 86.31 149 THR B O 1
ATOM 3040 N N . ASP B 1 150 ? -8.062 -69.125 -34.031 1 89.38 150 ASP B N 1
ATOM 3041 C CA . ASP B 1 150 ? -7.816 -69.312 -35.469 1 89.38 150 ASP B CA 1
ATOM 3042 C C . ASP B 1 150 ? -6.469 -68.75 -35.875 1 89.38 150 ASP B C 1
ATOM 3044 O O . ASP B 1 150 ? -6.176 -68.562 -37.062 1 89.38 150 ASP B O 1
ATOM 3048 N N . MET B 1 151 ? -5.629 -68.5 -34.906 1 88.69 151 MET B N 1
ATOM 3049 C CA . MET B 1 151 ? -4.387 -67.812 -35.188 1 88.69 151 MET B CA 1
ATOM 3050 C C . MET B 1 151 ? -3.297 -68.75 -35.625 1 88.69 151 MET B C 1
ATOM 3052 O O . MET B 1 151 ? -3.146 -69.875 -35.062 1 88.69 151 MET B O 1
ATOM 3056 N N . THR B 1 152 ? -2.693 -68.312 -36.719 1 86.75 152 THR B N 1
ATOM 3057 C CA . THR B 1 152 ? -1.571 -69.062 -37.219 1 86.75 152 THR B CA 1
ATOM 3058 C C . THR B 1 152 ? -0.366 -68.938 -36.281 1 86.75 152 THR B C 1
ATOM 3060 O O . THR B 1 152 ? -0.29 -68 -35.5 1 86.75 152 THR B O 1
ATOM 3063 N N . GLU B 1 153 ? 0.521 -69.875 -36.344 1 83 153 GLU B N 1
ATOM 3064 C CA . GLU B 1 153 ? 1.73 -69.812 -35.531 1 83 153 GLU B CA 1
ATOM 3065 C C . GLU B 1 153 ? 2.551 -68.562 -35.812 1 83 153 GLU B C 1
ATOM 3067 O O . GLU B 1 153 ? 3.121 -68 -34.906 1 83 153 GLU B O 1
ATOM 3072 N N . ASP B 1 154 ? 2.621 -68.188 -37.031 1 82.81 154 ASP B N 1
ATOM 3073 C CA . ASP B 1 154 ? 3.338 -67 -37.438 1 82.81 154 ASP B CA 1
ATOM 3074 C C . ASP B 1 154 ? 2.754 -65.75 -36.75 1 82.81 154 ASP B C 1
ATOM 3076 O O . ASP B 1 154 ? 3.494 -64.938 -36.219 1 82.81 154 ASP B O 1
ATOM 3080 N N . ASN B 1 155 ? 1.454 -65.688 -36.75 1 89.06 155 ASN B N 1
ATOM 3081 C CA . ASN B 1 155 ? 0.774 -64.562 -36.125 1 89.06 155 ASN B CA 1
ATOM 3082 C C . ASN B 1 155 ? 0.994 -64.562 -34.594 1 89.06 155 ASN B C 1
ATOM 3084 O O . ASN B 1 155 ? 1.161 -63.469 -34 1 89.06 155 ASN B O 1
ATOM 3088 N N . MET B 1 156 ? 0.987 -65.688 -34.062 1 90.88 156 MET B N 1
ATOM 3089 C CA . MET B 1 156 ? 1.218 -65.812 -32.625 1 90.88 156 MET B CA 1
ATOM 3090 C C . MET B 1 156 ? 2.584 -65.25 -32.25 1 90.88 156 MET B C 1
ATOM 3092 O O . MET B 1 156 ? 2.721 -64.562 -31.234 1 90.88 156 MET B O 1
ATOM 3096 N N . MET B 1 157 ? 3.537 -65.5 -33.031 1 88 157 MET B N 1
ATOM 3097 C CA . MET B 1 157 ? 4.887 -65 -32.781 1 88 157 MET B CA 1
ATOM 3098 C C . MET B 1 157 ? 4.945 -63.469 -32.938 1 88 157 MET B C 1
ATOM 3100 O O . MET B 1 157 ? 5.59 -62.781 -32.125 1 88 157 MET B O 1
ATOM 3104 N N . ILE B 1 158 ? 4.297 -63 -33.969 1 91.19 158 ILE B N 1
ATOM 3105 C CA . ILE B 1 158 ? 4.285 -61.562 -34.219 1 91.19 158 ILE B CA 1
ATOM 3106 C C . ILE B 1 158 ? 3.654 -60.812 -33.062 1 91.19 158 ILE B C 1
ATOM 3108 O O . ILE B 1 158 ? 4.223 -59.844 -32.531 1 91.19 158 ILE B O 1
ATOM 3112 N N . TYR B 1 159 ? 2.516 -61.344 -32.594 1 93.31 159 TYR B N 1
ATOM 3113 C CA . TYR B 1 159 ? 1.821 -60.688 -31.5 1 93.31 159 TYR B CA 1
ATOM 3114 C C . TYR B 1 159 ? 2.617 -60.812 -30.203 1 93.31 159 TYR B C 1
ATOM 3116 O O . TYR B 1 159 ? 2.637 -59.906 -29.391 1 93.31 159 TYR B O 1
ATOM 3124 N N . THR B 1 160 ? 3.221 -61.906 -30.016 1 91 160 THR B N 1
ATOM 3125 C CA . THR B 1 160 ? 4.074 -62.094 -28.844 1 91 160 THR B CA 1
ATOM 3126 C C . THR B 1 160 ? 5.188 -61.031 -28.844 1 91 160 THR B C 1
ATOM 3128 O O . THR B 1 160 ? 5.465 -60.406 -27.812 1 91 160 THR B O 1
ATOM 3131 N N . SER B 1 161 ? 5.793 -60.812 -29.969 1 90.06 161 SER B N 1
ATOM 3132 C CA . SER B 1 161 ? 6.855 -59.812 -30.109 1 90.06 161 SER B CA 1
ATOM 3133 C C . SER B 1 161 ? 6.336 -58.406 -29.828 1 90.06 161 SER B C 1
ATOM 3135 O O . SER B 1 161 ? 6.984 -57.625 -29.141 1 90.06 161 SER B O 1
ATOM 3137 N N . LYS B 1 162 ? 5.207 -58.094 -30.359 1 90.31 162 LYS B N 1
ATOM 3138 C CA . LYS B 1 162 ? 4.598 -56.781 -30.141 1 90.31 162 LYS B CA 1
ATOM 3139 C C . LYS B 1 162 ? 4.32 -56.531 -28.672 1 90.31 162 LYS B C 1
ATOM 3141 O O . LYS B 1 162 ? 4.609 -55.438 -28.156 1 90.31 162 LYS B O 1
ATOM 3146 N N . LEU B 1 163 ? 3.816 -57.531 -28.016 1 92 163 LEU B N 1
ATOM 3147 C CA . LEU B 1 163 ? 3.504 -57.406 -26.594 1 92 163 LEU B CA 1
ATOM 3148 C C . LEU B 1 163 ? 4.773 -57.188 -25.781 1 92 163 LEU B C 1
ATOM 3150 O O . LEU B 1 163 ? 4.77 -56.438 -24.797 1 92 163 LEU B O 1
ATOM 3154 N N . ASN B 1 164 ? 5.852 -57.844 -26.156 1 88.44 164 ASN B N 1
ATOM 3155 C CA . ASN B 1 164 ? 7.113 -57.75 -25.422 1 88.44 164 ASN B CA 1
ATOM 3156 C C . ASN B 1 164 ? 7.648 -56.312 -25.422 1 88.44 164 ASN B C 1
ATOM 3158 O O . ASN B 1 164 ? 8.297 -55.875 -24.469 1 88.44 164 ASN B O 1
ATOM 3162 N N . THR B 1 165 ? 7.375 -55.531 -26.422 1 86.56 165 THR B N 1
ATOM 3163 C CA . THR B 1 165 ? 7.848 -54.156 -26.516 1 86.56 165 THR B CA 1
ATOM 3164 C C . THR B 1 165 ? 7.16 -53.281 -25.484 1 86.56 165 THR B C 1
ATOM 3166 O O . THR B 1 165 ? 7.691 -52.25 -25.094 1 86.56 165 THR B O 1
ATOM 3169 N N . PHE B 1 166 ? 6.016 -53.75 -25.047 1 84.94 166 PHE B N 1
ATOM 3170 C CA . PHE B 1 166 ? 5.234 -52.938 -24.109 1 84.94 166 PHE B CA 1
ATOM 3171 C C . PHE B 1 166 ? 5.469 -53.375 -22.672 1 84.94 166 PHE B C 1
ATOM 3173 O O . PHE B 1 166 ? 5.461 -52.562 -21.766 1 84.94 166 PHE B O 1
ATOM 3180 N N . ILE B 1 167 ? 5.629 -54.625 -22.438 1 81.75 167 ILE B N 1
ATOM 3181 C CA . ILE B 1 167 ? 5.613 -55.219 -21.094 1 81.75 167 ILE B CA 1
ATOM 3182 C C . ILE B 1 167 ? 6.855 -54.781 -20.328 1 81.75 167 ILE B C 1
ATOM 3184 O O . ILE B 1 167 ? 6.785 -54.531 -19.125 1 81.75 167 ILE B O 1
ATOM 3188 N N . ASP B 1 168 ? 7.984 -54.531 -20.844 1 74.31 168 ASP B N 1
ATOM 3189 C CA . ASP B 1 168 ? 9.234 -54.344 -20.125 1 74.31 168 ASP B CA 1
ATOM 3190 C C . ASP B 1 168 ? 9.5 -52.844 -19.891 1 74.31 168 ASP B C 1
ATOM 3192 O O . ASP B 1 168 ? 10.516 -52.5 -19.281 1 74.31 168 ASP B O 1
ATOM 3196 N N . THR B 1 169 ? 8.508 -52 -20.031 1 72.5 169 THR B N 1
ATOM 3197 C CA . THR B 1 169 ? 8.75 -50.562 -19.859 1 72.5 169 THR B CA 1
ATOM 3198 C C . THR B 1 169 ? 8.227 -50.094 -18.5 1 72.5 169 THR B C 1
ATOM 3200 O O . THR B 1 169 ? 7.23 -50.625 -18 1 72.5 169 THR B O 1
ATOM 3203 N N . SER B 1 170 ? 9.094 -49.438 -17.703 1 69 170 SER B N 1
ATOM 3204 C CA . SER B 1 170 ? 8.68 -48.875 -16.422 1 69 170 SER B CA 1
ATOM 3205 C C . SER B 1 170 ? 8.148 -47.438 -16.594 1 69 170 SER B C 1
ATOM 3207 O O . SER B 1 170 ? 8.641 -46.688 -17.438 1 69 170 SER B O 1
ATOM 3209 N N . GLU B 1 171 ? 6.91 -47.25 -15.961 1 70.75 171 GLU B N 1
ATOM 3210 C CA . GLU B 1 171 ? 6.285 -45.938 -15.992 1 70.75 171 GLU B CA 1
ATOM 3211 C C . GLU B 1 171 ? 6.531 -45.156 -14.695 1 70.75 171 GLU B C 1
ATOM 3213 O O . GLU B 1 171 ? 6.391 -45.719 -13.609 1 70.75 171 GLU B O 1
ATOM 3218 N N . VAL B 1 172 ? 7.281 -44.062 -14.789 1 74.69 172 VAL B N 1
ATOM 3219 C CA . VAL B 1 172 ? 7.438 -43.25 -13.578 1 74.69 172 VAL B CA 1
ATOM 3220 C C . VAL B 1 172 ? 6.633 -41.969 -13.703 1 74.69 172 VAL B C 1
ATOM 3222 O O . VAL B 1 172 ? 6.824 -41.188 -14.648 1 74.69 172 VAL B O 1
ATOM 3225 N N . VAL B 1 173 ? 5.645 -41.75 -12.805 1 77.31 173 VAL B N 1
ATOM 3226 C CA . VAL B 1 173 ? 4.848 -40.531 -12.734 1 77.31 173 VAL B CA 1
ATOM 3227 C C . VAL B 1 173 ? 5.738 -39.375 -12.328 1 77.31 173 VAL B C 1
ATOM 3229 O O . VAL B 1 173 ? 6.504 -39.469 -11.367 1 77.31 173 VAL B O 1
ATOM 3232 N N . PRO B 1 174 ? 5.645 -38.281 -13.016 1 77.06 174 PRO B N 1
ATOM 3233 C CA . PRO B 1 174 ? 6.426 -37.094 -12.617 1 77.06 174 PRO B CA 1
ATOM 3234 C C . PRO B 1 174 ? 6.066 -36.594 -11.219 1 77.06 174 PRO B C 1
ATOM 3236 O O . PRO B 1 174 ? 4.883 -36.531 -10.875 1 77.06 174 PRO B O 1
ATOM 3239 N N . LYS B 1 175 ? 7.07 -36.5 -10.43 1 80.06 175 LYS B N 1
ATOM 3240 C CA . LYS B 1 175 ? 6.875 -35.938 -9.102 1 80.06 175 LYS B CA 1
ATOM 3241 C C . LYS B 1 175 ? 7.258 -34.438 -9.07 1 80.06 175 LYS B C 1
ATOM 3243 O O . LYS B 1 175 ? 8.445 -34.094 -9.039 1 80.06 175 LYS B O 1
ATOM 3248 N N . LEU B 1 176 ? 6.195 -33.594 -9.133 1 81.69 176 LEU B N 1
ATOM 3249 C CA . LEU B 1 176 ? 6.41 -32.156 -9.117 1 81.69 176 LEU B CA 1
ATOM 3250 C C . LEU B 1 176 ? 5.832 -31.547 -7.852 1 81.69 176 LEU B C 1
ATOM 3252 O O . LEU B 1 176 ? 4.707 -31.859 -7.457 1 81.69 176 LEU B O 1
ATOM 3256 N N . GLU B 1 177 ? 6.711 -30.859 -7.133 1 85.69 177 GLU B N 1
ATOM 3257 C CA . GLU B 1 177 ? 6.254 -30.141 -5.941 1 85.69 177 GLU B CA 1
ATOM 3258 C C . GLU B 1 177 ? 5.742 -28.75 -6.297 1 85.69 177 GLU B C 1
ATOM 3260 O O . GLU B 1 177 ? 6.426 -27.984 -6.984 1 85.69 177 GLU B O 1
ATOM 3265 N N . PRO B 1 178 ? 4.539 -28.516 -5.805 1 87.75 178 PRO B N 1
ATOM 3266 C CA . PRO B 1 178 ? 4.012 -27.188 -6.102 1 87.75 178 PRO B CA 1
ATOM 3267 C C . PRO B 1 178 ? 4.766 -26.078 -5.367 1 87.75 178 PRO B C 1
ATOM 3269 O O . PRO B 1 178 ? 5.277 -26.297 -4.266 1 87.75 178 PRO B O 1
ATOM 3272 N N . PRO B 1 179 ? 4.859 -24.906 -6.066 1 87.94 179 PRO B N 1
ATOM 3273 C CA . PRO B 1 179 ? 5.422 -23.734 -5.375 1 87.94 179 PRO B CA 1
ATOM 3274 C C . PRO B 1 179 ? 4.543 -23.25 -4.223 1 87.94 179 PRO B C 1
ATOM 3276 O O . PRO B 1 179 ? 3.324 -23.438 -4.254 1 87.94 179 PRO B O 1
ATOM 3279 N N . SER B 1 180 ? 5.312 -22.75 -3.219 1 91.12 180 SER B N 1
ATOM 3280 C CA . SER B 1 180 ? 4.578 -22.219 -2.072 1 91.12 180 SER B CA 1
ATOM 3281 C C . SER B 1 180 ? 4.945 -20.766 -1.805 1 91.12 180 SER B C 1
ATOM 3283 O O . SER B 1 180 ? 6.105 -20.375 -1.95 1 91.12 180 SER B O 1
ATOM 3285 N N . TYR B 1 181 ? 3.885 -20.031 -1.533 1 93.88 181 TYR B N 1
ATOM 3286 C CA . TYR B 1 181 ? 4.086 -18.656 -1.112 1 93.88 181 TYR B CA 1
ATOM 3287 C C . TYR B 1 181 ? 4.422 -18.578 0.373 1 93.88 181 TYR B C 1
ATOM 3289 O O . TYR B 1 181 ? 3.701 -19.141 1.207 1 93.88 181 TYR B O 1
ATOM 3297 N N . VAL B 1 182 ? 5.562 -17.891 0.667 1 93.31 182 VAL B N 1
ATOM 3298 C CA . VAL B 1 182 ? 6.027 -17.797 2.047 1 93.31 182 VAL B CA 1
ATOM 3299 C C . VAL B 1 182 ? 6.184 -16.328 2.447 1 93.31 182 VAL B C 1
ATOM 3301 O O . VAL B 1 182 ? 6.652 -15.508 1.656 1 93.31 182 VAL B O 1
ATOM 3304 N N . THR B 1 183 ? 5.676 -16.078 3.691 1 92.12 183 THR B N 1
ATOM 3305 C CA . THR B 1 183 ? 5.789 -14.742 4.25 1 92.12 183 THR B CA 1
ATOM 3306 C C . THR B 1 183 ? 6.469 -14.781 5.617 1 92.12 183 THR B C 1
ATOM 3308 O O . THR B 1 183 ? 6.555 -15.836 6.242 1 92.12 183 THR B O 1
ATOM 3311 N N . ASP B 1 184 ? 7.043 -13.672 5.992 1 87.62 184 ASP B N 1
ATOM 3312 C CA . ASP B 1 184 ? 7.598 -13.469 7.324 1 87.62 184 ASP B CA 1
ATOM 3313 C C . ASP B 1 184 ? 6.852 -12.359 8.062 1 87.62 184 ASP B C 1
ATOM 3315 O O . ASP B 1 184 ? 7.012 -11.18 7.746 1 87.62 184 ASP B O 1
ATOM 3319 N N . ASP B 1 185 ? 6.207 -12.641 9.125 1 85.56 185 ASP B N 1
ATOM 3320 C CA . ASP B 1 185 ? 5.293 -11.727 9.805 1 85.56 185 ASP B CA 1
ATOM 3321 C C . ASP B 1 185 ? 6.055 -10.703 10.641 1 85.56 185 ASP B C 1
ATOM 3323 O O . ASP B 1 185 ? 5.488 -9.688 11.062 1 85.56 185 ASP B O 1
ATOM 3327 N N . LYS B 1 186 ? 7.305 -11 10.828 1 84.38 186 LYS B N 1
ATOM 3328 C CA . LYS B 1 186 ? 8.086 -10.039 11.609 1 84.38 186 LYS B CA 1
ATOM 3329 C C . LYS B 1 186 ? 8.125 -8.68 10.922 1 84.38 186 LYS B C 1
ATOM 3331 O O . LYS B 1 186 ? 8.227 -7.645 11.586 1 84.38 186 LYS B O 1
ATOM 3336 N N . TYR B 1 187 ? 7.93 -8.688 9.625 1 81.5 187 TYR B N 1
ATOM 3337 C CA . TYR B 1 187 ? 8.008 -7.445 8.867 1 81.5 187 TYR B CA 1
ATOM 3338 C C . TYR B 1 187 ? 6.66 -6.738 8.828 1 81.5 187 TYR B C 1
ATOM 3340 O O . TYR B 1 187 ? 6.551 -5.617 8.32 1 81.5 187 TYR B O 1
ATOM 3348 N N . PHE B 1 188 ? 5.695 -7.305 9.531 1 85.75 188 PHE B N 1
ATOM 3349 C CA . PHE B 1 188 ? 4.359 -6.719 9.57 1 85.75 188 PHE B CA 1
ATOM 3350 C C . PHE B 1 188 ? 4.109 -6.043 10.914 1 85.75 188 PHE B C 1
ATOM 3352 O O . PHE B 1 188 ? 2.975 -5.672 11.227 1 85.75 188 PHE B O 1
ATOM 3359 N N . SER B 1 189 ? 5.141 -5.832 11.5 1 85.56 189 SER B N 1
ATOM 3360 C CA . SER B 1 189 ? 4.988 -5.105 12.758 1 85.56 189 SER B CA 1
ATOM 3361 C C . SER B 1 189 ? 4.695 -3.629 12.516 1 85.56 189 SER B C 1
ATOM 3363 O O . SER B 1 189 ? 5.113 -3.068 11.5 1 85.56 189 SER B O 1
ATOM 3365 N N . SER B 1 190 ? 4.004 -3.072 13.547 1 85.5 190 SER B N 1
ATOM 3366 C CA . SER B 1 190 ? 3.643 -1.661 13.445 1 85.5 190 SER B CA 1
ATOM 3367 C C . SER B 1 190 ? 4.883 -0.781 13.32 1 85.5 190 SER B C 1
ATOM 3369 O O . SER B 1 190 ? 4.887 0.196 12.57 1 85.5 190 SER B O 1
ATOM 3371 N N . LYS B 1 191 ? 5.852 -1.128 14.023 1 86.19 191 LYS B N 1
ATOM 3372 C CA . LYS B 1 191 ? 7.094 -0.36 14.008 1 86.19 191 LYS B CA 1
ATOM 3373 C C . LYS B 1 191 ? 7.727 -0.364 12.625 1 86.19 191 LYS B C 1
ATOM 3375 O O . LYS B 1 191 ? 8.117 0.687 12.109 1 86.19 191 LYS B O 1
ATOM 3380 N N . TYR B 1 192 ? 7.746 -1.512 12.016 1 87.38 192 TYR B N 1
ATOM 3381 C CA . TYR B 1 192 ? 8.367 -1.631 10.695 1 87.38 192 TYR B CA 1
ATOM 3382 C C . TYR B 1 192 ? 7.547 -0.895 9.641 1 87.38 192 TYR B C 1
ATOM 3384 O O . TYR B 1 192 ? 8.102 -0.194 8.797 1 87.38 192 TYR B O 1
ATOM 3392 N N . LEU B 1 193 ? 6.27 -1.006 9.727 1 91.31 193 LEU B N 1
ATOM 3393 C CA . LEU B 1 193 ? 5.391 -0.359 8.758 1 91.31 193 LEU B CA 1
ATOM 3394 C C . LEU B 1 193 ? 5.48 1.159 8.867 1 91.31 193 LEU B C 1
ATOM 3396 O O . LEU B 1 193 ? 5.477 1.861 7.855 1 91.31 193 LEU B O 1
ATOM 3400 N N . GLN B 1 194 ? 5.66 1.533 10.117 1 91.31 194 GLN B N 1
ATOM 3401 C CA . GLN B 1 194 ? 5.801 2.967 10.344 1 91.31 194 GLN B CA 1
ATOM 3402 C C . GLN B 1 194 ? 7.125 3.484 9.781 1 91.31 194 GLN B C 1
ATOM 3404 O O . GLN B 1 194 ? 7.176 4.574 9.211 1 91.31 194 GLN B O 1
ATOM 3409 N N . GLN B 1 195 ? 8.086 2.797 9.953 1 89.88 195 GLN B N 1
ATOM 3410 C CA . GLN B 1 195 ? 9.391 3.182 9.438 1 89.88 195 GLN B CA 1
ATOM 3411 C C . GLN B 1 195 ? 9.375 3.279 7.91 1 89.88 195 GLN B C 1
ATOM 3413 O O . GLN B 1 195 ? 9.977 4.184 7.332 1 89.88 195 GLN B O 1
ATOM 3418 N N . LEU B 1 196 ? 8.68 2.344 7.316 1 91.56 196 LEU B N 1
ATOM 3419 C CA . LEU B 1 196 ? 8.578 2.338 5.859 1 91.56 196 LEU B CA 1
ATOM 3420 C C . LEU B 1 196 ? 7.738 3.514 5.371 1 91.56 196 LEU B C 1
ATOM 3422 O O . LEU B 1 196 ? 8.062 4.129 4.352 1 91.56 196 LEU B O 1
ATOM 3426 N N . PHE B 1 197 ? 6.707 3.844 6.062 1 94.38 197 PHE B N 1
ATOM 3427 C CA . PHE B 1 197 ? 5.758 4.859 5.625 1 94.38 197 PHE B CA 1
ATOM 3428 C C . PHE B 1 197 ? 6.277 6.258 5.934 1 94.38 197 PHE B C 1
ATOM 3430 O O . PHE B 1 197 ? 6.105 7.18 5.133 1 94.38 197 PHE B O 1
ATOM 3437 N N . GLY B 1 198 ? 6.891 6.426 7.09 1 93.12 198 GLY B N 1
ATOM 3438 C CA . GLY B 1 198 ? 7.316 7.73 7.566 1 93.12 198 GLY B CA 1
ATOM 3439 C C . GLY B 1 198 ? 6.523 8.219 8.758 1 93.12 198 GLY B C 1
ATOM 3440 O O . GLY B 1 198 ? 5.586 7.555 9.203 1 93.12 198 GLY B O 1
ATOM 3441 N N . ASP B 1 199 ? 7.043 9.312 9.352 1 92.81 199 ASP B N 1
ATOM 3442 C CA . ASP B 1 199 ? 6.406 9.898 10.531 1 92.81 199 ASP B CA 1
ATOM 3443 C C . ASP B 1 199 ? 6.438 11.422 10.469 1 92.81 199 ASP B C 1
ATOM 3445 O O . ASP B 1 199 ? 6.996 12 9.539 1 92.81 199 ASP B O 1
ATOM 3449 N N . ILE B 1 200 ? 5.66 11.922 11.438 1 91.5 200 ILE B N 1
ATOM 3450 C CA . ILE B 1 200 ? 5.629 13.375 11.562 1 91.5 200 I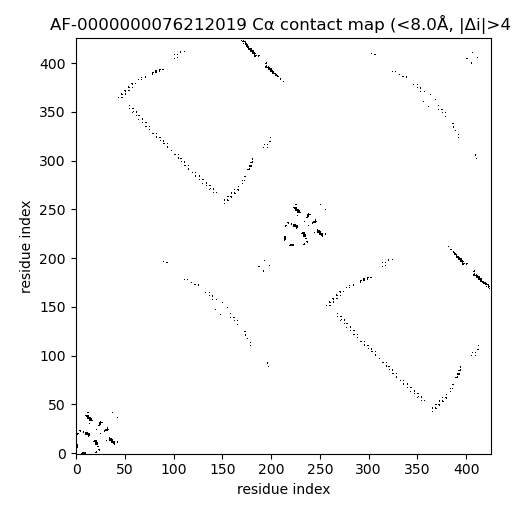LE B CA 1
ATOM 3451 C C . ILE B 1 200 ? 6.629 13.828 12.617 1 91.5 200 ILE B C 1
ATOM 3453 O O . ILE B 1 200 ? 6.684 13.258 13.711 1 91.5 200 ILE B O 1
ATOM 3457 N N . GLU B 1 201 ? 7.562 14.781 12.367 1 85.69 201 GLU B N 1
ATOM 3458 C CA . GLU B 1 201 ? 8.477 15.406 13.32 1 85.69 201 GLU B CA 1
ATOM 3459 C C . GLU B 1 201 ? 8.062 16.844 13.625 1 85.69 201 GLU B C 1
ATOM 3461 O O . GLU B 1 201 ? 7.547 17.547 12.75 1 85.69 201 GLU B O 1
ATOM 3466 N N . PHE B 1 202 ? 7.996 17.078 15.094 1 71.94 202 PHE B N 1
ATOM 3467 C CA . PHE B 1 202 ? 7.707 18.422 15.547 1 71.94 202 PHE B CA 1
ATOM 3468 C C . PHE B 1 202 ? 8.984 19.25 15.633 1 71.94 202 PHE B C 1
ATOM 3470 O O . PHE B 1 202 ? 10.023 18.75 16.062 1 71.94 202 PHE B O 1
ATOM 3477 N N . VAL B 1 203 ? 9.125 20.219 14.953 1 57 203 VAL B N 1
ATOM 3478 C CA . VAL B 1 203 ? 10.18 21.172 15.281 1 57 203 VAL B CA 1
ATOM 3479 C C . VAL B 1 203 ? 9.68 22.156 16.344 1 57 203 VAL B C 1
ATOM 3481 O O . VAL B 1 203 ? 8.586 22.703 16.219 1 57 203 VAL B O 1
ATOM 3484 N N . GLU B 1 204 ? 9.898 21.812 17.672 1 48.78 204 GLU B N 1
ATOM 3485 C CA . GLU B 1 204 ? 9.461 22.609 18.812 1 48.78 204 GLU B CA 1
ATOM 3486 C C . GLU B 1 204 ? 9.5 24.094 18.484 1 48.78 204 GLU B C 1
ATOM 3488 O O . GLU B 1 204 ? 10.539 24.625 18.078 1 48.78 204 GLU B O 1
ATOM 3493 N N . PHE B 1 205 ? 8.602 24.625 18.094 1 41.84 205 PHE B N 1
ATOM 3494 C CA . PHE B 1 205 ? 8.641 26.078 18.203 1 41.84 205 PHE B CA 1
ATOM 3495 C C . PHE B 1 205 ? 8.5 26.516 19.656 1 41.84 205 PHE B C 1
ATOM 3497 O O . PHE B 1 205 ? 7.691 25.969 20.406 1 41.84 205 PHE B O 1
ATOM 3504 N N . ASN B 1 206 ? 9.547 26.922 20.281 1 41.72 206 ASN B N 1
ATOM 3505 C CA . ASN B 1 206 ? 9.5 27.609 21.562 1 41.72 206 ASN B CA 1
ATOM 3506 C C . ASN B 1 206 ? 8.32 28.578 21.641 1 41.72 206 ASN B C 1
ATOM 3508 O O . ASN B 1 206 ? 8.172 29.453 20.797 1 41.72 206 ASN B O 1
ATOM 3512 N N . TYR B 1 207 ? 7.281 28.141 22.234 1 38.44 207 TYR B N 1
ATOM 3513 C CA . TYR B 1 207 ? 6.168 28.984 22.672 1 38.44 207 TYR B CA 1
ATOM 3514 C C . TYR B 1 207 ? 6.672 30.188 23.453 1 38.44 207 TYR B C 1
ATOM 3516 O O . TYR B 1 207 ? 7.223 30.047 24.547 1 38.44 207 TYR B O 1
ATOM 3524 N N . LEU B 1 208 ? 7.391 31.031 23 1 41.22 208 LEU B N 1
ATOM 3525 C CA . LEU B 1 208 ? 7.461 32.125 23.984 1 41.22 208 LEU B CA 1
ATOM 3526 C C . LEU B 1 208 ? 6.066 32.625 24.359 1 41.22 208 LEU B C 1
ATOM 3528 O O . LEU B 1 208 ? 5.281 33 23.484 1 41.22 208 LEU B O 1
ATOM 3532 N N . PRO B 1 209 ? 5.613 32.188 25.5 1 39.53 209 PRO B N 1
ATOM 3533 C CA . PRO B 1 209 ? 4.336 32.688 26.031 1 39.53 209 PRO B CA 1
ATOM 3534 C C . PRO B 1 209 ? 4.133 34.188 25.812 1 39.53 209 PRO B C 1
ATOM 3536 O O . PRO B 1 209 ? 5.102 34.938 25.734 1 39.53 209 PRO B O 1
ATOM 3539 N N . ILE B 1 210 ? 3.018 34.531 25.219 1 38.44 210 ILE B N 1
ATOM 3540 C CA . ILE B 1 210 ? 2.557 35.938 25.25 1 38.44 210 ILE B CA 1
ATOM 3541 C C . ILE B 1 210 ? 2.584 36.469 26.672 1 38.44 210 ILE B C 1
ATOM 3543 O O . ILE B 1 210 ? 1.914 35.906 27.562 1 38.44 210 ILE B O 1
ATOM 3547 N N . ALA B 1 211 ? 3.668 37.031 27.078 1 38.62 211 ALA B N 1
ATOM 3548 C CA . ALA B 1 211 ? 3.598 37.719 28.359 1 38.62 211 ALA B CA 1
ATOM 3549 C C . ALA B 1 211 ? 2.471 38.75 28.375 1 38.62 211 ALA B C 1
ATOM 3551 O O . ALA B 1 211 ? 2.418 39.625 27.516 1 38.62 211 ALA B O 1
ATOM 3552 N N . THR B 1 212 ? 1.245 38.312 28.672 1 33.81 212 THR B N 1
ATOM 3553 C CA . THR B 1 212 ? 0.233 39.281 29.078 1 33.81 212 THR B CA 1
ATOM 3554 C C . THR B 1 212 ? 0.701 40.094 30.281 1 33.81 212 THR B C 1
ATOM 3556 O O . THR B 1 212 ? 0.854 39.562 31.375 1 33.81 212 THR B O 1
ATOM 3559 N N . TYR B 1 213 ? 1.565 41.031 30.188 1 29.56 213 TYR B N 1
ATOM 3560 C CA . TYR B 1 213 ? 1.671 41.938 31.344 1 29.56 213 TYR B CA 1
ATOM 3561 C C . TYR B 1 213 ? 0.43 42.812 31.453 1 29.56 213 TYR B C 1
ATOM 3563 O O . TYR B 1 213 ? -0.204 43.156 30.453 1 29.56 213 TYR B O 1
#

pLDDT: mean 88.74, std 12.37, range [29.11, 97.94]